Protein 6AP8 (pdb70)

Solvent-accessible surface area: 21734 Å² total; per-residue (Å²): 58,86,144,29,45,146,32,1,28,27,120,68,54,40,73,26,156,64,6,0,0,0,0,1,1,30,1,4,11,16,43,3,0,66,146,0,36,79,82,0,33,190,64,4,76,0,0,7,3,3,4,5,4,4,7,24,2,36,8,84,70,10,46,72,195,95,5,54,61,6,76,6,5,0,61,8,0,13,33,0,0,75,40,48,209,9,102,115,0,0,0,0,0,1,12,5,0,0,3,0,0,2,30,0,2,37,112,60,64,93,0,4,12,21,0,0,0,1,5,2,5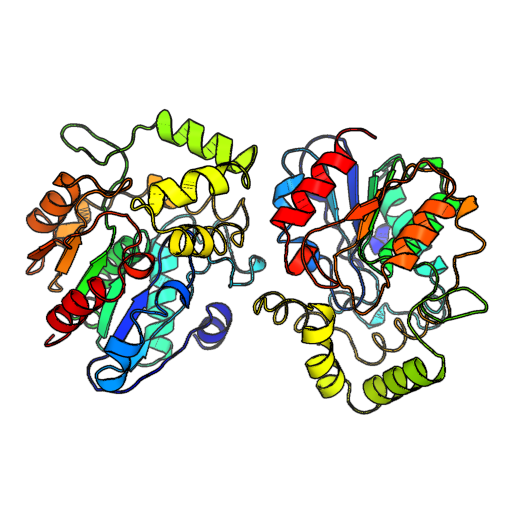,0,44,28,28,38,69,99,164,16,103,0,29,33,92,110,121,75,11,130,130,60,34,88,40,2,23,59,74,6,13,58,33,0,85,39,48,0,59,110,1,0,22,22,135,48,96,73,5,31,137,48,3,23,122,5,0,52,37,4,28,11,48,4,0,41,28,3,17,76,2,9,35,132,22,63,10,51,76,47,0,55,107,1,187,8,26,1,11,2,2,5,9,86,144,10,64,8,1,29,73,62,0,1,60,58,0,111,75,86,11,42,16,178,15,61,28,55,118,8,135,48,49,1,13,1,1,1,15,19,11,9,58,58,0,1,99,9,0,98,136,7,0,51,209,57,121,8,67,149,15,49,150,47,0,39,27,132,56,50,26,56,61,163,96,19,0,0,0,0,1,2,35,1,4,11,17,36,4,0,14,11,0,34,22,19,0,32,135,59,4,87,0,1,7,2,2,3,5,4,4,27,50,4,80,52,127,77,13,60,86,205,94,4,60,73,3,63,7,4,0,59,4,0,12,14,0,0,68,41,53,208,21,110,121,0,0,0,0,0,1,9,4,0,0,2,0,0,2,29,0,2,35,107,87,50,134,4,6,14,29,0,0,0,1,4,2,2,0,45,17,28,39,68,102,164,12,99,0,26,36,88,112,127,93,6,88,120,50,28,72,44,3,56,91,83,19,60,56,36,0,88,43,49,0,59,114,0,0,45,26,137,41,81,11,1,35,98,23,2,24,121,7,0,92,70,4,94,63,66,6,0,36,27,2,17,69,3,12,29,134,22,63,9,50,75,46,0,54,105,1,161,9,54,2,9,1,2,4,8,70,170,14,76,12,1,30,67,62,1,0,58,54,0,104,78,83,12,44,18,212,13,69,29,41,115,6,139,26,82,2,13,3,2,1,10,16,13,14,8,82,0,0,56,8,0,85,142,6,0,60,202,57

B-factor: mean 14.17, std 9.58, range [4.49, 77.57]

Nearest PDB structures (foldseek):
  7f5w-assembly2_B  TM=1.001E+00  e=1.502E-53  Saccharum hybrid cultivar ROC22
  3w05-assembly1_A  TM=1.000E+00  e=1.802E-53  Oryza sativa Japonica Group
  6brt-assembly2_B  TM=9.979E-01  e=5.696E-53  Oryza glumipatula
  7ukb-assembly1_A  TM=9.920E-01  e=3.949E-47  synthetic construct
  6ap7-assembly2_B  TM=9.929E-01  e=9.798E-47  Petunia x hybrida

InterPro domains:
  IPR000073 Alpha/beta hydrolase fold-1 [PF12697] (72-309)
  IPR029058 Alpha/Beta hydrolase fold [G3DSA:3.40.50.1820] (51-318)
  IPR029058 Alpha/Beta hydrolase fold [SSF53474] (60-316)

Secondary structure (DSSP, 8-state):
-HHHHHHTT-EEEE--SSEEEEE--TT--GGGGTTTGGGTTTTSEEEEE--TTSTTS-GGG--TTGGGSHHHHHHHHHHHHHHTT---EEEEEETHHHHHHHHHHHH-TTTEEEEEEES--S--B-BTTB--SB-HHHHHHHHHHHHH-HHHHHHHHHHHHH-S--HHHHHHHHHHHHHS-HHHHHHHHHHHHT---GGGGGG--S-EEEEE-S--TT--HHHHHHHHHH-SS-EEEEE-SS--S-HHHH-HHHHHHHHHHHTS--/-HHHHHHHTT-EEEESSS-EEEEE--TT--GGGGTTTGGGTTTT-EEEEE--TTSTTS-GGG--TTGGGSHHHHHHHHHHHHHHTT---EEEEEETHHHHHHHHHHHH-GGGEEEEEEES--S-SB-BTTB--SB-HHHHHHHHHHHHH-HHHHHHHHHHHHH-SS-HHHHHHHHHHHHHS-HHHHHHHHHHHHT---GGGGGG--S-EEEEEES--TT--HHHHHHHHHH-SS-EEEEEESS-SS-HHHH-HHHHHHHHHHHHS--

Organism: Oryza sativa subsp. japonica (NCBI:txid39947)

GO terms:
  GO:0005634 nucleus (C, EXP)
  GO:0005737 cytoplasm (C, EXP)
  GO:0010223 secondary shoot formation (P, IMP)
  GO:1901601 strigolactone biosynthetic process (P, IMP)
  GO:0005515 protein binding (F, IPI)

Sequence (533 aa):
GAKLLQILNVRRVVGSGERVVVLSHGFGTDQSAWSSRVLPYLTRDHRVVLYDLVCAGSVNPDHFDFRRYDNNLDAYVDDLLAILDALRIPRCAFVGHHSVSAMIGILASIRRPDLFAKLVLIGASPRFFLNDSDYHGGFELLEEIQQVFDAMGANYSSAWATGYAPLAVGADVPAAVQEFSSRTLFNNMRPDISSLHVCCQTVFKTDLRGVLGMVRAPCCVVVQTTRRDVSVPASVAAYLKAHLGGRTTVEFLQTTEGHLPHLSAPSSLLAQVLRRALARYSGAKLLQQILNVRRVVGSGERVVVLSHGFGTDQSAWSRVVLPYLTRDHRRVVLYDLVCAGSVNPDHFDFRRRYDNNLDAYVDDLLAILDALRIPRRCAFVGHHSVSAMIGILASIRRPDLFAKLVLIGASPRFFLNDSDYHGGFELEEIQQVFDAMGANYSAWATGYAPLAVGADVPAAVQQEFSSRTLFNNMRPDISSLHVVCCQTVFFKTDLRGVLGMVRAPCCVVVQTTRDVSSVPASVAAYLKAHLGGRTTTVEFLQTEGHLPHLSAPSLLAQVLRRALARY

Foldseek 3Di:
DVVLCVQFVKDKAADEPAEEEEEEAALAFQCLLVLLVVLPRPYYTYIGTGQLQWLVGDVVPDDLVQPLALVSSLVSVVVVCVVVVQQAHAYEYAHSGLVSVLVNCLVRVRHHQEYEYALDFQAQDDDVPDHNQDHPVRVVVLLVCLVVPVLVSLLVVLCVQFPDPDVVLSVNSSVRNVSGDSVSSSSVVNSRNVGHCQVCQLSRAHEYEYEAEPEGNRGDPVRSVSSCVRHNYNYDYDYQDHDHSSCSRVPSVSVSVVVCVRSVDD/DQVVLCVQFVKDKAADDQAEEEEEEAALAFQCLLVQQVVLPRPPYTYIGTGQCQWLVGDVVPDDLVQLLALVSSLVNVVSNCVVVVQQAHAYEYAESGLVSVLVNCLVRVRHHQEYEYALYFQAQDADVVRHNQDHPVRVVVLLVCLVPPVLVSLLVVLCQQAFDPDVVSSVNSSVRNVSGDSVSSSSNSSSRNVGHCQVCQLSRAHEYEYEAEPEENRGPPVRSVSSCVRHNYHYHYHYFDDDHRSCSRRPSVRVSVVVCVRSVDD

Structure (mmCIF, N/CA/C/O backbone):
data_6AP8
#
_entry.id   6AP8
#
_cell.length_a   48.005
_cell.length_b   88.433
_cell.length_c   119.026
_cell.angle_alpha   90.000
_cell.angle_beta   90.000
_cell.angle_gamma   90.000
#
_symmetry.space_group_name_H-M   'P 21 21 21'
#
loop_
_entity.id
_entity.type
_entity.pdbx_description
1 polymer 'Strigolactone esterase D14'
2 non-polymer '2-(2-methyl-3-nitroanilino)benzoic acid'
3 non-polymer GLYCEROL
4 water water
#
loop_
_atom_site.group_PDB
_atom_site.id
_atom_site.type_symbol
_atom_site.label_atom_id
_atom_site.label_alt_id
_atom_site.label_comp_id
_atom_site.label_asym_id
_atom_site.label_entity_id
_atom_site.label_seq_id
_atom_site.pdbx_PDB_ins_code
_atom_site.Cartn_x
_atom_site.Cartn_y
_atom_site.Cartn_z
_atom_site.occupancy
_atom_site.B_iso_or_equiv
_atom_site.auth_seq_id
_atom_site.auth_comp_id
_atom_site.auth_asym_id
_atom_site.auth_atom_id
_atom_site.pdbx_PDB_model_num
ATOM 1 N N . GLY A 1 4 ? -8.002 15.199 0.698 1.00 38.41 53 GLY A N 1
ATOM 2 C CA . GLY A 1 4 ? -6.805 14.400 0.108 1.00 41.57 53 GLY A CA 1
ATOM 3 C C . GLY A 1 4 ? -6.831 12.863 0.052 1.00 31.16 53 GLY A C 1
ATOM 4 O O . GLY A 1 4 ? -7.360 12.268 -0.854 1.00 35.60 53 GLY A O 1
ATOM 5 N N . ALA A 1 5 ? -6.104 12.269 0.994 1.00 40.16 54 ALA A N 1
ATOM 6 C CA . ALA A 1 5 ? -5.988 10.783 1.030 1.00 42.09 54 ALA A CA 1
ATOM 7 C C . ALA A 1 5 ? -7.337 10.038 1.070 1.00 39.18 54 ALA A C 1
ATOM 8 O O . ALA A 1 5 ? -7.594 9.053 0.358 1.00 38.66 54 ALA A O 1
ATOM 10 N N . LYS A 1 6 ? -8.209 10.502 1.948 1.00 35.83 55 LYS A N 1
ATOM 11 C CA . LYS A 1 6 ? -9.504 9.889 2.126 1.00 29.37 55 LYS A CA 1
ATOM 12 C C . LYS A 1 6 ? -10.291 10.043 0.810 1.00 20.66 55 LYS A C 1
ATOM 13 O O . LYS A 1 6 ? -11.000 9.183 0.412 1.00 17.54 55 LYS A O 1
ATOM 19 N N . LEU A 1 7 ? -10.178 11.186 0.193 1.00 20.55 56 LEU A N 1
ATOM 20 C CA . LEU A 1 7 ? -10.830 11.457 -1.042 1.00 17.43 56 LEU A CA 1
ATOM 21 C C . LEU A 1 7 ? -10.448 10.425 -2.170 1.00 12.61 56 LEU A C 1
ATOM 22 O O . LEU A 1 7 ? -11.248 9.959 -3.007 1.00 14.51 56 LEU A O 1
ATOM 27 N N . LEU A 1 8 ? -9.153 10.094 -2.193 1.00 12.24 57 LEU A N 1
ATOM 28 C CA . LEU A 1 8 ? -8.652 9.135 -3.171 1.00 11.74 57 LEU A CA 1
ATOM 29 C C . LEU A 1 8 ? -9.395 7.815 -2.986 1.00 12.09 57 LEU A C 1
ATOM 30 O O . LEU A 1 8 ? -9.656 7.136 -3.976 1.00 13.71 57 LEU A O 1
ATOM 35 N N . GLN A 1 9 ? -9.707 7.451 -1.753 1.00 11.30 58 GLN A N 1
ATOM 36 C CA . GLN A 1 9 ? -10.444 6.225 -1.502 1.00 12.57 58 GLN A CA 1
ATOM 37 C C . GLN A 1 9 ? -11.946 6.365 -1.839 1.00 11.88 58 GLN A C 1
ATOM 38 O O . GLN A 1 9 ? -12.518 5.516 -2.536 1.00 12.87 58 GLN A O 1
ATOM 44 N N . ILE A 1 10 ? -12.545 7.449 -1.347 1.00 10.57 59 ILE A N 1
ATOM 45 C CA . ILE A 1 10 ? -13.995 7.661 -1.490 1.00 11.55 59 ILE A CA 1
ATOM 46 C C . ILE A 1 10 ? -14.441 7.707 -2.960 1.00 9.62 59 ILE A C 1
ATOM 47 O O . ILE A 1 10 ? -15.485 7.194 -3.343 1.00 9.69 59 ILE A O 1
ATOM 52 N N . LEU A 1 11 ? -13.622 8.342 -3.768 1.00 8.37 60 LEU A N 1
ATOM 53 C CA . LEU A 1 11 ? -13.929 8.553 -5.219 1.00 7.77 60 LEU A CA 1
ATOM 54 C C . LEU A 1 11 ? -13.229 7.520 -6.088 1.00 7.41 60 LEU A C 1
ATOM 55 O O . LEU A 1 11 ? -13.187 7.673 -7.330 1.00 8.28 60 LEU A O 1
ATOM 60 N N . ASN A 1 12 ? -12.734 6.453 -5.495 1.00 7.75 61 ASN A N 1
ATOM 61 C CA . ASN A 1 12 ? -12.247 5.316 -6.270 1.00 8.03 61 ASN A CA 1
ATOM 62 C C . ASN A 1 12 ? -11.141 5.715 -7.257 1.00 8.75 61 ASN A C 1
ATOM 63 O O . ASN A 1 12 ? -11.151 5.282 -8.424 1.00 9.05 61 ASN A O 1
ATOM 68 N N . VAL A 1 13 ? -10.200 6.545 -6.825 1.00 7.85 62 VAL A N 1
ATOM 69 C CA . VAL A 1 13 ? -9.168 7.046 -7.728 1.00 8.12 62 VAL A CA 1
ATOM 70 C C . VAL A 1 13 ? -8.240 5.896 -8.110 1.00 9.17 62 VAL A C 1
ATOM 71 O O . VAL A 1 13 ? -7.799 5.103 -7.266 1.00 10.62 62 VAL A O 1
ATOM 75 N N . ARG A 1 14 ? -7.947 5.781 -9.403 1.00 8.10 63 ARG A N 1
ATOM 76 C CA A ARG A 1 14 ? -6.999 4.800 -9.933 0.50 9.41 63 ARG A CA 1
ATOM 77 C CA B ARG A 1 14 ? -7.021 4.790 -9.953 0.50 9.57 63 ARG A CA 1
ATOM 78 C C . ARG A 1 14 ? -6.044 5.492 -10.884 1.00 8.97 63 ARG A C 1
ATOM 79 O O . ARG A 1 14 ? -6.463 6.333 -11.671 1.00 11.20 63 ARG A O 1
ATOM 94 N N . VAL A 1 15 ? -4.772 5.150 -10.785 1.00 9.01 64 VAL A N 1
ATOM 95 C CA . VAL A 1 15 ? -3.762 5.629 -11.669 1.00 8.98 64 VAL A CA 1
ATOM 96 C C . VAL A 1 15 ? -3.192 4.438 -12.393 1.00 10.36 64 VAL A C 1
ATOM 97 O O . VAL A 1 15 ? -2.687 3.492 -11.763 1.00 13.36 64 VAL A O 1
ATOM 101 N N . VAL A 1 16 ? -3.269 4.465 -13.723 1.00 9.64 65 VAL A N 1
ATOM 102 C CA . VAL A 1 16 ? -2.831 3.311 -14.511 1.00 10.09 65 VAL A CA 1
ATOM 103 C C . VAL A 1 16 ? -1.982 3.829 -15.666 1.00 9.77 65 VAL A C 1
ATOM 104 O O . VAL A 1 16 ? -1.959 5.039 -15.981 1.00 12.93 65 VAL A O 1
ATOM 108 N N . GLY A 1 17 ? -1.233 2.957 -16.298 1.00 9.41 66 GLY A N 1
ATOM 109 C CA . GLY A 1 17 ? -0.334 3.402 -17.351 1.00 9.45 66 GLY A CA 1
ATOM 110 C C . GLY A 1 17 ? 0.895 4.102 -16.777 1.00 10.32 66 GLY A C 1
ATOM 111 O O . GLY A 1 17 ? 1.190 4.076 -15.592 1.00 12.11 66 GLY A O 1
ATOM 112 N N . SER A 1 18 ? 1.593 4.776 -17.646 1.00 10.22 67 SER A N 1
ATOM 113 C CA . SER A 1 18 ? 2.769 5.509 -17.249 1.00 10.47 67 SER A CA 1
ATOM 114 C C . SER A 1 18 ? 3.124 6.495 -18.359 1.00 9.87 67 SER A C 1
ATOM 115 O O . SER A 1 18 ? 2.809 6.280 -19.504 1.00 11.25 67 SER A O 1
ATOM 118 N N . GLY A 1 19 ? 3.799 7.557 -17.954 1.00 9.44 68 GLY A N 1
ATOM 119 C CA . GLY A 1 19 ? 4.315 8.524 -18.923 1.00 9.36 68 GLY A CA 1
ATOM 120 C C . GLY A 1 19 ? 4.423 9.867 -18.274 1.00 10.49 68 GLY A C 1
ATOM 121 O O . GLY A 1 19 ? 3.829 10.149 -17.237 1.00 12.42 68 GLY A O 1
ATOM 122 N N . GLU A 1 20 ? 5.080 10.750 -18.963 1.00 9.43 69 GLU A N 1
ATOM 123 C CA . GLU A 1 20 ? 5.111 12.169 -18.546 1.00 10.16 69 GLU A CA 1
ATOM 124 C C . GLU A 1 20 ? 3.858 12.921 -18.985 1.00 9.17 69 GLU A C 1
ATOM 125 O O . GLU A 1 20 ? 3.534 14.014 -18.430 1.00 11.47 69 GLU A O 1
ATOM 131 N N . ARG A 1 21 ? 3.144 12.414 -19.981 1.00 9.03 70 ARG A N 1
ATOM 132 C CA . ARG A 1 21 ? 1.897 13.013 -20.421 1.00 9.39 70 ARG A CA 1
ATOM 133 C C . ARG A 1 21 ? 0.799 12.343 -19.510 1.00 8.55 70 ARG A C 1
ATOM 134 O O . ARG A 1 21 ? 0.428 11.193 -19.671 1.00 10.27 70 ARG A O 1
ATOM 142 N N . VAL A 1 22 ? 0.289 13.135 -18.564 1.00 6.95 71 VAL A N 1
ATOM 143 C CA . VAL A 1 22 ? -0.741 12.720 -17.636 1.00 6.27 71 VAL A CA 1
ATOM 144 C C . VAL A 1 22 ? -2.101 13.069 -18.227 1.00 6.21 71 VAL A C 1
ATOM 145 O O . VAL A 1 22 ? -2.261 14.206 -18.692 1.00 7.24 71 VAL A O 1
ATOM 149 N N . VAL A 1 23 ? -3.039 12.157 -18.177 1.00 5.81 72 VAL A N 1
ATOM 150 C CA . VAL A 1 23 ? -4.376 12.350 -18.698 1.00 6.38 72 VAL A CA 1
ATOM 151 C C . VAL A 1 23 ? -5.373 11.982 -17.602 1.00 5.86 72 VAL A C 1
ATOM 152 O O . VAL A 1 23 ? -5.297 10.871 -17.068 1.00 7.38 72 VAL A O 1
ATOM 156 N N . VAL A 1 24 ? -6.299 12.889 -17.335 1.00 5.60 73 VAL A N 1
ATOM 157 C CA . VAL A 1 24 ? -7.419 12.601 -16.446 1.00 5.18 73 VAL A CA 1
ATOM 158 C C . VAL A 1 24 ? -8.634 12.273 -17.256 1.00 5.57 73 VAL A C 1
ATOM 159 O O . VAL A 1 24 ? -8.969 13.006 -18.194 1.00 6.58 73 VAL A O 1
ATOM 163 N N . LEU A 1 25 ? -9.291 11.137 -16.954 1.00 5.41 74 LEU A N 1
ATOM 164 C CA . LEU A 1 25 ? -10.555 10.787 -17.602 1.00 5.22 74 LEU A CA 1
ATOM 165 C C . LEU A 1 25 ? -11.637 10.962 -16.590 1.00 5.60 74 LEU A C 1
ATOM 166 O O . LEU A 1 25 ? -11.622 10.318 -15.528 1.00 6.89 74 LEU A O 1
ATOM 171 N N . SER A 1 26 ? -12.610 11.829 -16.879 1.00 4.98 75 SER A N 1
ATOM 172 C CA . SER A 1 26 ? -13.644 12.237 -15.934 1.00 5.02 75 SER A CA 1
ATOM 173 C C . SER A 1 26 ? -15.025 11.995 -16.559 1.00 4.70 75 SER A C 1
ATOM 174 O O . SER A 1 26 ? -15.346 12.548 -17.615 1.00 5.42 75 SER A O 1
ATOM 177 N N . HIS A 1 27 ? -15.800 11.053 -15.989 1.00 5.76 76 HIS A N 1
ATOM 178 C CA . HIS A 1 27 ? -17.017 10.565 -16.614 1.00 5.51 76 HIS A CA 1
ATOM 179 C C . HIS A 1 27 ? -18.226 11.512 -16.450 1.00 5.40 76 HIS A C 1
ATOM 180 O O . HIS A 1 27 ? -18.198 12.494 -15.689 1.00 7.09 76 HIS A O 1
ATOM 187 N N . GLY A 1 28 ? -19.294 11.198 -17.155 1.00 5.87 77 GLY A N 1
ATOM 188 C CA . GLY A 1 28 ? -20.491 11.952 -17.157 1.00 7.09 77 GLY A CA 1
ATOM 189 C C . GLY A 1 28 ? -21.642 11.440 -16.337 1.00 6.11 77 GLY A C 1
ATOM 190 O O . GLY A 1 28 ? -21.477 10.543 -15.496 1.00 7.70 77 GLY A O 1
ATOM 191 N N . PHE A 1 29 ? -22.793 12.016 -16.589 1.00 6.35 78 PHE A N 1
ATOM 192 C CA . PHE A 1 29 ? -24.007 11.621 -15.896 1.00 6.81 78 PHE A CA 1
ATOM 193 C C . PHE A 1 29 ? -24.319 10.181 -16.195 1.00 6.81 78 PHE A C 1
ATOM 194 O O . PHE A 1 29 ? -24.385 9.742 -17.334 1.00 8.70 78 PHE A O 1
ATOM 202 N N . GLY A 1 30 ? -24.692 9.442 -15.147 1.00 6.73 79 GLY A N 1
ATOM 203 C CA . GLY A 1 30 ? -25.239 8.106 -15.330 1.00 7.34 79 GLY A CA 1
ATOM 204 C C . GLY A 1 30 ? -24.264 6.981 -15.518 1.00 7.78 79 GLY A C 1
ATOM 205 O O . GLY A 1 30 ? -24.715 5.862 -15.742 1.00 9.95 79 GLY A O 1
ATOM 206 N N . THR A 1 31 ? -22.971 7.289 -15.462 1.00 8.25 80 THR A N 1
ATOM 207 C CA . THR A 1 31 ? -21.902 6.325 -15.566 1.00 8.00 80 THR A CA 1
ATOM 208 C C . THR A 1 31 ? -20.962 6.460 -14.426 1.00 7.17 80 THR A C 1
ATOM 209 O O . THR A 1 31 ? -21.125 7.284 -13.510 1.00 7.69 80 THR A O 1
ATOM 213 N N . ASP A 1 32 ? -19.938 5.615 -14.419 1.00 8.02 81 ASP A N 1
ATOM 214 C CA . ASP A 1 32 ? -18.802 5.792 -13.540 1.00 7.52 81 ASP A CA 1
ATOM 215 C C . ASP A 1 32 ? -17.537 5.657 -14.360 1.00 6.54 81 ASP A C 1
ATOM 216 O O . ASP A 1 32 ? -17.609 5.658 -15.586 1.00 6.96 81 ASP A O 1
ATOM 221 N N . GLN A 1 33 ? -16.360 5.537 -13.735 1.00 6.57 82 GLN A N 1
ATOM 222 C CA . GLN A 1 33 ? -15.148 5.472 -14.500 1.00 6.09 82 GLN A CA 1
ATOM 223 C C . GLN A 1 33 ? -15.038 4.221 -15.380 1.00 6.17 82 GLN A C 1
ATOM 224 O O . GLN A 1 33 ? -14.261 4.217 -16.345 1.00 6.85 82 GLN A O 1
ATOM 230 N N . SER A 1 34 ? -15.849 3.199 -15.143 1.00 7.17 83 SER A N 1
ATOM 231 C CA . SER A 1 34 ? -15.871 1.999 -15.999 1.00 7.27 83 SER A CA 1
ATOM 232 C C . SER A 1 34 ? -16.299 2.330 -17.422 1.00 7.41 83 SER A C 1
ATOM 233 O O . SER A 1 34 ? -16.021 1.549 -18.325 1.00 8.06 83 SER A O 1
ATOM 236 N N . ALA A 1 35 ? -16.953 3.481 -17.654 1.00 7.21 84 ALA A N 1
ATOM 237 C CA . ALA A 1 35 ? -17.358 3.862 -19.005 1.00 7.47 84 ALA A CA 1
ATOM 238 C C . ALA A 1 35 ? -16.123 4.055 -19.879 1.00 6.85 84 ALA A C 1
ATOM 239 O O . ALA A 1 35 ? -16.268 3.959 -21.104 1.00 8.09 84 ALA A O 1
ATOM 241 N N . TRP A 1 36 ? -14.959 4.313 -19.310 1.00 6.44 85 TRP A N 1
ATOM 242 C CA . TRP A 1 36 ? -13.755 4.491 -20.068 1.00 6.44 85 TRP A CA 1
ATOM 243 C C . TRP A 1 36 ? -13.052 3.175 -20.423 1.00 6.82 85 TRP A C 1
ATOM 244 O O . TRP A 1 36 ? -11.981 3.217 -21.024 1.00 7.54 85 TRP A O 1
ATOM 255 N N . SER A 1 37 ? -13.568 2.026 -19.992 1.00 7.12 86 SER A N 1
ATOM 256 C CA A SER A 1 37 ? -12.807 0.784 -20.069 0.50 8.37 86 SER A CA 1
ATOM 257 C CA B SER A 1 37 ? -12.810 0.796 -20.045 0.50 8.74 86 SER A CA 1
ATOM 258 C C . SER A 1 37 ? -12.355 0.378 -21.444 1.00 8.37 86 SER A C 1
ATOM 259 O O . SER A 1 37 ? -11.315 -0.210 -21.594 1.00 9.34 86 SER A O 1
ATOM 264 N N . ARG A 1 38 ? -13.144 0.700 -22.464 1.00 8.30 87 ARG A N 1
ATOM 265 C CA . ARG A 1 38 ? -12.773 0.284 -23.829 1.00 8.57 87 ARG A CA 1
ATOM 266 C C . ARG A 1 38 ? -11.830 1.282 -24.506 1.00 7.84 87 ARG A C 1
ATOM 267 O O . ARG A 1 38 ? -11.065 0.874 -25.349 1.00 10.83 87 ARG A O 1
ATOM 275 N N . VAL A 1 39 ? -11.855 2.563 -24.098 1.00 8.13 88 VAL A N 1
ATOM 276 C CA . VAL A 1 39 ? -10.852 3.501 -24.618 1.00 8.91 88 VAL A CA 1
ATOM 277 C C . VAL A 1 39 ? -9.507 3.391 -23.917 1.00 7.60 88 VAL A C 1
ATOM 278 O O . VAL A 1 39 ? -8.451 3.630 -24.489 1.00 7.79 88 VAL A O 1
ATOM 282 N N . LEU A 1 40 ? -9.551 2.969 -22.623 1.00 7.25 89 LEU A N 1
ATOM 283 C CA . LEU A 1 40 ? -8.352 2.986 -21.782 1.00 8.62 89 LEU A CA 1
ATOM 284 C C . LEU A 1 40 ? -7.137 2.284 -22.395 1.00 8.16 89 LEU A C 1
ATOM 285 O O . LEU A 1 40 ? -6.057 2.813 -22.329 1.00 10.00 89 LEU A O 1
ATOM 290 N N . PRO A 1 41 ? -7.298 1.062 -22.999 1.00 10.01 90 PRO A N 1
ATOM 291 C CA . PRO A 1 41 ? -6.091 0.406 -23.510 1.00 11.12 90 PRO A CA 1
ATOM 292 C C . PRO A 1 41 ? -5.396 1.102 -24.676 1.00 9.83 90 PRO A C 1
ATOM 293 O O . PRO A 1 41 ? -4.222 0.838 -24.934 1.00 12.07 90 PRO A O 1
ATOM 297 N N . TYR A 1 42 ? -6.081 2.049 -25.306 1.00 7.96 91 TYR A N 1
ATOM 298 C CA . TYR A 1 42 ? -5.495 2.874 -26.323 1.00 7.90 91 TYR A CA 1
ATOM 299 C C . TYR A 1 42 ? -4.590 3.973 -25.778 1.00 8.30 91 TYR A C 1
ATOM 300 O O . TYR A 1 42 ? -3.901 4.624 -26.568 1.00 9.27 91 TYR A O 1
ATOM 309 N N . LEU A 1 43 ? -4.663 4.203 -24.460 1.00 7.67 92 LEU A N 1
ATOM 310 C CA . LEU A 1 43 ? -3.969 5.317 -23.820 1.00 8.44 92 LEU A CA 1
ATOM 311 C C . LEU A 1 43 ? -2.839 4.927 -22.873 1.00 8.17 92 LEU A C 1
ATOM 312 O O . LEU A 1 43 ? -1.935 5.697 -22.669 1.00 9.86 92 LEU A O 1
ATOM 317 N N . THR A 1 44 ? -2.924 3.745 -22.261 1.00 8.66 93 THR A N 1
ATOM 318 C CA . THR A 1 44 ? -2.082 3.428 -21.136 1.00 9.43 93 THR A CA 1
ATOM 319 C C . THR A 1 44 ? -0.643 3.071 -21.474 1.00 11.80 93 THR A C 1
ATOM 320 O O . THR A 1 44 ? 0.218 3.128 -20.597 1.00 13.83 93 THR A O 1
ATOM 324 N N . ARG A 1 45 ? -0.342 2.753 -22.731 1.00 12.93 94 ARG A N 1
ATOM 325 C CA . ARG A 1 45 ? 1.077 2.534 -23.067 1.00 16.83 94 ARG A CA 1
ATOM 326 C C . ARG A 1 45 ? 1.852 3.850 -23.061 1.00 16.81 94 ARG A C 1
ATOM 327 O O . ARG A 1 45 ? 3.050 3.823 -22.831 1.00 22.58 94 ARG A O 1
ATOM 335 N N . ASP A 1 46 ? 1.146 4.933 -23.388 1.00 15.13 95 ASP A N 1
ATOM 336 C CA . ASP A 1 46 ? 1.667 6.248 -23.728 1.00 16.60 95 ASP A CA 1
ATOM 337 C C . ASP A 1 46 ? 1.497 7.303 -22.646 1.00 11.67 95 ASP A C 1
ATOM 338 O O . ASP A 1 46 ? 2.127 8.334 -22.742 1.00 12.47 95 ASP A O 1
ATOM 343 N N . HIS A 1 47 ? 0.525 7.087 -21.764 1.00 8.36 96 HIS A N 1
ATOM 344 C CA . HIS A 1 47 ? 0.132 8.115 -20.818 1.00 8.34 96 HIS A CA 1
ATOM 345 C C . HIS A 1 47 ? -0.018 7.480 -19.438 1.00 7.65 96 HIS A C 1
ATOM 346 O O . HIS A 1 47 ? -0.424 6.344 -19.293 1.00 9.12 96 HIS A O 1
ATOM 353 N N . ARG A 1 48 ? 0.204 8.336 -18.425 1.00 6.97 97 ARG A N 1
ATOM 354 C CA . ARG A 1 48 ? -0.251 8.045 -17.077 1.00 7.10 97 ARG A CA 1
ATOM 355 C C . ARG A 1 48 ? -1.712 8.493 -16.996 1.00 6.84 97 ARG A C 1
ATOM 356 O O . ARG A 1 48 ? -1.962 9.695 -17.158 1.00 7.78 97 ARG A O 1
ATOM 364 N N . VAL A 1 49 ? -2.622 7.583 -16.735 1.00 6.76 98 VAL A N 1
ATOM 365 C CA . VAL A 1 49 ? -4.060 7.889 -16.779 1.00 6.12 98 VAL A CA 1
ATOM 366 C C . VAL A 1 49 ? -4.630 7.887 -15.369 1.00 6.14 98 VAL A C 1
ATOM 367 O O . VAL A 1 49 ? -4.493 6.893 -14.642 1.00 7.66 98 VAL A O 1
ATOM 371 N N . VAL A 1 50 ? -5.262 8.994 -14.992 1.00 5.94 99 VAL A N 1
ATOM 372 C CA . VAL A 1 50 ? -5.957 9.104 -13.745 1.00 6.23 99 VAL A CA 1
ATOM 373 C C . VAL A 1 50 ? -7.439 8.951 -13.986 1.00 6.23 99 VAL A C 1
ATOM 374 O O . VAL A 1 50 ? -8.016 9.715 -14.784 1.00 6.92 99 VAL A O 1
ATOM 378 N N . LEU A 1 51 ? -8.055 7.982 -13.295 1.00 6.13 100 LEU A N 1
ATOM 379 C CA . LEU A 1 51 ? -9.479 7.789 -13.346 1.00 6.37 100 LEU A CA 1
ATOM 380 C C . LEU A 1 51 ? -10.065 8.039 -11.978 1.00 6.03 100 LEU A C 1
ATOM 381 O O . LEU A 1 51 ? -9.428 7.739 -10.956 1.00 7.31 100 LEU A O 1
ATOM 386 N N . TYR A 1 52 ? -11.316 8.500 -11.914 1.00 6.33 101 TYR A N 1
ATOM 387 C CA . TYR A 1 52 ? -11.982 8.637 -10.622 1.00 5.94 101 TYR A CA 1
ATOM 388 C C . TYR A 1 52 ? -13.474 8.654 -10.893 1.00 5.79 101 TYR A C 1
ATOM 389 O O . TYR A 1 52 ? -13.921 8.888 -12.048 1.00 6.27 101 TYR A O 1
ATOM 398 N N . ASP A 1 53 ? -14.285 8.471 -9.844 1.00 5.93 102 ASP A N 1
ATOM 399 C CA . ASP A 1 53 ? -15.723 8.565 -9.919 1.00 5.89 102 ASP A CA 1
ATOM 400 C C . ASP A 1 53 ? -16.161 9.905 -9.323 1.00 6.16 102 ASP A C 1
ATOM 401 O O . ASP A 1 53 ? -15.715 10.309 -8.254 1.00 7.33 102 ASP A O 1
ATOM 406 N N . LEU A 1 54 ? -17.069 10.585 -10.023 1.00 6.90 103 LEU A N 1
ATOM 407 C CA . LEU A 1 54 ? -17.774 11.733 -9.427 1.00 6.66 103 LEU A CA 1
ATOM 408 C C . LEU A 1 54 ? -18.510 11.280 -8.185 1.00 6.66 103 LEU A C 1
ATOM 409 O O . LEU A 1 54 ? -18.955 10.100 -8.108 1.00 7.44 103 LEU A O 1
ATOM 414 N N . VAL A 1 55 ? -18.705 12.165 -7.213 1.00 6.60 104 VAL A N 1
ATOM 415 C CA . VAL A 1 55 ? -19.335 11.798 -5.970 1.00 7.20 104 VAL A CA 1
ATOM 416 C C . VAL A 1 55 ? -20.766 11.269 -6.197 1.00 7.68 104 VAL A C 1
ATOM 417 O O . VAL A 1 55 ? -21.296 10.528 -5.374 1.00 9.00 104 VAL A O 1
ATOM 421 N N . CYS A 1 56 ? -21.418 11.672 -7.298 1.00 7.53 105 CYS A N 1
ATOM 422 C CA . CYS A 1 56 ? -22.754 11.234 -7.606 1.00 7.38 105 CYS A CA 1
ATOM 423 C C . CYS A 1 56 ? -22.856 9.846 -8.244 1.00 7.77 105 CYS A C 1
ATOM 424 O O . CYS A 1 56 ? -23.965 9.351 -8.496 1.00 9.41 105 CYS A O 1
ATOM 427 N N . ALA A 1 57 ? -21.711 9.258 -8.636 1.00 7.56 106 ALA A N 1
ATOM 428 C CA . ALA A 1 57 ? -21.745 7.923 -9.292 1.00 8.04 106 ALA A CA 1
ATOM 429 C C . ALA A 1 57 ? -22.301 6.877 -8.345 1.00 7.75 106 ALA A C 1
ATOM 430 O O . ALA A 1 57 ? -22.004 6.854 -7.143 1.00 7.98 106 ALA A O 1
ATOM 432 N N . GLY A 1 58 ? -23.037 5.927 -8.913 1.00 8.45 107 GLY A N 1
ATOM 433 C CA . GLY A 1 58 ? -23.557 4.822 -8.138 1.00 7.91 107 GLY A CA 1
ATOM 434 C C . GLY A 1 58 ? -22.513 3.916 -7.528 1.00 8.75 107 GLY A C 1
ATOM 435 O O . GLY A 1 58 ? -22.828 3.183 -6.605 1.00 9.68 107 GLY A O 1
ATOM 436 N N . SER A 1 59 ? -21.284 3.970 -8.053 1.00 7.84 108 SER A N 1
ATOM 437 C CA . SER A 1 59 ? -20.171 3.213 -7.516 1.00 8.36 108 SER A CA 1
ATOM 438 C C . SER A 1 59 ? -19.511 3.853 -6.297 1.00 8.46 108 SER A C 1
ATOM 439 O O . SER A 1 59 ? -18.583 3.294 -5.728 1.00 10.47 108 SER A O 1
ATOM 442 N N . VAL A 1 60 ? -19.956 5.037 -5.902 1.00 7.84 109 VAL A N 1
ATOM 443 C CA . VAL A 1 60 ? -19.507 5.732 -4.702 1.00 7.31 109 VAL A CA 1
ATOM 444 C C . VAL A 1 60 ? -20.592 5.554 -3.651 1.00 8.44 109 VAL A C 1
ATOM 445 O O . VAL A 1 60 ? -21.767 5.573 -3.960 1.00 9.87 109 VAL A O 1
ATOM 449 N N . ASN A 1 61 ? -20.196 5.338 -2.406 1.00 9.08 110 ASN A N 1
ATOM 450 C CA . ASN A 1 61 ? -21.211 5.180 -1.349 1.00 9.44 110 ASN A CA 1
ATOM 451 C C . ASN A 1 61 ? -22.072 6.440 -1.322 1.00 10.00 110 ASN A C 1
ATOM 452 O O . ASN A 1 61 ? -21.556 7.534 -1.165 1.00 10.19 110 ASN A O 1
ATOM 457 N N . PRO A 1 62 ? -23.408 6.317 -1.478 1.00 10.86 111 PRO A N 1
ATOM 458 C CA . PRO A 1 62 ? -24.222 7.528 -1.634 1.00 11.84 111 PRO A CA 1
ATOM 459 C C . PRO A 1 62 ? -24.333 8.346 -0.354 1.00 11.61 111 PRO A C 1
ATOM 460 O O . PRO A 1 62 ? -24.761 9.506 -0.380 1.00 13.50 111 PRO A O 1
ATOM 464 N N . ASP A 1 63 ? -23.927 7.791 0.776 1.00 12.47 112 ASP A N 1
ATOM 465 C CA . ASP A 1 63 ? -23.969 8.583 1.973 1.00 14.60 112 ASP A CA 1
ATOM 466 C C . ASP A 1 63 ? -22.842 9.629 2.031 1.00 12.36 112 ASP A C 1
ATOM 467 O O . ASP A 1 63 ? -22.920 10.495 2.867 1.00 15.50 112 ASP A O 1
ATOM 472 N N . HIS A 1 64 ? -21.889 9.611 1.065 1.00 11.06 113 HIS A N 1
ATOM 473 C CA . HIS A 1 64 ? -20.976 10.758 0.890 1.00 11.95 113 HIS A CA 1
ATOM 474 C C . HIS A 1 64 ? -21.598 11.939 0.140 1.00 11.38 113 HIS A C 1
ATOM 475 O O . HIS A 1 64 ? -20.994 13.003 0.080 1.00 16.45 113 HIS A O 1
ATOM 482 N N . PHE A 1 65 ? -22.769 11.774 -0.441 1.00 11.05 114 PHE A N 1
ATOM 483 C CA . PHE A 1 65 ? -23.339 12.834 -1.266 1.00 10.24 114 PHE A CA 1
ATOM 484 C C . PHE A 1 65 ? -23.986 13.863 -0.354 1.00 11.05 114 PHE A C 1
ATOM 485 O O . PHE A 1 65 ? -25.041 13.667 0.200 1.00 17.88 114 PHE A O 1
ATOM 493 N N . ASP A 1 66 ? -23.402 15.010 -0.266 1.00 12.63 115 ASP A N 1
ATOM 494 C CA . ASP A 1 66 ? -23.932 16.105 0.548 1.00 15.04 115 ASP A CA 1
ATOM 495 C C . ASP A 1 66 ? -24.711 17.050 -0.369 1.00 14.00 115 ASP A C 1
ATOM 496 O O . ASP A 1 66 ? -24.125 17.759 -1.176 1.00 15.62 115 ASP A O 1
ATOM 501 N N . PHE A 1 67 ? -26.038 17.016 -0.256 1.00 14.23 116 PHE A N 1
ATOM 502 C CA . PHE A 1 67 ? -26.922 17.764 -1.174 1.00 14.96 116 PHE A CA 1
ATOM 503 C C . PHE A 1 67 ? -26.682 19.243 -1.131 1.00 17.16 116 PHE A C 1
ATOM 504 O O . PHE A 1 67 ? -26.785 19.929 -2.142 1.00 21.10 116 PHE A O 1
ATOM 512 N N . ARG A 1 68 ? -26.308 19.755 0.035 1.00 16.56 117 ARG A N 1
ATOM 513 C CA . ARG A 1 68 ? -26.050 21.149 0.103 1.00 18.57 117 ARG A CA 1
ATOM 514 C C . ARG A 1 68 ? -24.748 21.511 -0.559 1.00 16.54 117 ARG A C 1
ATOM 515 O O . ARG A 1 68 ? -24.682 22.548 -1.264 1.00 21.44 117 ARG A O 1
ATOM 523 N N . ARG A 1 69 ? -23.686 20.779 -0.273 1.00 16.56 118 ARG A N 1
ATOM 524 C CA . ARG A 1 69 ? -22.413 21.104 -0.843 1.00 13.89 118 ARG A CA 1
ATOM 525 C C . ARG A 1 69 ? -22.411 21.004 -2.378 1.00 12.82 118 ARG A C 1
ATOM 526 O O . ARG A 1 69 ? -21.860 21.864 -3.099 1.00 15.69 118 ARG A O 1
ATOM 534 N N . TYR A 1 70 ? -23.041 19.945 -2.922 1.00 11.30 119 TYR A N 1
ATOM 535 C CA . TYR A 1 70 ? -23.024 19.671 -4.344 1.00 10.93 119 TYR A CA 1
ATOM 536 C C . TYR A 1 70 ? -24.198 20.303 -5.154 1.00 12.36 119 TYR A C 1
ATOM 537 O O . TYR A 1 70 ? -24.361 19.973 -6.362 1.00 14.96 119 TYR A O 1
ATOM 546 N N . ASP A 1 71 ? -24.744 21.428 -4.665 1.00 13.04 120 ASP A N 1
ATOM 547 C CA . ASP A 1 71 ? -25.766 22.159 -5.388 1.00 14.60 120 ASP A CA 1
ATOM 548 C C . ASP A 1 71 ? -25.164 23.169 -6.358 1.00 12.02 120 ASP A C 1
ATOM 549 O O . ASP A 1 71 ? -25.886 23.900 -6.992 1.00 14.94 120 ASP A O 1
ATOM 554 N N . ASN A 1 72 ? -23.829 23.114 -6.545 1.00 12.99 121 ASN A N 1
ATOM 555 C CA A ASN A 1 72 ? -23.201 23.855 -7.613 0.50 12.90 121 ASN A CA 1
ATOM 556 C CA B ASN A 1 72 ? -23.088 23.917 -7.514 0.50 13.25 121 ASN A CA 1
ATOM 557 C C . ASN A 1 72 ? -21.970 23.073 -8.090 1.00 11.84 121 ASN A C 1
ATOM 558 O O . ASN A 1 72 ? -21.376 22.274 -7.366 1.00 12.95 121 ASN A O 1
ATOM 567 N N . LEU A 1 73 ? -21.592 23.293 -9.350 1.00 10.25 122 LEU A N 1
ATOM 568 C CA . LEU A 1 73 ? -20.498 22.546 -9.903 1.00 9.68 122 LEU A CA 1
ATOM 569 C C . LEU A 1 73 ? -19.140 22.843 -9.321 1.00 9.02 122 LEU A C 1
ATOM 570 O O . LEU A 1 73 ? -18.246 22.040 -9.415 1.00 9.95 122 LEU A O 1
ATOM 575 N N . ASP A 1 74 ? -19.011 24.019 -8.680 1.00 9.54 123 ASP A N 1
ATOM 576 C CA . ASP A 1 74 ? -17.746 24.342 -8.057 1.00 9.92 123 ASP A CA 1
ATOM 577 C C . ASP A 1 74 ? -17.326 23.310 -7.020 1.00 8.44 123 ASP A C 1
ATOM 578 O O . ASP A 1 74 ? -16.161 23.114 -6.835 1.00 8.89 123 ASP A O 1
ATOM 583 N N . ALA A 1 75 ? -18.287 22.689 -6.347 1.00 8.40 124 ALA A N 1
ATOM 584 C CA . ALA A 1 75 ? -17.918 21.645 -5.379 1.00 8.53 124 ALA A CA 1
ATOM 585 C C . ALA A 1 75 ? -17.331 20.373 -6.026 1.00 8.29 124 ALA A C 1
ATOM 586 O O . ALA A 1 75 ? -16.407 19.750 -5.499 1.00 9.37 124 ALA A O 1
ATOM 588 N N . TYR A 1 76 ? -17.826 20.056 -7.223 1.00 6.94 125 TYR A N 1
ATOM 589 C CA . TYR A 1 76 ? -17.201 18.956 -7.996 1.00 6.84 125 TYR A CA 1
ATOM 590 C C . TYR A 1 76 ? -15.816 19.331 -8.491 1.00 6.93 125 TYR A C 1
ATOM 591 O O . TYR A 1 76 ? -14.897 18.520 -8.496 1.00 7.33 125 TYR A O 1
ATOM 600 N N . VAL A 1 77 ? -15.663 20.620 -8.869 1.00 7.04 126 VAL A N 1
ATOM 601 C CA . VAL A 1 77 ? -14.340 21.108 -9.211 1.00 7.41 126 VAL A CA 1
ATOM 602 C C . VAL A 1 77 ? -13.369 20.941 -8.035 1.00 6.95 126 VAL A C 1
ATOM 603 O O . VAL A 1 77 ? -12.227 20.535 -8.192 1.00 7.19 126 VAL A O 1
ATOM 607 N N . ASP A 1 78 ? -13.828 21.347 -6.830 1.00 7.18 127 ASP A N 1
ATOM 608 C CA . ASP A 1 78 ? -13.011 21.227 -5.653 1.00 7.82 127 ASP A CA 1
ATOM 609 C C . ASP A 1 78 ? -12.499 19.759 -5.446 1.00 7.40 127 ASP A C 1
ATOM 610 O O . ASP A 1 78 ? -11.319 19.567 -5.155 1.00 9.11 127 ASP A O 1
ATOM 615 N N . ASP A 1 79 ? -13.360 18.793 -5.691 1.00 7.83 128 ASP A N 1
ATOM 616 C CA . ASP A 1 79 ? -12.979 17.399 -5.551 1.00 8.48 128 ASP A CA 1
ATOM 617 C C . ASP A 1 79 ? -11.893 17.030 -6.581 1.00 7.31 128 ASP A C 1
ATOM 618 O O . ASP A 1 79 ? -10.894 16.365 -6.218 1.00 9.12 128 ASP A O 1
ATOM 623 N N . LEU A 1 80 ? -12.075 17.453 -7.837 1.00 7.51 129 LEU A N 1
ATOM 624 C CA . LEU A 1 80 ? -11.086 17.167 -8.869 1.00 7.20 129 LEU A CA 1
ATOM 625 C C . LEU A 1 80 ? -9.717 17.724 -8.497 1.00 7.07 129 LEU A C 1
ATOM 626 O O . LEU A 1 80 ? -8.667 17.070 -8.609 1.00 7.88 129 LEU A O 1
ATOM 631 N N . LEU A 1 81 ? -9.725 19.011 -8.083 1.00 7.95 130 LEU A N 1
ATOM 632 C CA . LEU A 1 81 ? -8.471 19.664 -7.746 1.00 8.40 130 LEU A CA 1
ATOM 633 C C . LEU A 1 81 ? -7.817 19.026 -6.544 1.00 8.68 130 LEU A C 1
ATOM 634 O O . LEU A 1 81 ? -6.625 18.883 -6.504 1.00 9.57 130 LEU A O 1
ATOM 639 N N . ALA A 1 82 ? -8.618 18.626 -5.567 1.00 9.31 131 ALA A N 1
ATOM 640 C CA . ALA A 1 82 ? -8.083 17.966 -4.355 1.00 9.71 131 ALA A CA 1
ATOM 641 C C . ALA A 1 82 ? -7.424 16.620 -4.742 1.00 8.77 131 ALA A C 1
ATOM 642 O O . ALA A 1 82 ? -6.386 16.247 -4.190 1.00 10.50 131 ALA A O 1
ATOM 644 N N . ILE A 1 83 ? -8.021 15.877 -5.680 1.00 8.91 132 ILE A N 1
ATOM 645 C CA . ILE A 1 83 ? -7.429 14.622 -6.116 1.00 9.28 132 ILE A CA 1
ATOM 646 C C . ILE A 1 83 ? -6.079 14.849 -6.818 1.00 8.06 132 ILE A C 1
ATOM 647 O O . ILE A 1 83 ? -5.070 14.228 -6.517 1.00 9.04 132 ILE A O 1
ATOM 652 N N . LEU A 1 84 ? -6.049 15.809 -7.743 1.00 7.61 133 LEU A N 1
ATOM 653 C CA . LEU A 1 84 ? -4.784 16.077 -8.468 1.00 8.08 133 LEU A CA 1
ATOM 654 C C . LEU A 1 84 ? -3.699 16.593 -7.546 1.00 8.64 133 LEU A C 1
ATOM 655 O O . LEU A 1 84 ? -2.537 16.252 -7.691 1.00 10.19 133 LEU A O 1
ATOM 660 N N . ASP A 1 85 ? -4.084 17.449 -6.592 1.00 9.59 134 ASP A N 1
ATOM 661 C CA . ASP A 1 85 ? -3.108 17.951 -5.610 1.00 11.98 134 ASP A CA 1
ATOM 662 C C . ASP A 1 85 ? -2.599 16.801 -4.736 1.00 12.49 134 ASP A C 1
ATOM 663 O O . ASP A 1 85 ? -1.400 16.700 -4.452 1.00 13.41 134 ASP A O 1
ATOM 668 N N . ALA A 1 86 ? -3.515 15.923 -4.272 1.00 11.84 135 ALA A N 1
ATOM 669 C CA . ALA A 1 86 ? -3.076 14.760 -3.471 1.00 12.63 135 ALA A CA 1
ATOM 670 C C . ALA A 1 86 ? -2.126 13.827 -4.233 1.00 12.01 135 ALA A C 1
ATOM 671 O O . ALA A 1 86 ? -1.196 13.256 -3.670 1.00 15.75 135 ALA A O 1
ATOM 673 N N . LEU A 1 87 ? -2.342 13.692 -5.539 1.00 9.94 136 LEU A N 1
ATOM 674 C CA . LEU A 1 87 ? -1.453 12.925 -6.422 1.00 10.62 136 LEU A CA 1
ATOM 675 C C . LEU A 1 87 ? -0.196 13.637 -6.813 1.00 10.61 136 LEU A C 1
ATOM 676 O O . LEU A 1 87 ? 0.636 13.047 -7.479 1.00 11.34 136 LEU A O 1
ATOM 681 N N . ARG A 1 88 ? -0.055 14.909 -6.409 1.00 10.80 137 ARG A N 1
ATOM 682 C CA . ARG A 1 88 ? 1.111 15.737 -6.735 1.00 12.46 137 ARG A CA 1
ATOM 683 C C . ARG A 1 88 ? 1.318 15.965 -8.220 1.00 10.43 137 ARG A C 1
ATOM 684 O O . ARG A 1 88 ? 2.443 16.095 -8.681 1.00 13.93 137 ARG A O 1
ATOM 692 N N . ILE A 1 89 ? 0.216 16.044 -8.957 1.00 9.46 138 ILE A N 1
ATOM 693 C CA . ILE A 1 89 ? 0.323 16.224 -10.395 1.00 9.07 138 ILE A CA 1
ATOM 694 C C . ILE A 1 89 ? 0.280 17.711 -10.742 1.00 9.38 138 ILE A C 1
ATOM 695 O O . ILE A 1 89 ? -0.701 18.361 -10.415 1.00 10.46 138 ILE A O 1
ATOM 700 N N . PRO A 1 90 ? 1.350 18.222 -11.361 1.00 10.26 139 PRO A N 1
ATOM 701 C CA . PRO A 1 90 ? 1.370 19.642 -11.630 1.00 10.78 139 PRO A CA 1
ATOM 702 C C . PRO A 1 90 ? 0.768 20.059 -12.954 1.00 9.05 139 PRO A C 1
ATOM 703 O O . PRO A 1 90 ? 0.516 21.261 -13.165 1.00 9.65 139 PRO A O 1
ATOM 707 N N . ARG A 1 91 ? 0.607 19.157 -13.873 1.00 8.66 140 ARG A N 1
ATOM 708 C CA . ARG A 1 91 ? 0.153 19.488 -15.237 1.00 8.67 140 ARG A CA 1
ATOM 709 C C . ARG A 1 91 ? -0.435 18.243 -15.863 1.00 7.69 140 ARG A C 1
ATOM 710 O O . ARG A 1 91 ? 0.116 17.135 -15.745 1.00 9.25 140 ARG A O 1
ATOM 718 N N . CYS A 1 92 ? -1.575 18.402 -16.526 1.00 6.88 141 CYS A N 1
ATOM 719 C CA . CYS A 1 92 ? -2.269 17.285 -17.150 1.00 6.39 141 CYS A CA 1
ATOM 720 C C . CYS A 1 92 ? -3.112 17.747 -18.309 1.00 6.10 141 CYS A C 1
ATOM 721 O O . CYS A 1 92 ? -3.349 18.943 -18.487 1.00 7.82 141 CYS A O 1
ATOM 724 N N . ALA A 1 93 ? -3.549 16.789 -19.121 1.00 5.21 142 ALA A N 1
ATOM 725 C CA . ALA A 1 93 ? -4.672 16.940 -20.003 1.00 5.59 142 ALA A CA 1
ATOM 726 C C . ALA A 1 93 ? -5.873 16.371 -19.331 1.00 5.50 142 ALA A C 1
ATOM 727 O O . ALA A 1 93 ? -5.762 15.389 -18.590 1.00 7.94 142 ALA A O 1
ATOM 729 N N . PHE A 1 94 ? -7.019 16.894 -19.631 1.00 5.61 143 PHE A N 1
ATOM 730 C CA . PHE A 1 94 ? -8.266 16.481 -19.007 1.00 4.89 143 PHE A CA 1
ATOM 731 C C . PHE A 1 94 ? -9.311 16.186 -20.057 1.00 4.90 143 PHE A C 1
ATOM 732 O O . PHE A 1 94 ? -9.592 17.036 -20.913 1.00 5.91 143 PHE A O 1
ATOM 740 N N . VAL A 1 95 ? -9.858 14.963 -19.995 1.00 4.99 144 VAL A N 1
ATOM 741 C CA . VAL A 1 95 ? -10.911 14.511 -20.894 1.00 5.18 144 VAL A CA 1
ATOM 742 C C . VAL A 1 95 ? -12.175 14.425 -20.063 1.00 5.06 144 VAL A C 1
ATOM 743 O O . VAL A 1 95 ? -12.217 13.619 -19.111 1.00 6.07 144 VAL A O 1
ATOM 747 N N . GLY A 1 96 ? -13.202 15.203 -20.380 1.00 4.67 145 GLY A N 1
ATOM 748 C CA . GLY A 1 96 ? -14.429 15.188 -19.645 1.00 5.35 145 GLY A CA 1
ATOM 749 C C . GLY A 1 96 ? -15.640 14.967 -20.505 1.00 5.36 145 GLY A C 1
ATOM 750 O O . GLY A 1 96 ? -15.795 15.602 -21.554 1.00 6.11 145 GLY A O 1
ATOM 751 N N . HIS A 1 97 ? -16.499 14.046 -20.055 1.00 5.09 146 HIS A N 1
ATOM 752 C CA A HIS A 1 97 ? -17.794 13.798 -20.708 0.50 5.25 146 HIS A CA 1
ATOM 753 C CA B HIS A 1 97 ? -17.776 13.809 -20.701 0.50 5.45 146 HIS A CA 1
ATOM 754 C C . HIS A 1 97 ? -18.908 14.545 -19.980 1.00 5.83 146 HIS A C 1
ATOM 755 O O . HIS A 1 97 ? -18.988 14.449 -18.746 1.00 6.20 146 HIS A O 1
ATOM 768 N N . SER A 1 98 ? -19.803 15.210 -20.734 1.00 7.77 147 SER A N 1
ATOM 769 C CA . SER A 1 98 ? -21.119 15.646 -20.149 1.00 9.46 147 SER A CA 1
ATOM 770 C C . SER A 1 98 ? -20.779 16.652 -18.967 1.00 8.91 147 SER A C 1
ATOM 771 O O . SER A 1 98 ? -20.028 17.625 -19.131 1.00 10.49 147 SER A O 1
ATOM 774 N N . VAL A 1 99 ? -21.319 16.383 -17.806 1.00 6.86 148 VAL A N 1
ATOM 775 C CA . VAL A 1 99 ? -21.070 17.253 -16.645 1.00 5.83 148 VAL A CA 1
ATOM 776 C C . VAL A 1 99 ? -19.580 17.397 -16.393 1.00 5.63 148 VAL A C 1
ATOM 777 O O . VAL A 1 99 ? -19.190 18.468 -15.933 1.00 6.20 148 VAL A O 1
ATOM 781 N N . SER A 1 100 ? -18.770 16.360 -16.635 1.00 5.30 149 SER A N 1
ATOM 782 C CA . SER A 1 100 ? -17.340 16.543 -16.466 1.00 5.41 149 SER A CA 1
ATOM 783 C C . SER A 1 100 ? -16.692 17.493 -17.467 1.00 5.41 149 SER A C 1
ATOM 784 O O . SER A 1 100 ? -15.657 18.061 -17.146 1.00 6.30 149 SER A O 1
ATOM 787 N N . ALA A 1 101 ? -17.283 17.665 -18.636 1.00 5.78 150 ALA A N 1
ATOM 788 C CA . ALA A 1 101 ? -16.787 18.751 -19.521 1.00 5.97 150 ALA A CA 1
ATOM 789 C C . ALA A 1 101 ? -16.963 20.114 -18.835 1.00 5.52 150 ALA A C 1
ATOM 790 O O . ALA A 1 101 ? -16.089 20.966 -18.921 1.00 6.87 150 ALA A O 1
ATOM 792 N N . MET A 1 102 ? -18.134 20.306 -18.229 1.00 6.32 151 MET A N 1
ATOM 793 C CA . MET A 1 102 ? -18.405 21.546 -17.503 1.00 6.04 151 MET A CA 1
ATOM 794 C C . MET A 1 102 ? -17.428 21.708 -16.327 1.00 6.10 151 MET A C 1
ATOM 795 O O . MET A 1 102 ? -16.868 22.801 -16.092 1.00 6.25 151 MET A O 1
ATOM 800 N N . ILE A 1 103 ? -17.212 2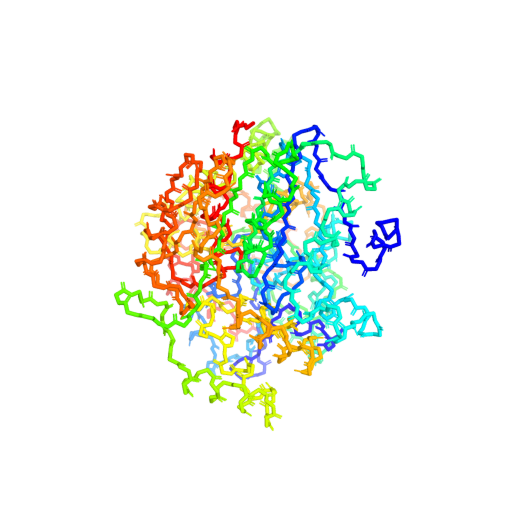0.640 -15.563 1.00 5.61 152 ILE A N 1
ATOM 801 C CA . ILE A 1 103 ? -16.257 20.651 -14.461 1.00 5.94 152 ILE A CA 1
ATOM 802 C C . ILE A 1 103 ? -14.851 21.008 -14.972 1.00 6.12 152 ILE A C 1
ATOM 803 O O . ILE A 1 103 ? -14.157 21.801 -14.324 1.00 6.42 152 ILE A O 1
ATOM 808 N N . GLY A 1 104 ? -14.434 20.422 -16.097 1.00 6.24 153 GLY A N 1
ATOM 809 C CA . GLY A 1 104 ? -13.100 20.702 -16.605 1.00 6.10 153 GLY A CA 1
ATOM 810 C C . GLY A 1 104 ? -12.960 22.164 -17.068 1.00 5.85 153 GLY A C 1
ATOM 811 O O . GLY A 1 104 ? -11.889 22.723 -16.835 1.00 6.52 153 GLY A O 1
ATOM 812 N N . ILE A 1 105 ? -13.982 22.687 -17.723 1.00 5.84 154 ILE A N 1
ATOM 813 C CA . ILE A 1 105 ? -13.940 24.123 -18.071 1.00 5.53 154 ILE A CA 1
ATOM 814 C C . ILE A 1 105 ? -13.693 24.961 -16.788 1.00 5.79 154 ILE A C 1
ATOM 815 O O . ILE A 1 105 ? -12.789 25.786 -16.776 1.00 6.43 154 ILE A O 1
ATOM 820 N N . LEU A 1 106 ? -14.491 24.732 -15.761 1.00 5.86 155 LEU A N 1
ATOM 821 C CA . LEU A 1 106 ? -14.323 25.500 -14.528 1.00 5.72 155 LEU A CA 1
ATOM 822 C C . LEU A 1 106 ? -12.969 25.285 -13.862 1.00 5.80 155 LEU A C 1
ATOM 823 O O . LEU A 1 106 ? -12.346 26.230 -13.382 1.00 6.75 155 LEU A O 1
ATOM 828 N N . ALA A 1 107 ? -12.534 24.012 -13.858 1.00 5.67 156 ALA A N 1
ATOM 829 C CA . ALA A 1 107 ? -11.257 23.710 -13.234 1.00 5.63 156 ALA A CA 1
ATOM 830 C C . ALA A 1 107 ? -10.083 24.404 -13.952 1.00 5.80 156 ALA A C 1
ATOM 831 O O . ALA A 1 107 ? -9.140 24.845 -13.322 1.00 6.30 156 ALA A O 1
ATOM 833 N N . SER A 1 108 ? -10.171 24.462 -15.271 1.00 5.76 157 SER A N 1
ATOM 834 C CA . SER A 1 108 ? -9.117 25.068 -16.081 1.00 6.09 157 SER A CA 1
ATOM 835 C C . SER A 1 108 ? -9.015 26.586 -15.875 1.00 6.28 157 SER A C 1
ATOM 836 O O . SER A 1 108 ? -7.960 27.157 -16.071 1.00 7.38 157 SER A O 1
ATOM 839 N N . ILE A 1 109 ? -10.127 27.144 -15.481 1.00 6.38 158 ILE A N 1
ATOM 840 C CA . ILE A 1 109 ? -10.156 28.609 -15.143 1.00 7.11 158 ILE A CA 1
ATOM 841 C C . ILE A 1 109 ? -9.576 28.821 -13.756 1.00 8.14 158 ILE A C 1
ATOM 842 O O . ILE A 1 109 ? -8.804 29.739 -13.529 1.00 9.05 158 ILE A O 1
ATOM 847 N N . ARG A 1 110 ? -9.960 27.952 -12.800 1.00 8.10 159 ARG A N 1
ATOM 848 C CA . ARG A 1 110 ? -9.443 28.059 -11.418 1.00 9.52 159 ARG A CA 1
ATOM 849 C C . ARG A 1 110 ? -7.912 27.872 -11.404 1.00 9.48 159 ARG A C 1
ATOM 850 O O . ARG A 1 110 ? -7.215 28.508 -10.605 1.00 11.23 159 ARG A O 1
ATOM 858 N N . ARG A 1 111 ? -7.450 26.900 -12.196 1.00 9.06 160 ARG A N 1
ATOM 859 C CA . ARG A 1 111 ? -6.061 26.426 -12.129 1.00 9.30 160 ARG A CA 1
ATOM 860 C C . ARG A 1 111 ? -5.470 26.290 -13.540 1.00 8.86 160 ARG A C 1
ATOM 861 O O . ARG A 1 111 ? -5.244 25.175 -14.025 1.00 9.43 160 ARG A O 1
ATOM 869 N N . PRO A 1 112 ? -5.237 27.403 -14.211 1.00 9.22 161 PRO A N 1
ATOM 870 C CA . PRO A 1 112 ? -4.703 27.337 -15.568 1.00 9.74 161 PRO A CA 1
ATOM 871 C C . PRO A 1 112 ? -3.344 26.691 -15.698 1.00 11.26 161 PRO A C 1
ATOM 872 O O . PRO A 1 112 ? -3.023 26.147 -16.760 1.00 14.58 161 PRO A O 1
ATOM 876 N N . ASP A 1 113 ? -2.570 26.693 -14.633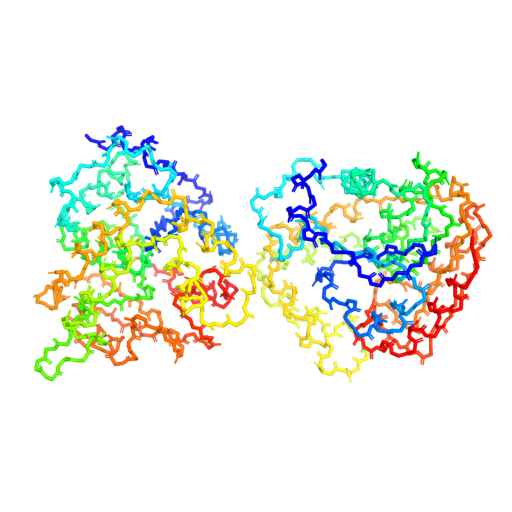 1.00 10.32 162 ASP A N 1
ATOM 877 C CA . ASP A 1 113 ? -1.275 26.043 -14.589 1.00 12.85 162 ASP A CA 1
ATOM 878 C C . ASP A 1 113 ? -1.388 24.515 -14.685 1.00 10.34 162 ASP A C 1
ATOM 879 O O . ASP A 1 113 ? -0.460 23.851 -15.141 1.00 13.07 162 ASP A O 1
ATOM 884 N N . LEU A 1 114 ? -2.483 23.971 -14.212 1.00 8.29 163 LEU A N 1
ATOM 885 C CA . LEU A 1 114 ? -2.650 22.533 -14.089 1.00 7.78 163 LEU A CA 1
ATOM 886 C C . LEU A 1 114 ? -3.228 21.900 -15.342 1.00 8.15 163 LEU A C 1
ATOM 887 O O . LEU A 1 114 ? -2.936 20.744 -15.638 1.00 10.81 163 LEU A O 1
ATOM 892 N N . PHE A 1 115 ? -4.064 22.628 -16.086 1.00 7.07 164 PHE A N 1
ATOM 893 C CA . PHE A 1 115 ? -4.758 22.086 -17.229 1.00 7.71 164 PHE A CA 1
ATOM 894 C C . PHE A 1 115 ? -4.137 22.533 -18.522 1.00 7.99 164 PHE A C 1
ATOM 895 O O . PHE A 1 115 ? -4.370 23.662 -19.008 1.00 11.10 164 PHE A O 1
ATOM 903 N N . ALA A 1 116 ? -3.291 21.683 -19.075 1.00 7.76 165 ALA A N 1
ATOM 904 C CA . ALA A 1 116 ? -2.558 22.004 -20.293 1.00 8.84 165 ALA A CA 1
ATOM 905 C C . ALA A 1 116 ? -3.426 21.835 -21.520 1.00 7.73 165 ALA A C 1
ATOM 906 O O . ALA A 1 116 ? -3.119 22.433 -22.580 1.00 9.43 165 ALA A O 1
ATOM 908 N N . LYS A 1 117 ? -4.488 21.034 -21.474 1.00 6.63 166 LYS A N 1
ATOM 909 C CA . LYS A 1 117 ? -5.352 20.780 -22.630 1.00 6.60 166 LYS A CA 1
ATOM 910 C C . LYS A 1 117 ? -6.652 20.201 -22.124 1.00 5.96 166 LYS A C 1
ATOM 911 O O . LYS A 1 117 ? -6.607 19.396 -21.171 1.00 6.72 166 LYS A O 1
ATOM 917 N N . LEU A 1 118 ? -7.740 20.530 -22.768 1.00 5.81 167 LEU A N 1
ATOM 918 C CA . LEU A 1 118 ? -9.035 19.946 -22.476 1.00 5.95 167 LEU A CA 1
ATOM 919 C C . LEU A 1 118 ? -9.567 19.206 -23.692 1.00 5.48 167 LEU A C 1
ATOM 920 O O . LEU A 1 118 ? -9.439 19.691 -24.831 1.00 7.02 167 LEU A O 1
ATOM 925 N N . VAL A 1 119 ? -10.170 18.057 -23.464 1.00 5.12 168 VAL A N 1
ATOM 926 C CA . VAL A 1 119 ? -10.899 17.350 -24.498 1.00 5.21 168 VAL A CA 1
ATOM 927 C C . VAL A 1 119 ? -12.313 17.187 -23.954 1.00 5.36 168 VAL A C 1
ATOM 928 O O . VAL A 1 119 ? -12.495 16.578 -22.878 1.00 6.11 168 VAL A O 1
ATOM 932 N N . LEU A 1 120 ? -13.295 17.729 -24.649 1.00 4.85 169 LEU A N 1
ATOM 933 C CA . LEU A 1 120 ? -14.682 17.805 -24.162 1.00 5.41 169 LEU A CA 1
ATOM 934 C C . LEU A 1 120 ? -15.526 16.907 -25.001 1.00 5.88 169 LEU A C 1
ATOM 935 O O . LEU A 1 120 ? -15.483 17.001 -26.246 1.00 9.26 169 LEU A O 1
ATOM 940 N N . ILE A 1 121 ? -16.282 16.007 -24.388 1.00 5.30 170 ILE A N 1
ATOM 941 C CA . ILE A 1 121 ? -17.137 15.037 -25.104 1.00 5.78 170 ILE A CA 1
ATOM 942 C C . ILE A 1 121 ? -18.568 15.220 -24.623 1.00 5.81 170 ILE A C 1
ATOM 943 O O . ILE A 1 121 ? -18.806 15.339 -23.416 1.00 6.69 170 ILE A O 1
ATOM 948 N N . GLY A 1 122 ? -19.524 15.287 -25.529 1.00 6.58 171 GLY A N 1
ATOM 949 C CA . GLY A 1 122 ? -20.913 15.478 -25.090 1.00 7.26 171 GLY A CA 1
ATOM 950 C C . GLY A 1 122 ? -21.103 16.747 -24.304 1.00 6.79 171 GLY A C 1
ATOM 951 O O . GLY A 1 122 ? -21.853 16.745 -23.331 1.00 8.62 171 GLY A O 1
ATOM 952 N N . ALA A 1 123 ? -20.423 17.808 -24.687 1.00 6.75 172 ALA A N 1
ATOM 953 C CA . ALA A 1 123 ? -20.329 19.018 -23.853 1.00 7.08 172 ALA A CA 1
ATOM 954 C C . ALA A 1 123 ? -21.239 20.140 -24.291 1.00 6.88 172 ALA A C 1
ATOM 955 O O . ALA A 1 123 ? -21.397 20.419 -25.480 1.00 7.06 172 ALA A O 1
ATOM 957 N N . SER A 1 124 ? -21.769 20.818 -23.269 1.00 6.92 173 SER A N 1
ATOM 958 C CA . SER A 1 124 ? -22.567 22.007 -23.489 1.00 6.97 173 SER A CA 1
ATOM 959 C C . SER A 1 124 ? -22.303 22.998 -22.364 1.00 7.84 173 SER A C 1
ATOM 960 O O . SER A 1 124 ? -22.169 22.590 -21.215 1.00 9.11 173 SER A O 1
ATOM 963 N N . PRO A 1 125 ? -22.303 24.314 -22.654 1.00 6.28 174 PRO A N 1
ATOM 964 C CA . PRO A 1 125 ? -22.220 25.321 -21.574 1.00 6.40 174 PRO A CA 1
ATOM 965 C C . PRO A 1 125 ? -23.561 25.625 -20.932 1.00 6.23 174 PRO A C 1
ATOM 966 O O . PRO A 1 125 ? -23.631 26.323 -19.914 1.00 7.33 174 PRO A O 1
ATOM 970 N N . ARG A 1 126 ? -24.655 25.195 -21.541 1.00 6.33 175 ARG A N 1
ATOM 971 C CA . ARG A 1 126 ? -25.989 25.546 -21.098 1.00 6.72 175 ARG A CA 1
ATOM 972 C C . ARG A 1 126 ? -26.987 24.705 -21.887 1.00 6.74 175 ARG A C 1
ATOM 973 O O . ARG A 1 126 ? -27.090 24.811 -23.104 1.00 7.20 175 ARG A O 1
ATOM 981 N N . PHE A 1 127 ? -27.787 23.902 -21.182 1.00 6.94 176 PHE A N 1
ATOM 982 C CA A PHE A 1 127 ? -28.797 23.062 -21.828 0.50 7.45 176 PHE A CA 1
ATOM 983 C CA B PHE A 1 127 ? -28.793 23.074 -21.836 0.50 7.61 176 PHE A CA 1
ATOM 984 C C . PHE A 1 127 ? -30.070 23.797 -22.193 1.00 7.42 176 PHE A C 1
ATOM 985 O O . PHE A 1 127 ? -30.695 23.527 -23.246 1.00 9.29 176 PHE A O 1
ATOM 1000 N N . LEU A 1 128 ? -30.496 24.737 -21.336 1.00 8.21 177 LEU A N 1
ATOM 1001 C CA . LEU A 1 128 ? -31.741 25.417 -21.584 1.00 9.10 177 LEU A CA 1
ATOM 1002 C C . LEU A 1 128 ? -31.614 26.441 -22.717 1.00 9.11 177 LEU A C 1
ATOM 1003 O O . LEU A 1 128 ? -30.624 27.175 -22.815 1.00 9.93 177 LEU A O 1
ATOM 1008 N N . ASN A 1 129 ? -32.642 26.550 -23.514 1.00 10.40 178 ASN A N 1
ATOM 1009 C CA . ASN A 1 129 ? -32.729 27.628 -24.468 1.00 10.37 178 ASN A CA 1
ATOM 1010 C C . ASN A 1 129 ? -32.788 28.974 -23.777 1.00 13.41 178 ASN A C 1
ATOM 1011 O O . ASN A 1 129 ? -33.241 29.075 -22.629 1.00 15.18 178 ASN A O 1
ATOM 1016 N N . ASP A 1 130 ? -32.361 30.004 -24.492 1.00 14.21 179 ASP A N 1
ATOM 1017 C CA . ASP A 1 130 ? -32.417 31.404 -24.035 1.00 17.58 179 ASP A CA 1
ATOM 1018 C C . ASP A 1 130 ? -32.740 32.232 -25.317 1.00 20.41 179 ASP A C 1
ATOM 1019 O O . ASP A 1 130 ? -32.838 31.727 -26.445 1.00 19.54 179 ASP A O 1
ATOM 1024 N N . SER A 1 131 ? -32.918 33.536 -25.114 1.00 25.84 180 SER A N 1
ATOM 1025 C CA . SER A 1 131 ? -32.954 34.485 -26.256 1.00 29.53 180 SER A CA 1
ATOM 1026 C C . SER A 1 131 ? -31.692 34.347 -27.109 1.00 27.32 180 SER A C 1
ATOM 1027 O O . SER A 1 131 ? -30.545 34.438 -26.638 1.00 38.80 180 SER A O 1
ATOM 1030 N N . ASP A 1 132 ? -31.891 34.088 -28.370 1.00 34.74 181 ASP A N 1
ATOM 1031 C CA . ASP A 1 132 ? -30.766 33.911 -29.258 1.00 30.63 181 ASP A CA 1
ATOM 1032 C C . ASP A 1 132 ? -29.752 32.926 -28.735 1.00 23.51 181 ASP A C 1
ATOM 1033 O O . ASP A 1 132 ? -28.636 32.996 -29.171 1.00 25.88 181 ASP A O 1
ATOM 1038 N N . TYR A 1 133 ? -30.168 31.953 -27.901 1.00 16.82 182 TYR A N 1
ATOM 1039 C CA . TYR A 1 133 ? -29.309 30.781 -27.672 1.00 13.07 182 TYR A CA 1
ATOM 1040 C C . TYR A 1 133 ? -30.142 29.519 -27.661 1.00 12.56 182 TYR A C 1
ATOM 1041 O O . TYR A 1 133 ? -31.092 29.382 -26.910 1.00 13.25 182 TYR A O 1
ATOM 1050 N N . HIS A 1 134 ? -29.727 28.592 -28.509 1.00 12.83 183 HIS A N 1
ATOM 1051 C CA . HIS A 1 134 ? -30.340 27.302 -28.572 1.00 12.47 183 HIS A CA 1
ATOM 1052 C C . HIS A 1 134 ? -29.479 26.288 -27.835 1.00 10.68 183 HIS A C 1
ATOM 1053 O O . HIS A 1 134 ? -28.398 25.910 -28.285 1.00 14.21 183 HIS A O 1
ATOM 1060 N N . GLY A 1 135 ? -29.985 25.803 -26.692 1.00 8.77 184 GLY A N 1
ATOM 1061 C CA . GLY A 1 135 ? -29.320 24.747 -25.939 1.00 8.50 184 GLY A CA 1
ATOM 1062 C C . GLY A 1 135 ? -29.885 23.383 -26.171 1.00 9.10 184 GLY A C 1
ATOM 1063 O O . GLY A 1 135 ? -29.200 22.392 -25.919 1.00 8.69 184 GLY A O 1
ATOM 1064 N N . GLY A 1 136 ? -31.149 23.340 -26.607 1.00 8.84 185 GLY A N 1
ATOM 1065 C CA . GLY A 1 136 ? -31.804 22.065 -26.859 1.00 9.66 185 GLY A CA 1
ATOM 1066 C C . GLY A 1 136 ? -32.971 21.724 -25.989 1.00 10.04 185 GLY A C 1
ATOM 1067 O O . GLY A 1 136 ? -33.682 20.772 -26.289 1.00 13.10 185 GLY A O 1
ATOM 1068 N N . PHE A 1 137 ? -33.195 22.461 -24.903 1.00 9.23 186 PHE A N 1
ATOM 1069 C CA . PHE A 1 137 ? -34.198 22.079 -23.925 1.00 10.03 186 PHE A CA 1
ATOM 1070 C C . PHE A 1 137 ? -35.014 23.261 -23.515 1.00 9.89 186 PHE A C 1
ATOM 1071 O O . PHE A 1 137 ? -34.519 24.394 -23.439 1.00 10.33 186 PHE A O 1
ATOM 1079 N N . GLU A 1 138 ? -36.287 23.003 -23.205 1.00 12.69 187 GLU A N 1
ATOM 1080 C CA . GLU A 1 138 ? -37.173 24.029 -22.670 1.00 12.33 187 GLU A CA 1
ATOM 1081 C C . GLU A 1 138 ? -37.478 23.722 -21.196 1.00 11.27 187 GLU A C 1
ATOM 1082 O O . GLU A 1 138 ? -37.445 22.544 -20.755 1.00 11.79 187 GLU A O 1
ATOM 1088 N N A LEU A 1 139 ? -37.831 24.746 -20.444 0.50 12.06 188 LEU A N 1
ATOM 1089 N N B LEU A 1 139 ? -37.836 24.748 -20.432 0.50 11.63 188 LEU A N 1
ATOM 1090 C CA A LEU A 1 139 ? -38.114 24.602 -19.032 0.50 12.80 188 LEU A CA 1
ATOM 1091 C CA B LEU A 1 139 ? -38.137 24.599 -19.002 0.50 12.03 188 LEU A CA 1
ATOM 1092 C C A LEU A 1 139 ? -39.249 23.616 -18.760 0.50 12.94 188 LEU A C 1
ATOM 1093 C C B LEU A 1 139 ? -39.252 23.603 -18.757 0.50 12.53 188 LEU A C 1
ATOM 1094 O O A LEU A 1 139 ? -39.136 22.780 -17.898 0.50 14.02 188 LEU A O 1
ATOM 1095 O O B LEU A 1 139 ? -39.140 22.769 -17.900 0.50 13.65 188 LEU A O 1
ATOM 1104 N N . GLU A 1 140 ? -40.331 23.705 -19.538 1.00 12.34 189 GLU A N 1
ATOM 1105 C CA . GLU A 1 140 ? -41.513 22.885 -19.290 1.00 13.29 189 GLU A CA 1
ATOM 1106 C C . GLU A 1 140 ? -41.209 21.402 -19.571 1.00 12.06 189 GLU A C 1
ATOM 1107 O O . GLU A 1 140 ? -41.685 20.493 -18.867 1.00 14.41 189 GLU A O 1
ATOM 1113 N N . GLU A 1 141 ? -40.374 21.203 -20.576 1.00 11.56 190 GLU A N 1
ATOM 1114 C CA . GLU A 1 141 ? -39.938 19.864 -20.969 1.00 12.04 190 GLU A CA 1
ATOM 1115 C C . GLU A 1 141 ? -39.194 19.229 -19.797 1.00 10.87 190 GLU A C 1
ATOM 1116 O O . GLU A 1 141 ? -39.443 18.096 -19.404 1.00 11.49 190 GLU A O 1
ATOM 1122 N N . ILE A 1 142 ? -38.198 19.944 -19.278 1.00 12.10 191 ILE A N 1
ATOM 1123 C CA . ILE A 1 142 ? -37.383 19.403 -18.205 1.00 13.51 191 ILE A CA 1
ATOM 1124 C C . ILE A 1 142 ? -38.144 19.298 -16.916 1.00 12.42 191 ILE A C 1
ATOM 1125 O O . ILE A 1 142 ? -37.876 18.327 -16.181 1.00 13.21 191 ILE A O 1
ATOM 1130 N N . GLN A 1 143 ? -39.122 20.143 -16.682 1.00 10.81 192 GLN A N 1
ATOM 1131 C CA . GLN A 1 143 ? -39.959 19.982 -15.495 1.00 12.51 192 GLN A CA 1
ATOM 1132 C C . GLN A 1 143 ? -40.636 18.587 -15.510 1.00 10.78 192 GLN A C 1
ATOM 1133 O O . GLN A 1 143 ? -40.722 17.912 -14.479 1.00 11.11 192 GLN A O 1
ATOM 1139 N N . GLN A 1 144 ? -41.167 18.220 -16.675 1.00 10.66 193 GLN A N 1
ATOM 1140 C CA . GLN A 1 144 ? -41.792 16.926 -16.805 1.00 11.05 193 GLN A CA 1
ATOM 1141 C C . GLN A 1 144 ? -40.845 15.768 -16.633 1.00 9.73 193 GLN A C 1
ATOM 1142 O O . GLN A 1 144 ? -41.186 14.739 -15.998 1.00 9.98 193 GLN A O 1
ATOM 1148 N N . VAL A 1 145 ? -39.643 15.905 -17.191 1.00 10.38 194 VAL A N 1
ATOM 1149 C CA . VAL A 1 145 ? -38.648 14.841 -17.002 1.00 10.82 194 VAL A CA 1
ATOM 1150 C C . VAL A 1 145 ? -38.285 14.707 -15.548 1.00 9.34 194 VAL A C 1
ATOM 1151 O O . VAL A 1 145 ? -38.210 13.583 -15.037 1.00 9.95 194 VAL A O 1
ATOM 1155 N N . PHE A 1 146 ? -38.070 15.831 -14.861 1.00 9.70 195 PHE A N 1
ATOM 1156 C CA . PHE A 1 146 ? -37.731 15.748 -13.447 1.00 10.12 195 PHE A CA 1
ATOM 1157 C C . PHE A 1 146 ? -38.838 15.108 -12.637 1.00 8.85 195 PHE A C 1
ATOM 1158 O O . PHE A 1 146 ? -38.563 14.307 -11.732 1.00 9.20 195 PHE A O 1
ATOM 1166 N N . ASP A 1 147 ? -40.102 15.367 -12.999 1.00 8.32 196 ASP A N 1
ATOM 1167 C CA . ASP A 1 147 ? -41.235 14.679 -12.344 1.00 9.34 196 ASP A CA 1
ATOM 1168 C C . ASP A 1 147 ? -41.147 13.170 -12.576 1.00 8.60 196 ASP A C 1
ATOM 1169 O O . ASP A 1 147 ? -41.339 12.389 -11.667 1.00 9.98 196 ASP A O 1
ATOM 1174 N N . ALA A 1 148 ? -40.921 12.777 -13.836 1.00 8.32 197 ALA A N 1
ATOM 1175 C CA . ALA A 1 148 ? -40.779 11.322 -14.133 1.00 8.46 197 ALA A CA 1
ATOM 1176 C C . ALA A 1 148 ? -39.677 10.658 -13.371 1.00 7.93 197 ALA A C 1
ATOM 1177 O O . ALA A 1 148 ? -39.821 9.507 -12.928 1.00 9.05 197 ALA A O 1
ATOM 1179 N N . MET A 1 149 ? -38.545 11.334 -13.266 1.00 8.12 198 MET A N 1
ATOM 1180 C CA . MET A 1 149 ? -37.402 10.808 -12.519 1.00 8.02 198 MET A CA 1
ATOM 1181 C C . MET A 1 149 ? -37.774 10.495 -11.085 1.00 8.34 198 MET A C 1
ATOM 1182 O O . MET A 1 149 ? -37.256 9.552 -10.485 1.00 10.20 198 MET A O 1
ATOM 1187 N N . GLY A 1 150 ? -38.636 11.324 -10.492 1.00 9.52 199 GLY A N 1
ATOM 1188 C CA . GLY A 1 150 ? -39.123 11.076 -9.146 1.00 10.27 199 GLY A CA 1
ATOM 1189 C C . GLY A 1 150 ? -40.260 10.082 -9.057 1.00 9.91 199 GLY A C 1
ATOM 1190 O O . GLY A 1 150 ? -40.306 9.292 -8.159 1.00 13.58 199 GLY A O 1
ATOM 1191 N N . ALA A 1 151 ? -41.217 10.156 -9.968 1.00 10.87 200 ALA A N 1
ATOM 1192 C CA . ALA A 1 151 ? -42.400 9.307 -9.924 1.00 11.59 200 ALA A CA 1
ATOM 1193 C C . ALA A 1 151 ? -42.079 7.865 -10.218 1.00 10.51 200 ALA A C 1
ATOM 1194 O O . ALA A 1 151 ? -42.718 6.974 -9.626 1.00 12.72 200 ALA A O 1
ATOM 1196 N N . ASN A 1 152 ? -41.123 7.607 -11.144 1.00 8.54 201 ASN A N 1
ATOM 1197 C CA . ASN A 1 152 ? -40.810 6.230 -11.541 1.00 8.48 201 ASN A CA 1
ATOM 1198 C C . ASN A 1 152 ? -39.415 6.243 -12.172 1.00 7.33 201 ASN A C 1
ATOM 1199 O O . ASN A 1 152 ? -39.266 6.256 -13.398 1.00 7.92 201 ASN A O 1
ATOM 1204 N N . TYR A 1 153 ? -38.403 6.277 -11.313 1.00 8.03 202 TYR A N 1
ATOM 1205 C CA . TYR A 1 153 ? -37.024 6.399 -11.754 1.00 7.66 202 TYR A CA 1
ATOM 1206 C C . TYR A 1 153 ? -36.663 5.268 -12.717 1.00 7.53 202 TYR A C 1
ATOM 1207 O O . TYR A 1 153 ? -35.993 5.486 -13.742 1.00 8.21 202 TYR A O 1
ATOM 1216 N N A SER A 1 154 ? -37.059 4.040 -12.374 0.50 8.00 203 SER A N 1
ATOM 1217 N N B SER A 1 154 ? -37.064 4.034 -12.374 0.50 8.06 203 SER A N 1
ATOM 1218 C CA A SER A 1 154 ? -36.712 2.905 -13.187 0.50 8.65 203 SER A CA 1
ATOM 1219 C CA B SER A 1 154 ? -36.736 2.882 -13.190 0.50 8.91 203 SER A CA 1
ATOM 1220 C C A SER A 1 154 ? -37.294 2.993 -14.585 0.50 7.74 203 SER A C 1
ATOM 1221 C C B SER A 1 154 ? -37.294 2.997 -14.587 0.50 7.85 203 SER A C 1
ATOM 1222 O O A SER A 1 154 ? -36.585 2.738 -15.562 0.50 7.95 203 SER A O 1
ATOM 1223 O O B SER A 1 154 ? -36.583 2.740 -15.562 0.50 8.01 203 SER A O 1
ATOM 1228 N N . ALA A 1 155 ? -38.555 3.360 -14.700 1.00 7.73 204 ALA A N 1
ATOM 1229 C CA . ALA A 1 155 ? -39.134 3.492 -16.031 1.00 8.08 204 ALA A CA 1
ATOM 1230 C C . ALA A 1 155 ? -38.462 4.646 -16.790 1.00 7.63 204 ALA A C 1
ATOM 1231 O O . ALA A 1 155 ? -38.221 4.558 -17.986 1.00 8.34 204 ALA A O 1
ATOM 1233 N N . TRP A 1 156 ? -38.156 5.741 -16.117 1.00 7.20 205 TRP A N 1
ATOM 1234 C CA . TRP A 1 156 ? -37.461 6.855 -16.742 1.00 6.81 205 TRP A CA 1
ATOM 1235 C C . TRP A 1 156 ? -36.118 6.397 -17.331 1.00 6.84 205 TRP A C 1
ATOM 1236 O O . TRP A 1 156 ? -35.801 6.692 -18.500 1.00 7.75 205 TRP A O 1
ATOM 1247 N N . ALA A 1 157 ? -35.374 5.670 -16.504 1.00 6.98 206 ALA A N 1
ATOM 1248 C CA . ALA A 1 157 ? -34.026 5.255 -16.927 1.00 6.92 206 ALA A CA 1
ATOM 1249 C C . ALA A 1 157 ? -34.100 4.276 -18.082 1.00 6.99 206 ALA A C 1
ATOM 1250 O O . ALA A 1 157 ? -33.303 4.367 -19.015 1.00 7.68 206 ALA A O 1
ATOM 1252 N N . THR A 1 158 ? -35.058 3.373 -18.035 1.00 7.92 207 THR A N 1
ATOM 1253 C CA . THR A 1 158 ? -35.226 2.433 -19.145 1.00 8.58 207 THR A CA 1
ATOM 1254 C C . THR A 1 158 ? -35.491 3.175 -20.459 1.00 8.32 207 THR A C 1
ATOM 1255 O O . THR A 1 158 ? -35.021 2.742 -21.529 1.00 9.59 207 THR A O 1
ATOM 1259 N N . GLY A 1 159 ? -36.321 4.199 -20.388 1.00 8.37 208 GLY A N 1
ATOM 1260 C CA . GLY A 1 159 ? -36.625 4.960 -21.608 1.00 9.85 208 GLY A CA 1
ATOM 1261 C C . GLY A 1 159 ? -35.471 5.812 -22.051 1.00 9.29 208 GLY A C 1
ATOM 1262 O O . GLY A 1 159 ? -35.277 6.076 -23.271 1.00 11.23 208 GLY A O 1
ATOM 1263 N N . TYR A 1 160 ? -34.720 6.364 -21.081 1.00 7.92 209 TYR A N 1
ATOM 1264 C CA . TYR A 1 160 ? -33.684 7.344 -21.397 1.00 7.65 209 TYR A CA 1
ATOM 1265 C C . TYR A 1 160 ? -32.464 6.672 -22.028 1.00 7.09 209 TYR A C 1
ATOM 1266 O O . TYR A 1 160 ? -31.836 7.234 -22.952 1.00 8.15 209 TYR A O 1
ATOM 1275 N N . ALA A 1 161 ? -32.056 5.518 -21.512 1.00 7.23 210 ALA A N 1
ATOM 1276 C CA . ALA A 1 161 ? -30.790 4.910 -21.930 1.00 7.74 210 ALA A CA 1
ATOM 1277 C C . ALA A 1 161 ? -30.655 4.768 -23.482 1.00 7.64 210 ALA A C 1
ATOM 1278 O O . ALA A 1 161 ? -29.624 5.166 -24.010 1.00 8.39 210 ALA A O 1
ATOM 1280 N N . PRO A 1 162 ? -31.674 4.271 -24.189 1.00 7.36 211 PRO A N 1
ATOM 1281 C CA . PRO A 1 162 ? -31.468 4.148 -25.642 1.00 7.82 211 PRO A CA 1
ATOM 1282 C C . PRO A 1 162 ? -31.408 5.490 -26.340 1.00 7.76 211 PRO A C 1
ATOM 1283 O O . PRO A 1 162 ? -30.781 5.607 -27.392 1.00 8.80 211 PRO A O 1
ATOM 1287 N N . LEU A 1 163 ? -32.100 6.483 -25.812 1.00 7.94 212 LEU A N 1
ATOM 1288 C CA . LEU A 1 163 ? -32.103 7.828 -26.414 1.00 9.01 212 LEU A CA 1
ATOM 1289 C C . LEU A 1 163 ? -30.719 8.436 -26.285 1.00 8.75 212 LEU A C 1
ATOM 1290 O O . LEU A 1 163 ? -30.176 9.043 -27.201 1.00 8.92 212 LEU A O 1
ATOM 1295 N N . ALA A 1 164 ? -30.119 8.285 -25.119 1.00 8.31 213 ALA A N 1
ATOM 1296 C CA . ALA A 1 164 ? -28.797 8.843 -24.876 1.00 9.76 213 ALA A CA 1
ATOM 1297 C C . ALA A 1 164 ? -27.743 8.163 -25.745 1.00 8.57 213 ALA A C 1
ATOM 1298 O O . ALA A 1 164 ? -26.852 8.761 -26.330 1.00 9.70 213 ALA A O 1
ATOM 1300 N N . VAL A 1 165 ? -27.820 6.821 -25.802 1.00 7.90 214 VAL A N 1
ATOM 1301 C CA . VAL A 1 165 ? -26.866 6.088 -26.639 1.00 7.33 214 VAL A CA 1
ATOM 1302 C C . VAL A 1 165 ? -27.069 6.452 -28.123 1.00 7.38 214 VAL A C 1
ATOM 1303 O O . VAL A 1 165 ? -26.078 6.589 -28.857 1.00 7.54 214 VAL A O 1
ATOM 1307 N N . GLY A 1 166 ? -28.300 6.599 -28.547 1.00 7.25 215 GLY A N 1
ATOM 1308 C CA . GLY A 1 166 ? -28.622 7.120 -29.852 1.00 7.87 215 GLY A CA 1
ATOM 1309 C C . GLY A 1 166 ? -28.586 6.066 -30.943 1.00 8.48 215 GLY A C 1
ATOM 1310 O O . GLY A 1 166 ? -29.605 5.685 -31.518 1.00 11.28 215 GLY A O 1
ATOM 1311 N N . ALA A 1 167 ? -27.375 5.658 -31.267 1.00 9.35 216 ALA A N 1
ATOM 1312 C CA . ALA A 1 167 ? -27.199 4.526 -32.165 1.00 10.06 216 ALA A CA 1
ATOM 1313 C C . ALA A 1 167 ? -27.791 3.256 -31.610 1.00 9.57 216 ALA A C 1
ATOM 1314 O O . ALA A 1 167 ? -27.830 3.079 -30.372 1.00 10.31 216 ALA A O 1
ATOM 1316 N N . ASP A 1 168 ? -28.216 2.363 -32.487 1.00 9.65 217 ASP A N 1
ATOM 1317 C CA . ASP A 1 168 ? -28.773 1.118 -32.009 1.00 10.76 217 ASP A CA 1
ATOM 1318 C C . ASP A 1 168 ? -27.658 0.140 -31.727 1.00 11.92 217 ASP A C 1
ATOM 1319 O O . ASP A 1 168 ? -27.299 -0.674 -32.557 1.00 14.33 217 ASP A O 1
ATOM 1324 N N . VAL A 1 169 ? -27.086 0.266 -30.530 1.00 10.41 218 VAL A N 1
ATOM 1325 C CA . VAL A 1 169 ? -25.944 -0.567 -30.050 1.00 9.09 218 VAL A CA 1
ATOM 1326 C C . VAL A 1 169 ? -26.402 -1.177 -28.720 1.00 9.61 218 VAL A C 1
ATOM 1327 O O . VAL A 1 169 ? -26.214 -0.574 -27.641 1.00 9.20 218 VAL A O 1
ATOM 1331 N N . PRO A 1 170 ? -27.071 -2.326 -28.777 1.00 11.71 219 PRO A N 1
ATOM 1332 C CA . PRO A 1 170 ? -27.733 -2.856 -27.576 1.00 11.54 219 PRO A CA 1
ATOM 1333 C C . PRO A 1 170 ? -26.796 -3.039 -26.403 1.00 10.97 219 PRO A C 1
ATOM 1334 O O . PRO A 1 170 ? -27.168 -2.792 -25.249 1.00 11.30 219 PRO A O 1
ATOM 1338 N N . ALA A 1 171 ? -25.552 -3.440 -26.648 1.00 10.66 220 ALA A N 1
ATOM 1339 C CA . ALA A 1 171 ? -24.621 -3.627 -25.525 1.00 12.11 220 ALA A CA 1
ATOM 1340 C C . ALA A 1 171 ? -24.319 -2.341 -24.800 1.00 10.10 220 ALA A C 1
ATOM 1341 O O . ALA A 1 171 ? -24.100 -2.303 -23.587 1.00 12.08 220 ALA A O 1
ATOM 1343 N N . ALA A 1 172 ? -24.259 -1.244 -25.546 1.00 8.90 221 ALA A N 1
ATOM 1344 C CA . ALA A 1 172 ? -24.027 0.058 -24.941 1.00 8.11 221 ALA A CA 1
ATOM 1345 C C . ALA A 1 172 ? -25.233 0.528 -24.162 1.00 7.12 221 ALA A C 1
ATOM 1346 O O . ALA A 1 172 ? -25.095 1.140 -23.079 1.00 8.16 221 ALA A O 1
ATOM 1348 N N . VAL A 1 173 ? -26.427 0.287 -24.680 1.00 8.07 222 VAL A N 1
ATOM 1349 C CA . VAL A 1 173 ? -27.673 0.597 -23.955 1.00 8.50 222 VAL A CA 1
ATOM 1350 C C . VAL A 1 173 ? -27.665 -0.175 -22.646 1.00 8.51 222 VAL A C 1
ATOM 1351 O O . VAL A 1 173 ? -27.986 0.377 -21.571 1.00 9.44 222 VAL A O 1
ATOM 1355 N N . GLN A 1 174 ? -27.347 -1.467 -22.701 1.00 8.62 223 GLN A N 1
ATOM 1356 C CA . GLN A 1 174 ? -27.358 -2.281 -21.486 1.00 9.85 223 GLN A CA 1
ATOM 1357 C C . GLN A 1 174 ? -26.339 -1.742 -20.488 1.00 9.75 223 GLN A C 1
ATOM 1358 O O . GLN A 1 174 ? -26.581 -1.704 -19.260 1.00 10.86 223 GLN A O 1
ATOM 1364 N N . GLU A 1 175 ? -25.155 -1.413 -20.941 1.00 9.35 224 GLU A N 1
ATOM 1365 C CA . GLU A 1 175 ? -24.118 -0.932 -20.061 1.00 9.53 224 GLU A CA 1
ATOM 1366 C C . GLU A 1 175 ? -24.459 0.433 -19.420 1.00 9.27 224 GLU A C 1
ATOM 1367 O O . GLU A 1 175 ? -24.254 0.637 -18.215 1.00 10.43 224 GLU A O 1
ATOM 1373 N N . PHE A 1 176 ? -24.985 1.356 -20.212 1.00 8.50 225 PHE A N 1
ATOM 1374 C CA . PHE A 1 176 ? -25.392 2.626 -19.679 1.00 7.60 225 PHE A CA 1
ATOM 1375 C C . PHE A 1 176 ? -26.552 2.477 -18.686 1.00 8.48 225 PHE A C 1
ATOM 1376 O O . PHE A 1 176 ? -26.567 3.095 -17.613 1.00 9.12 225 PHE A O 1
ATOM 1384 N N A SER A 1 177 ? -27.510 1.631 -19.026 0.50 8.66 226 SER A N 1
ATOM 1385 N N B SER A 1 177 ? -27.511 1.638 -19.033 0.50 9.00 226 SER A N 1
ATOM 1386 C CA A SER A 1 177 ? -28.587 1.300 -18.125 0.50 9.32 226 SER A CA 1
ATOM 1387 C CA B SER A 1 177 ? -28.595 1.328 -18.144 0.50 10.13 226 SER A CA 1
ATOM 1388 C C A SER A 1 177 ? -28.094 0.768 -16.807 0.50 10.02 226 SER A C 1
ATOM 1389 C C B SER A 1 177 ? -28.107 0.759 -16.817 0.50 10.44 226 SER A C 1
ATOM 1390 O O A SER A 1 177 ? -28.632 1.164 -15.749 0.50 11.18 226 SER A O 1
ATOM 1391 O O B SER A 1 177 ? -28.636 1.159 -15.755 0.50 11.75 226 SER A O 1
ATOM 1396 N N . ARG A 1 178 ? -27.112 -0.118 -16.852 1.00 9.50 227 ARG A N 1
ATOM 1397 C CA . ARG A 1 178 ? -26.564 -0.719 -15.630 1.00 10.70 227 ARG A CA 1
ATOM 1398 C C . ARG A 1 178 ? -26.128 0.359 -14.647 1.00 10.48 227 ARG A C 1
ATOM 1399 O O . ARG A 1 178 ? -26.513 0.359 -13.455 1.00 11.94 227 ARG A O 1
ATOM 1407 N N . THR A 1 179 ? -25.388 1.344 -15.128 1.00 9.36 228 THR A N 1
ATOM 1408 C CA . THR A 1 179 ? -24.888 2.379 -14.240 1.00 8.83 228 THR A CA 1
ATOM 1409 C C . THR A 1 179 ? -25.944 3.398 -13.923 1.00 8.81 228 THR A C 1
ATOM 1410 O O . THR A 1 179 ? -25.963 3.964 -12.805 1.00 11.74 228 THR A O 1
ATOM 1414 N N . LEU A 1 180 ? -26.868 3.685 -14.796 1.00 8.11 229 LEU A N 1
ATOM 1415 C CA . LEU A 1 180 ? -27.945 4.622 -14.496 1.00 9.15 229 LEU A CA 1
ATOM 1416 C C . LEU A 1 180 ? -28.844 4.066 -13.392 1.00 8.19 229 LEU A C 1
ATOM 1417 O O . LEU A 1 180 ? -29.248 4.799 -12.456 1.00 8.63 229 LEU A O 1
ATOM 1422 N N . PHE A 1 181 ? -29.140 2.761 -13.450 1.00 7.65 230 PHE A N 1
ATOM 1423 C CA . PHE A 1 181 ? -29.920 2.119 -12.427 1.00 8.84 230 PHE A CA 1
ATOM 1424 C C . PHE A 1 181 ? -29.187 2.047 -11.089 1.00 8.92 230 PHE A C 1
ATOM 1425 O O . PHE A 1 181 ? -29.820 1.849 -10.053 1.00 12.18 230 PHE A O 1
ATOM 1433 N N A ASN A 1 182 ? -27.875 2.136 -11.110 0.50 8.50 231 ASN A N 1
ATOM 1434 N N B ASN A 1 182 ? -27.875 2.116 -11.089 0.50 8.76 231 ASN A N 1
ATOM 1435 C CA A ASN A 1 182 ? -27.032 2.155 -9.927 0.50 8.87 231 ASN A CA 1
ATOM 1436 C CA B ASN A 1 182 ? -27.126 2.130 -9.827 0.50 9.39 231 ASN A CA 1
ATOM 1437 C C A ASN A 1 182 ? -27.035 3.501 -9.192 0.50 8.31 231 ASN A C 1
ATOM 1438 C C B ASN A 1 182 ? -27.050 3.507 -9.167 0.50 8.44 231 ASN A C 1
ATOM 1439 O O A ASN A 1 182 ? -26.623 3.557 -8.067 0.50 8.59 231 ASN A O 1
ATOM 1440 O O B ASN A 1 182 ? -26.607 3.584 -8.054 0.50 8.43 231 ASN A O 1
ATOM 1449 N N . MET A 1 183 ? -27.421 4.577 -9.871 1.00 8.06 232 MET A N 1
ATOM 1450 C CA . MET A 1 183 ? -27.477 5.891 -9.227 1.00 7.98 232 MET A CA 1
ATOM 1451 C C . MET A 1 183 ? -28.655 5.939 -8.296 1.00 7.72 232 MET A C 1
ATOM 1452 O O . MET A 1 183 ? -29.773 5.542 -8.648 1.00 9.16 232 MET A O 1
ATOM 1457 N N . ARG A 1 184 ? -28.443 6.514 -7.114 1.00 8.19 233 ARG A N 1
ATOM 1458 C CA . ARG A 1 184 ? -29.597 6.685 -6.249 1.00 8.10 233 ARG A CA 1
ATOM 1459 C C . ARG A 1 184 ? -30.581 7.691 -6.888 1.00 7.58 233 ARG A C 1
ATOM 1460 O O . ARG A 1 184 ? -30.135 8.742 -7.350 1.00 9.12 233 ARG A O 1
ATOM 1468 N N . PRO A 1 185 ? -31.896 7.453 -6.873 1.00 7.29 234 PRO A N 1
ATOM 1469 C CA . PRO A 1 185 ? -32.772 8.353 -7.658 1.00 7.72 234 PRO A CA 1
ATOM 1470 C C . PRO A 1 185 ? -32.728 9.801 -7.260 1.00 6.70 234 PRO A C 1
ATOM 1471 O O . PRO A 1 185 ? -32.875 10.696 -8.118 1.00 7.39 234 PRO A O 1
ATOM 1475 N N . ASP A 1 186 ? -32.677 10.030 -5.961 1.00 7.06 235 ASP A N 1
ATOM 1476 C CA . ASP A 1 186 ? -32.608 11.418 -5.486 1.00 7.09 235 ASP A CA 1
ATOM 1477 C C . ASP A 1 186 ? -31.308 12.129 -5.850 1.00 7.07 235 ASP A C 1
ATOM 1478 O O . ASP A 1 186 ? -31.327 13.321 -6.161 1.00 7.32 235 ASP A O 1
ATOM 1483 N N . ILE A 1 187 ? -30.208 11.415 -5.820 1.00 7.34 236 ILE A N 1
ATOM 1484 C CA . ILE A 1 187 ? -28.952 11.957 -6.293 1.00 7.19 236 ILE A CA 1
ATOM 1485 C C . ILE A 1 187 ? -28.971 12.257 -7.778 1.00 6.52 236 ILE A C 1
ATOM 1486 O O . ILE A 1 187 ? -28.559 13.318 -8.227 1.00 7.12 236 ILE A O 1
ATOM 1491 N N A SER A 1 188 ? -29.495 11.314 -8.553 0.50 6.15 237 SER A N 1
ATOM 1492 N N B SER A 1 188 ? -29.511 11.321 -8.560 0.50 6.90 237 SER A N 1
ATOM 1493 C CA A SER A 1 188 ? -29.602 11.511 -9.995 0.50 5.59 237 SER A CA 1
ATOM 1494 C CA B SER A 1 188 ? -29.655 11.535 -10.014 0.50 7.50 237 SER A CA 1
ATOM 1495 C C A SER A 1 188 ? -30.421 12.759 -10.322 0.50 6.56 237 SER A C 1
ATOM 1496 C C B SER A 1 188 ? -30.418 12.785 -10.313 0.50 7.49 237 SER A C 1
ATOM 1497 O O A SER A 1 188 ? -29.968 13.615 -11.113 0.50 7.75 237 SER A O 1
ATOM 1498 O O B SER A 1 188 ? -29.968 13.628 -11.114 0.50 8.52 237 SER A O 1
ATOM 1503 N N . LEU A 1 189 ? -31.589 12.920 -9.667 1.00 7.71 238 LEU A N 1
ATOM 1504 C CA . LEU A 1 189 ? -32.383 14.122 -9.890 1.00 7.74 238 LEU A CA 1
ATOM 1505 C C . LEU A 1 189 ? -31.608 15.389 -9.477 1.00 7.70 238 LEU A C 1
ATOM 1506 O O . LEU A 1 189 ? -31.631 16.388 -10.200 1.00 8.64 238 LEU A O 1
ATOM 1511 N N . HIS A 1 190 ? -30.901 15.335 -8.361 1.00 8.30 239 HIS A N 1
ATOM 1512 C CA . HIS A 1 190 ? -30.196 16.519 -7.894 1.00 8.74 239 HIS A CA 1
ATOM 1513 C C . HIS A 1 190 ? -29.077 16.938 -8.823 1.00 7.15 239 HIS A C 1
ATOM 1514 O O . HIS A 1 190 ? -28.927 18.139 -9.084 1.00 8.27 239 HIS A O 1
ATOM 1521 N N . VAL A 1 191 ? -28.327 15.988 -9.394 1.00 7.32 240 VAL A N 1
ATOM 1522 C CA . VAL A 1 191 ? -27.297 16.342 -10.363 1.00 8.53 240 VAL A CA 1
ATOM 1523 C C . VAL A 1 191 ? -27.935 16.949 -11.582 1.00 7.72 240 VAL A C 1
ATOM 1524 O O . VAL A 1 191 ? -27.427 17.967 -12.111 1.00 8.16 240 VAL A O 1
ATOM 1528 N N . CYS A 1 192 ? -29.063 16.398 -12.037 1.00 7.64 241 CYS A N 1
ATOM 1529 C CA A CYS A 1 192 ? -29.745 16.976 -13.190 0.50 7.95 241 CYS A CA 1
ATOM 1530 C CA B CYS A 1 192 ? -29.742 16.957 -13.202 0.50 9.06 241 CYS A CA 1
ATOM 1531 C C . CYS A 1 192 ? -30.189 18.410 -12.905 1.00 8.80 241 CYS A C 1
ATOM 1532 O O . CYS A 1 192 ? -30.018 19.300 -13.738 1.00 9.72 241 CYS A O 1
ATOM 1537 N N . GLN A 1 193 ? -30.792 18.626 -11.747 1.00 8.52 242 GLN A N 1
ATOM 1538 C CA . GLN A 1 193 ? -31.230 19.984 -11.388 1.00 9.43 242 GLN A CA 1
ATOM 1539 C C . GLN A 1 193 ? -30.059 20.933 -11.344 1.00 9.00 242 GLN A C 1
ATOM 1540 O O . GLN A 1 193 ? -30.118 22.071 -11.821 1.00 11.78 242 GLN A O 1
ATOM 1546 N N . THR A 1 194 ? -28.966 20.487 -10.751 1.00 9.67 243 THR A N 1
ATOM 1547 C CA . THR A 1 194 ? -27.768 21.317 -10.632 1.00 10.10 243 THR A CA 1
ATOM 1548 C C . THR A 1 194 ? -27.196 21.675 -12.012 1.00 10.78 243 THR A C 1
ATOM 1549 O O . THR A 1 194 ? -26.878 22.847 -12.274 1.00 11.51 243 THR A O 1
ATOM 1553 N N . VAL A 1 195 ? -27.090 20.712 -12.918 1.00 9.32 244 VAL A N 1
ATOM 1554 C CA . VAL A 1 195 ? -26.581 20.956 -14.226 1.00 9.64 244 VAL A CA 1
ATOM 1555 C C . VAL A 1 195 ? -27.508 21.866 -15.010 1.00 8.61 244 VAL A C 1
ATOM 1556 O O . VAL A 1 195 ? -27.035 22.765 -15.708 1.00 9.25 244 VAL A O 1
ATOM 1560 N N . PHE A 1 196 ? -28.821 21.644 -14.923 1.00 8.64 245 PHE A N 1
ATOM 1561 C CA . PHE A 1 196 ? -29.760 22.495 -15.653 1.00 9.54 245 PHE A CA 1
ATOM 1562 C C . PHE A 1 196 ? -29.849 23.922 -15.145 1.00 9.18 245 PHE A C 1
ATOM 1563 O O . PHE A 1 196 ? -30.290 24.787 -15.902 1.00 11.64 245 PHE A O 1
ATOM 1571 N N . LYS A 1 197 ? -29.352 24.186 -13.930 1.00 9.65 246 LYS A N 1
ATOM 1572 C CA . LYS A 1 197 ? -29.269 25.563 -13.460 1.00 12.16 246 LYS A CA 1
ATOM 1573 C C . LYS A 1 197 ? -27.901 26.213 -13.729 1.00 12.28 246 LYS A C 1
ATOM 1574 O O . LYS A 1 197 ? -27.725 27.367 -13.453 1.00 16.07 246 LYS A O 1
ATOM 1580 N N . THR A 1 198 ? -26.977 25.472 -14.346 1.00 10.52 247 THR A N 1
ATOM 1581 C CA . THR A 1 198 ? -25.629 25.967 -14.599 1.00 9.95 247 THR A CA 1
ATOM 1582 C C . THR A 1 198 ? -25.585 26.644 -15.970 1.00 10.10 247 THR A C 1
ATOM 1583 O O . THR A 1 198 ? -26.150 26.140 -16.940 1.00 12.69 247 THR A O 1
ATOM 1587 N N . ASP A 1 199 ? -24.905 27.760 -16.058 1.00 8.44 248 ASP A N 1
ATOM 1588 C CA . ASP A 1 199 ? -24.764 28.490 -17.324 1.00 7.46 248 ASP A CA 1
ATOM 1589 C C . ASP A 1 199 ? -23.334 28.958 -17.415 1.00 7.35 248 ASP A C 1
ATOM 1590 O O . ASP A 1 199 ? -22.978 29.947 -16.776 1.00 8.41 248 ASP A O 1
ATOM 1595 N N . LEU A 1 200 ? -22.523 28.294 -18.200 1.00 6.83 249 LEU A N 1
ATOM 1596 C CA . LEU A 1 200 ? -21.119 28.606 -18.334 1.00 7.04 249 LEU A CA 1
ATOM 1597 C C . LEU A 1 200 ? -20.803 29.585 -19.451 1.00 6.24 249 LEU A C 1
ATOM 1598 O O . LEU A 1 200 ? -19.628 29.860 -19.701 1.00 6.56 249 LEU A O 1
ATOM 1603 N N . ARG A 1 201 ? -21.824 30.041 -20.166 1.00 6.28 250 ARG A N 1
ATOM 1604 C CA . ARG A 1 201 ? -21.504 30.866 -21.342 1.00 6.86 250 ARG A CA 1
ATOM 1605 C C . ARG A 1 201 ? -20.575 31.993 -21.028 1.00 6.97 250 ARG A C 1
ATOM 1606 O O . ARG A 1 201 ? -19.653 32.287 -21.807 1.00 8.59 250 ARG A O 1
ATOM 1614 N N . GLY A 1 202 ? -20.806 32.702 -19.940 1.00 6.97 251 GLY A N 1
ATOM 1615 C CA . GLY A 1 202 ? -20.032 33.917 -19.648 1.00 7.70 251 GLY A CA 1
ATOM 1616 C C . GLY A 1 202 ? -18.578 33.685 -19.286 1.00 8.01 251 GLY A C 1
ATOM 1617 O O . GLY A 1 202 ? -17.745 34.569 -19.449 1.00 9.41 251 GLY A O 1
ATOM 1618 N N . VAL A 1 203 ? -18.244 32.461 -18.846 1.00 7.00 252 VAL A N 1
ATOM 1619 C CA . VAL A 1 203 ? -16.891 32.193 -18.419 1.00 6.79 252 VAL A CA 1
ATOM 1620 C C . VAL A 1 203 ? -16.036 31.473 -19.484 1.00 6.07 252 VAL A C 1
ATOM 1621 O O . VAL A 1 203 ? -14.839 31.274 -19.290 1.00 6.30 252 VAL A O 1
ATOM 1625 N N . LEU A 1 204 ? -16.631 31.136 -20.609 1.00 6.22 253 LEU A N 1
ATOM 1626 C CA . LEU A 1 204 ? -15.851 30.340 -21.620 1.00 5.97 253 LEU A CA 1
ATOM 1627 C C . LEU A 1 204 ? -14.591 31.064 -22.059 1.00 6.38 253 LEU A C 1
ATOM 1628 O O . LEU A 1 204 ? -13.587 30.430 -22.302 1.00 7.19 253 LEU A O 1
ATOM 1633 N N . GLY A 1 205 ? -14.649 32.407 -22.144 1.00 6.42 254 GLY A N 1
ATOM 1634 C CA . GLY A 1 205 ? -13.473 33.132 -22.619 1.00 7.52 254 GLY A CA 1
ATOM 1635 C C . GLY A 1 205 ? -12.342 33.167 -21.615 1.00 6.73 254 GLY A C 1
ATOM 1636 O O . GLY A 1 205 ? -11.209 33.564 -21.957 1.00 7.64 254 GLY A O 1
ATOM 1637 N N . MET A 1 206 ? -12.606 32.767 -20.362 1.00 6.09 255 MET A N 1
ATOM 1638 C CA . MET A 1 206 ? -11.569 32.647 -19.373 1.00 6.25 255 MET A CA 1
ATOM 1639 C C . MET A 1 206 ? -10.724 31.391 -19.490 1.00 6.55 255 MET A C 1
ATOM 1640 O O . MET A 1 206 ? -9.646 31.288 -18.879 1.00 7.73 255 MET A O 1
ATOM 1645 N N . VAL A 1 207 ? -11.182 30.406 -20.229 1.00 6.34 256 VAL A N 1
ATOM 1646 C CA . VAL A 1 207 ? -10.368 29.224 -20.463 1.00 6.24 256 VAL A CA 1
ATOM 1647 C C . VAL A 1 207 ? -9.160 29.584 -21.258 1.00 6.41 256 VAL A C 1
ATOM 1648 O O . VAL A 1 207 ? -9.308 30.219 -22.339 1.00 8.22 256 VAL A O 1
ATOM 1652 N N . ARG A 1 208 ? -7.971 29.203 -20.820 1.00 6.66 257 ARG A N 1
ATOM 1653 C CA . ARG A 1 208 ? -6.735 29.520 -21.547 1.00 7.19 257 ARG A CA 1
ATOM 1654 C C . ARG A 1 208 ? -6.172 28.271 -22.258 1.00 7.36 257 ARG A C 1
ATOM 1655 O O . ARG A 1 208 ? -5.365 28.422 -23.171 1.00 9.43 257 ARG A O 1
ATOM 1663 N N . ALA A 1 209 ? -6.552 27.088 -21.808 1.00 6.93 258 ALA A N 1
ATOM 1664 C CA . ALA A 1 209 ? -6.061 25.839 -22.390 1.00 7.08 258 ALA A CA 1
ATOM 1665 C C . ALA A 1 209 ? -6.586 25.624 -23.808 1.00 6.85 258 ALA A C 1
ATOM 1666 O O . ALA A 1 209 ? -7.736 25.905 -24.084 1.00 7.17 258 ALA A O 1
ATOM 1668 N N . PRO A 1 210 ? -5.731 25.066 -24.685 1.00 6.96 259 PRO A N 1
ATOM 1669 C CA . PRO A 1 210 ? -6.260 24.526 -25.921 1.00 6.57 259 PRO A CA 1
ATOM 1670 C C . PRO A 1 210 ? -7.310 23.461 -25.636 1.00 6.19 259 PRO A C 1
ATOM 1671 O O . PRO A 1 210 ? -7.228 22.749 -24.630 1.00 6.54 259 PRO A O 1
ATOM 1675 N N . CYS A 1 211 ? -8.304 23.401 -26.502 1.00 6.70 260 CYS A N 1
ATOM 1676 C CA A CYS A 1 211 ? -9.413 22.524 -26.344 0.50 6.30 260 CYS A CA 1
ATOM 1677 C CA B CYS A 1 211 ? -9.472 22.562 -26.324 0.50 6.80 260 CYS A CA 1
ATOM 1678 C C . CYS A 1 211 ? -9.830 21.849 -27.628 1.00 6.23 260 CYS A C 1
ATOM 1679 O O . CYS A 1 211 ? -9.835 22.479 -28.690 1.00 8.57 260 CYS A O 1
ATOM 1684 N N . VAL A 1 212 ? -10.113 20.556 -27.529 1.00 6.76 261 VAL A N 1
ATOM 1685 C CA . VAL A 1 212 ? -10.743 19.765 -28.596 1.00 6.20 261 VAL A CA 1
ATOM 1686 C C . VAL A 1 212 ? -12.144 19.459 -28.164 1.00 5.67 261 VAL A C 1
ATOM 1687 O O . VAL A 1 212 ? -12.351 18.801 -27.143 1.00 7.03 261 VAL A O 1
ATOM 1691 N N . VAL A 1 213 ? -13.139 19.892 -28.917 1.00 5.48 262 VAL A N 1
ATOM 1692 C CA . VAL A 1 213 ? -14.543 19.629 -28.701 1.00 5.73 262 VAL A CA 1
ATOM 1693 C C . VAL A 1 213 ? -14.909 18.462 -29.586 1.00 6.34 262 VAL A C 1
ATOM 1694 O O . VAL A 1 213 ? -14.803 18.584 -30.803 1.00 8.12 262 VAL A O 1
ATOM 1698 N N . VAL A 1 214 ? -15.246 17.302 -29.021 1.00 6.10 263 VAL A N 1
ATOM 1699 C CA . VAL A 1 214 ? -15.612 16.141 -29.792 1.00 6.37 263 VAL A CA 1
ATOM 1700 C C . VAL A 1 214 ? -17.087 16.165 -29.939 1.00 7.77 263 VAL A C 1
ATOM 1701 O O . VAL A 1 214 ? -17.808 16.136 -28.903 1.00 9.60 263 VAL A O 1
ATOM 1705 N N . GLN A 1 215 ? -17.594 16.114 -31.141 1.00 8.73 264 GLN A N 1
ATOM 1706 C CA . GLN A 1 215 ? -19.048 16.194 -31.390 1.00 9.47 264 GLN A CA 1
ATOM 1707 C C . GLN A 1 215 ? -19.423 15.012 -32.263 1.00 9.35 264 GLN A C 1
ATOM 1708 O O . GLN A 1 215 ? -18.766 14.721 -33.271 1.00 10.74 264 GLN A O 1
ATOM 1714 N N . THR A 1 216 ? -20.512 14.346 -31.945 1.00 8.05 265 THR A N 1
ATOM 1715 C CA . THR A 1 216 ? -21.002 13.243 -32.767 1.00 6.97 265 THR A CA 1
ATOM 1716 C C . THR A 1 216 ? -22.039 13.781 -33.752 1.00 7.88 265 THR A C 1
ATOM 1717 O O . THR A 1 216 ? -22.366 14.992 -33.760 1.00 8.05 265 THR A O 1
ATOM 1721 N N . THR A 1 217 ? -22.533 12.916 -34.641 1.00 6.90 266 THR A N 1
ATOM 1722 C CA . THR A 1 217 ? -23.411 13.416 -35.703 1.00 6.96 266 THR A CA 1
ATOM 1723 C C . THR A 1 217 ? -24.852 13.672 -35.247 1.00 7.30 266 THR A C 1
ATOM 1724 O O . THR A 1 217 ? -25.610 14.328 -35.948 1.00 10.07 266 THR A O 1
ATOM 1728 N N A ARG A 1 218 ? -25.219 13.210 -34.052 0.50 7.69 267 ARG A N 1
ATOM 1729 N N B ARG A 1 218 ? -25.193 13.237 -34.037 0.50 7.59 267 ARG A N 1
ATOM 1730 C CA A ARG A 1 218 ? -26.459 13.595 -33.407 0.50 8.33 267 ARG A CA 1
ATOM 1731 C CA B ARG A 1 218 ? -26.434 13.589 -33.412 0.50 8.20 267 ARG A CA 1
ATOM 1732 C C A ARG A 1 218 ? -26.298 13.236 -31.954 0.50 7.70 267 ARG A C 1
ATOM 1733 C C B ARG A 1 218 ? -26.292 13.235 -31.955 0.50 7.67 267 ARG A C 1
ATOM 1734 O O A ARG A 1 218 ? -25.993 12.078 -31.619 0.50 9.35 267 ARG A O 1
ATOM 1735 O O B ARG A 1 218 ? -25.994 12.077 -31.618 0.50 9.31 267 ARG A O 1
ATOM 1750 N N . ASP A 1 219 ? -26.497 14.213 -31.092 1.00 8.25 268 ASP A N 1
ATOM 1751 C CA . ASP A 1 219 ? -26.368 14.014 -29.637 1.00 7.91 268 ASP A CA 1
ATOM 1752 C C . ASP A 1 219 ? -27.626 14.604 -29.032 1.00 7.85 268 ASP A C 1
ATOM 1753 O O . ASP A 1 219 ? -27.861 15.813 -29.183 1.00 8.93 268 ASP A O 1
ATOM 1758 N N . VAL A 1 220 ? -28.452 13.794 -28.377 1.00 9.20 269 VAL A N 1
ATOM 1759 C CA . VAL A 1 220 ? -29.708 14.293 -27.815 1.00 11.07 269 VAL A CA 1
ATOM 1760 C C . VAL A 1 220 ? -29.529 15.433 -26.816 1.00 9.49 269 VAL A C 1
ATOM 1761 O O . VAL A 1 220 ? -30.471 16.203 -26.592 1.00 11.37 269 VAL A O 1
ATOM 1765 N N . SER A 1 221 ? -28.363 15.526 -26.197 1.00 7.46 270 SER A N 1
ATOM 1766 C CA . SER A 1 221 ? -28.085 16.559 -25.223 1.00 8.54 270 SER A CA 1
ATOM 1767 C C . SER A 1 221 ? -27.431 17.820 -25.798 1.00 7.65 270 SER A C 1
ATOM 1768 O O . SER A 1 221 ? -27.346 18.804 -25.072 1.00 8.64 270 SER A O 1
ATOM 1771 N N . VAL A 1 222 ? -26.892 17.718 -27.007 1.00 7.40 271 VAL A N 1
ATOM 1772 C CA . VAL A 1 222 ? -26.000 18.736 -27.541 1.00 7.02 271 VAL A CA 1
ATOM 1773 C C . VAL A 1 222 ? -26.293 18.979 -29.011 1.00 7.64 271 VAL A C 1
ATOM 1774 O O . VAL A 1 222 ? -25.775 18.276 -29.893 1.00 8.48 271 VAL A O 1
ATOM 1778 N N . PRO A 1 223 ? -27.102 19.976 -29.308 1.00 7.75 272 PRO A N 1
ATOM 1779 C CA . PRO A 1 223 ? -27.283 20.363 -30.732 1.00 8.01 272 PRO A CA 1
ATOM 1780 C C . PRO A 1 223 ? -25.953 20.664 -31.402 1.00 8.43 272 PRO A C 1
ATOM 1781 O O . PRO A 1 223 ? -25.007 21.174 -30.726 1.00 8.27 272 PRO A O 1
ATOM 1785 N N . ALA A 1 224 ? -25.860 20.480 -32.721 1.00 9.93 273 ALA A N 1
ATOM 1786 C CA . ALA A 1 224 ? -24.625 20.843 -33.453 1.00 10.87 273 ALA A CA 1
ATOM 1787 C C . ALA A 1 224 ? -24.233 22.298 -33.236 1.00 10.69 273 ALA A C 1
ATOM 1788 O O . ALA A 1 224 ? -23.025 22.640 -33.108 1.00 12.14 273 ALA A O 1
ATOM 1790 N N . SER A 1 225 ? -25.206 23.163 -33.106 1.00 9.27 274 SER A N 1
ATOM 1791 C CA . SER A 1 225 ? -24.874 24.575 -32.924 1.00 10.71 274 SER A CA 1
ATOM 1792 C C . SER A 1 225 ? -24.213 24.868 -31.575 1.00 9.80 274 SER A C 1
ATOM 1793 O O . SER A 1 225 ? -23.523 25.877 -31.439 1.00 10.81 274 SER A O 1
ATOM 1796 N N . VAL A 1 226 ? -24.363 23.974 -30.591 1.00 9.30 275 VAL A N 1
ATOM 1797 C CA . VAL A 1 226 ? -23.684 24.154 -29.307 1.00 9.21 275 VAL A CA 1
ATOM 1798 C C . VAL A 1 226 ? -22.206 23.905 -29.444 1.00 8.60 275 VAL A C 1
ATOM 1799 O O . VAL A 1 226 ? -21.386 24.596 -28.834 1.00 10.09 275 VAL A O 1
ATOM 1803 N N . ALA A 1 227 ? -21.827 22.853 -30.200 1.00 9.84 276 ALA A N 1
ATOM 1804 C CA . ALA A 1 227 ? -20.423 22.647 -30.479 1.00 10.14 276 ALA A CA 1
ATOM 1805 C C . ALA A 1 227 ? -19.788 23.869 -31.164 1.00 10.40 276 ALA A C 1
ATOM 1806 O O . ALA A 1 227 ? -18.688 24.290 -30.790 1.00 11.31 276 ALA A O 1
ATOM 1808 N N . ALA A 1 228 ? -20.493 24.454 -32.125 1.00 11.18 277 ALA A N 1
ATOM 1809 C CA . ALA A 1 228 ? -20.001 25.637 -32.779 1.00 10.78 277 ALA A CA 1
ATOM 1810 C C . ALA A 1 228 ? -19.865 26.794 -31.811 1.00 9.32 277 ALA A C 1
ATOM 1811 O O . ALA A 1 228 ? -18.927 27.579 -31.896 1.00 10.93 277 ALA A O 1
ATOM 1813 N N . TYR A 1 229 ? -20.829 26.911 -30.912 1.00 9.24 278 TYR A N 1
ATOM 1814 C CA . TYR A 1 229 ? -20.756 27.984 -29.879 1.00 9.13 278 TYR A CA 1
ATOM 1815 C C . TYR A 1 229 ? -19.499 27.833 -29.017 1.00 8.59 278 TYR A C 1
ATOM 1816 O O . TYR A 1 229 ? -18.837 28.786 -28.703 1.00 8.63 278 TYR A O 1
ATOM 1825 N N . LEU A 1 230 ? -19.236 26.595 -28.562 1.00 7.50 279 LEU A N 1
ATOM 1826 C CA . LEU A 1 230 ? -18.042 26.358 -27.787 1.00 7.12 279 LEU A CA 1
ATOM 1827 C C . LEU A 1 230 ? -16.798 26.757 -28.588 1.00 7.67 279 LEU A C 1
ATOM 1828 O O . LEU A 1 230 ? -15.890 27.391 -28.032 1.00 8.83 279 LEU A O 1
ATOM 1833 N N . LYS A 1 231 ? -16.702 26.364 -29.870 1.00 9.05 280 LYS A N 1
ATOM 1834 C CA . LYS A 1 231 ? -15.518 26.732 -30.675 1.00 10.02 280 LYS A CA 1
ATOM 1835 C C . LYS A 1 231 ? -15.389 28.254 -30.790 1.00 10.55 280 LYS A C 1
ATOM 1836 O O . LYS A 1 231 ? -14.321 28.807 -30.719 1.00 12.91 280 LYS A O 1
ATOM 1842 N N . ALA A 1 232 ? -16.529 28.937 -30.902 1.00 10.01 281 ALA A N 1
ATOM 1843 C CA . ALA A 1 232 ? -16.499 30.420 -31.052 1.00 10.59 281 ALA A CA 1
ATOM 1844 C C . ALA A 1 232 ? -16.104 31.144 -29.768 1.00 10.24 281 ALA A C 1
ATOM 1845 O O . ALA A 1 232 ? -15.595 32.254 -29.847 1.00 13.31 281 ALA A O 1
ATOM 1847 N N . HIS A 1 233 ? -16.428 30.573 -28.597 1.00 9.08 282 HIS A N 1
ATOM 1848 C CA . HIS A 1 233 ? -16.345 31.337 -27.339 1.00 8.93 282 HIS A CA 1
ATOM 1849 C C . HIS A 1 233 ? -15.291 30.881 -26.356 1.00 7.06 282 HIS A C 1
ATOM 1850 O O . HIS A 1 233 ? -14.914 31.616 -25.454 1.00 8.89 282 HIS A O 1
ATOM 1857 N N . LEU A 1 234 ? -14.870 29.607 -26.438 1.00 7.50 283 LEU A N 1
ATOM 1858 C CA . LEU A 1 234 ? -13.794 29.171 -25.523 1.00 7.30 283 LEU A CA 1
ATOM 1859 C C . LEU A 1 234 ? -12.554 29.998 -25.803 1.00 7.84 283 LEU A C 1
ATOM 1860 O O . LEU A 1 234 ? -12.211 30.330 -26.945 1.00 9.09 283 LEU A O 1
ATOM 1865 N N . GLY A 1 235 ? -11.857 30.357 -24.720 1.00 7.64 284 GLY A N 1
ATOM 1866 C CA . GLY A 1 235 ? -10.727 31.302 -24.819 1.00 8.02 284 GLY A CA 1
ATOM 1867 C C . GLY A 1 235 ? -9.428 30.774 -25.319 1.00 8.43 284 GLY A C 1
ATOM 1868 O O . GLY A 1 235 ? -8.550 31.536 -25.582 1.00 11.04 284 GLY A O 1
ATOM 1869 N N . GLY A 1 236 ? -9.264 29.459 -25.359 1.00 8.67 285 GLY A N 1
ATOM 1870 C CA . GLY A 1 236 ? -8.016 28.872 -25.886 1.00 9.63 285 GLY A CA 1
ATOM 1871 C C . GLY A 1 236 ? -8.150 28.477 -27.333 1.00 8.47 285 GLY A C 1
ATOM 1872 O O . GLY A 1 236 ? -9.202 28.680 -27.954 1.00 10.82 285 GLY A O 1
ATOM 1873 N N . ARG A 1 237 ? -7.082 27.933 -27.865 1.00 8.98 286 ARG A N 1
ATOM 1874 C CA . ARG A 1 237 ? -7.114 27.485 -29.259 1.00 8.64 286 ARG A CA 1
ATOM 1875 C C . ARG A 1 237 ? -7.993 26.260 -29.339 1.00 8.13 286 ARG A C 1
ATOM 1876 O O . ARG A 1 237 ? -7.656 25.203 -28.746 1.00 9.09 286 ARG A O 1
ATOM 1884 N N . THR A 1 238 ? -9.122 26.367 -30.001 1.00 7.87 287 THR A N 1
ATOM 1885 C CA . THR A 1 238 ? -10.161 25.347 -29.970 1.00 9.10 287 THR A CA 1
ATOM 1886 C C . THR A 1 238 ? -10.461 24.805 -31.356 1.00 9.28 287 THR A C 1
ATOM 1887 O O . THR A 1 238 ? -10.603 25.571 -32.311 1.00 11.58 287 THR A O 1
ATOM 1891 N N . THR A 1 239 ? -10.620 23.501 -31.402 1.00 8.71 288 THR A N 1
ATOM 1892 C CA . THR A 1 239 ? -11.055 22.862 -32.600 1.00 8.90 288 THR A CA 1
ATOM 1893 C C . THR A 1 239 ? -12.238 21.951 -32.276 1.00 8.38 288 THR A C 1
ATOM 1894 O O . THR A 1 239 ? -12.434 21.529 -31.135 1.00 9.61 288 THR A O 1
ATOM 1898 N N . VAL A 1 240 ? -13.034 21.645 -33.296 1.00 9.59 289 VAL A N 1
ATOM 1899 C CA . VAL A 1 240 ? -14.113 20.647 -33.214 1.00 9.08 289 VAL A CA 1
ATOM 1900 C C . VAL A 1 240 ? -13.717 19.453 -34.039 1.00 9.66 289 VAL A C 1
ATOM 1901 O O . VAL A 1 240 ? -13.378 19.583 -35.227 1.00 12.85 289 VAL A O 1
ATOM 1905 N N . GLU A 1 241 ? -13.795 18.284 -33.431 1.00 8.94 290 GLU A N 1
ATOM 1906 C CA . GLU A 1 241 ? -13.547 17.028 -34.116 1.00 10.51 290 GLU A CA 1
ATOM 1907 C C . GLU A 1 241 ? -14.870 16.297 -34.186 1.00 10.22 290 GLU A C 1
ATOM 1908 O O . GLU A 1 241 ? -15.487 16.020 -33.178 1.00 11.92 290 GLU A O 1
ATOM 1914 N N . PHE A 1 242 ? -15.324 16.065 -35.410 1.00 14.05 291 PHE A N 1
ATOM 1915 C CA . PHE A 1 242 ? -16.571 15.388 -35.633 1.00 15.78 291 PHE A CA 1
ATOM 1916 C C . PHE A 1 242 ? -16.380 13.879 -35.735 1.00 14.95 291 PHE A C 1
ATOM 1917 O O . PHE A 1 242 ? -15.774 13.429 -36.678 1.00 19.59 291 PHE A O 1
ATOM 1925 N N . LEU A 1 243 ? -16.935 13.072 -34.858 1.00 12.93 292 LEU A N 1
ATOM 1926 C CA . LEU A 1 243 ? -16.938 11.602 -35.014 1.00 13.80 292 LEU A CA 1
ATOM 1927 C C . LEU A 1 243 ? -17.898 11.203 -36.070 1.00 12.72 292 LEU A C 1
ATOM 1928 O O . LEU A 1 243 ? -18.975 11.798 -36.157 1.00 18.11 292 LEU A O 1
ATOM 1933 N N . GLN A 1 244 ? -17.664 10.125 -36.779 1.00 12.57 293 GLN A N 1
ATOM 1934 C CA . GLN A 1 244 ? -18.538 9.769 -37.877 1.00 15.43 293 GLN A CA 1
ATOM 1935 C C . GLN A 1 244 ? -19.593 8.741 -37.440 1.00 13.87 293 GLN A C 1
ATOM 1936 O O . GLN A 1 244 ? -20.013 7.932 -38.213 1.00 20.14 293 GLN A O 1
ATOM 1942 N N A THR A 1 245 ? -20.079 8.880 -36.192 0.50 10.80 294 THR A N 1
ATOM 1943 N N B THR A 1 245 ? -20.134 8.991 -36.252 0.50 10.44 294 THR A N 1
ATOM 1944 C CA A THR A 1 245 ? -21.167 8.088 -35.616 0.50 11.23 294 THR A CA 1
ATOM 1945 C CA B THR A 1 245 ? -21.277 8.274 -35.810 0.50 10.47 294 THR A CA 1
ATOM 1946 C C A THR A 1 245 ? -21.994 9.026 -34.752 0.50 8.99 294 THR A C 1
ATOM 1947 C C B THR A 1 245 ? -22.013 9.067 -34.765 0.50 8.78 294 THR A C 1
ATOM 1948 O O A THR A 1 245 ? -21.593 10.167 -34.511 0.50 9.76 294 THR A O 1
ATOM 1949 O O B THR A 1 245 ? -21.588 10.175 -34.441 0.50 9.64 294 THR A O 1
ATOM 1956 N N . GLU A 1 246 ? -23.158 8.557 -34.339 1.00 8.70 295 GLU A N 1
ATOM 1957 C CA . GLU A 1 246 ? -24.064 9.359 -33.483 1.00 7.87 295 GLU A CA 1
ATOM 1958 C C . GLU A 1 246 ? -23.968 8.911 -32.011 1.00 7.80 295 GLU A C 1
ATOM 1959 O O . GLU A 1 246 ? -23.538 7.811 -31.671 1.00 10.78 295 GLU A O 1
ATOM 1965 N N . GLY A 1 247 ? -24.523 9.745 -31.178 1.00 7.20 296 GLY A N 1
ATOM 1966 C CA . GLY A 1 247 ? -24.796 9.388 -29.796 1.00 7.34 296 GLY A CA 1
ATOM 1967 C C . GLY A 1 247 ? -24.197 10.346 -28.790 1.00 7.43 296 GLY A C 1
ATOM 1968 O O . GLY A 1 247 ? -23.265 11.085 -29.097 1.00 9.84 296 GLY A O 1
ATOM 1969 N N . HIS A 1 248 ? -24.669 10.264 -27.584 1.00 6.23 297 HIS A N 1
ATOM 1970 C CA . HIS A 1 248 ? -24.123 11.093 -26.508 1.00 6.76 297 HIS A CA 1
ATOM 1971 C C . HIS A 1 248 ? -22.987 10.404 -25.745 1.00 6.56 297 HIS A C 1
ATOM 1972 O O . HIS A 1 248 ? -22.296 11.067 -24.988 1.00 7.51 297 HIS A O 1
ATOM 1979 N N . LEU A 1 249 ? -22.817 9.085 -25.926 1.00 6.38 298 LEU A N 1
ATOM 1980 C CA . LEU A 1 249 ? -21.874 8.294 -25.133 1.00 6.80 298 LEU A CA 1
ATOM 1981 C C . LEU A 1 249 ? -20.948 7.486 -26.054 1.00 5.86 298 LEU A C 1
ATOM 1982 O O . LEU A 1 249 ? -20.911 6.257 -26.044 1.00 6.92 298 LEU A O 1
ATOM 1987 N N . PRO A 1 250 ? -20.172 8.208 -26.898 1.00 5.93 299 PRO A N 1
ATOM 1988 C CA . PRO A 1 250 ? -19.319 7.497 -27.858 1.00 6.33 299 PRO A CA 1
ATOM 1989 C C . PRO A 1 250 ? -18.239 6.650 -27.213 1.00 6.39 299 PRO A C 1
ATOM 1990 O O . PRO A 1 250 ? -17.769 5.694 -27.870 1.00 6.63 299 PRO A O 1
ATOM 1994 N N . HIS A 1 251 ? -17.847 6.936 -25.982 1.00 7.05 300 HIS A N 1
ATOM 1995 C CA . HIS A 1 251 ? -16.937 6.025 -25.267 1.00 7.07 300 HIS A CA 1
ATOM 1996 C C . HIS A 1 251 ? -17.533 4.658 -24.991 1.00 7.19 300 HIS A C 1
ATOM 1997 O O . HIS A 1 251 ? -16.811 3.682 -24.853 1.00 8.29 300 HIS A O 1
ATOM 2004 N N . LEU A 1 252 ? -18.875 4.596 -24.934 1.00 7.27 301 LEU A N 1
ATOM 2005 C CA . LEU A 1 252 ? -19.549 3.318 -24.838 1.00 7.92 301 LEU A CA 1
ATOM 2006 C C . LEU A 1 252 ? -19.919 2.728 -26.175 1.00 7.75 301 LEU A C 1
ATOM 2007 O O . LEU A 1 252 ? -19.810 1.512 -26.347 1.00 9.55 301 LEU A O 1
ATOM 2012 N N . SER A 1 253 ? -20.368 3.547 -27.130 1.00 7.29 302 SER A N 1
ATOM 2013 C CA . SER A 1 253 ? -20.941 3.046 -28.366 1.00 7.83 302 SER A CA 1
ATOM 2014 C C . SER A 1 253 ? -19.960 2.940 -29.519 1.00 8.10 302 SER A C 1
ATOM 2015 O O . SER A 1 253 ? -20.187 2.145 -30.445 1.00 10.37 302 SER A O 1
ATOM 2018 N N . ALA A 1 254 ? -18.881 3.723 -29.516 1.00 7.46 303 ALA A N 1
ATOM 2019 C CA . ALA A 1 254 ? -17.915 3.731 -30.573 1.00 7.80 303 ALA A CA 1
ATOM 2020 C C . ALA A 1 254 ? -16.498 4.005 -30.029 1.00 7.65 303 ALA A C 1
ATOM 2021 O O . ALA A 1 254 ? -15.808 4.912 -30.451 1.00 7.62 303 ALA A O 1
ATOM 2023 N N . PRO A 1 255 ? -16.085 3.187 -29.051 1.00 7.54 304 PRO A N 1
ATOM 2024 C CA . PRO A 1 255 ? -14.808 3.498 -28.374 1.00 8.01 304 PRO A CA 1
ATOM 2025 C C . PRO A 1 255 ? -13.612 3.502 -29.285 1.00 7.95 304 PRO A C 1
ATOM 2026 O O . PRO A 1 255 ? -12.688 4.301 -29.090 1.00 8.98 304 PRO A O 1
ATOM 2030 N N A SER A 1 256 ? -13.540 2.578 -30.246 0.50 9.50 305 SER A N 1
ATOM 2031 N N B SER A 1 256 ? -13.540 2.571 -30.229 0.50 9.44 305 SER A N 1
ATOM 2032 C CA A SER A 1 256 ? -12.376 2.600 -31.147 0.50 11.51 305 SER A CA 1
ATOM 2033 C CA B SER A 1 256 ? -12.373 2.571 -31.100 0.50 11.41 305 SER A CA 1
ATOM 2034 C C A SER A 1 256 ? -12.276 3.878 -31.953 0.50 10.73 305 SER A C 1
ATOM 2035 C C B SER A 1 256 ? -12.280 3.839 -31.961 0.50 10.56 305 SER A C 1
ATOM 2036 O O A SER A 1 256 ? -11.187 4.412 -32.162 0.50 13.05 305 SER A O 1
ATOM 2037 O O B SER A 1 256 ? -11.185 4.349 -32.170 0.50 12.25 305 SER A O 1
ATOM 2042 N N . LEU A 1 257 ? -13.401 4.388 -32.413 1.00 10.24 306 LEU A N 1
ATOM 2043 C CA . LEU A 1 257 ? -13.393 5.657 -33.158 1.00 10.69 306 LEU A CA 1
ATOM 2044 C C . LEU A 1 257 ? -12.997 6.792 -32.229 1.00 9.37 306 LEU A C 1
ATOM 2045 O O . LEU A 1 257 ? -12.188 7.650 -32.578 1.00 10.42 306 LEU A O 1
ATOM 2050 N N . LEU A 1 258 ? -13.595 6.828 -31.039 1.00 8.01 307 LEU A N 1
ATOM 2051 C CA . LEU A 1 258 ? -13.252 7.911 -30.101 1.00 7.46 307 LEU A CA 1
ATOM 2052 C C . LEU A 1 258 ? -11.776 7.857 -29.749 1.00 7.50 307 LEU A C 1
ATOM 2053 O O . LEU A 1 258 ? -11.118 8.895 -29.620 1.00 7.91 307 LEU A O 1
ATOM 2058 N N . ALA A 1 259 ? -11.228 6.646 -29.619 1.00 8.18 308 ALA A N 1
ATOM 2059 C CA . ALA A 1 259 ? -9.818 6.534 -29.254 1.00 8.86 308 ALA A CA 1
ATOM 2060 C C . ALA A 1 259 ? -8.882 7.158 -30.264 1.00 8.02 308 ALA A C 1
ATOM 2061 O O . ALA A 1 259 ? -7.800 7.652 -29.915 1.00 8.69 308 ALA A O 1
ATOM 2063 N N . GLN A 1 260 ? -9.244 7.149 -31.547 1.00 8.45 309 GLN A N 1
ATOM 2064 C CA . GLN A 1 260 ? -8.440 7.807 -32.564 1.00 8.93 309 GLN A CA 1
ATOM 2065 C C . GLN A 1 260 ? -8.327 9.329 -32.317 1.00 8.08 309 GLN A C 1
ATOM 2066 O O . GLN A 1 260 ? -7.260 9.936 -32.369 1.00 9.04 309 GLN A O 1
ATOM 2072 N N . VAL A 1 261 ? -9.480 9.903 -32.011 1.00 7.45 310 VAL A N 1
ATOM 2073 C CA . VAL A 1 261 ? -9.501 11.345 -31.712 1.00 8.29 310 VAL A CA 1
ATOM 2074 C C . VAL A 1 261 ? -8.688 11.625 -30.470 1.00 7.51 310 VAL A C 1
ATOM 2075 O O . VAL A 1 261 ? -7.955 12.593 -30.412 1.00 7.72 310 VAL A O 1
ATOM 2079 N N . LEU A 1 262 ? -8.843 10.763 -29.429 1.00 6.86 311 LEU A N 1
ATOM 2080 C CA . LEU A 1 262 ? -8.080 11.004 -28.211 1.00 7.53 311 LEU A CA 1
ATOM 2081 C C . LEU A 1 262 ? -6.583 10.883 -28.436 1.00 7.63 311 LEU A C 1
ATOM 2082 O O . LEU A 1 262 ? -5.831 11.718 -27.929 1.00 8.28 311 LEU A O 1
ATOM 2087 N N . ARG A 1 263 ? -6.154 9.885 -29.197 1.00 7.20 312 ARG A N 1
ATOM 2088 C CA . ARG A 1 263 ? -4.712 9.773 -29.451 1.00 8.49 312 ARG A CA 1
ATOM 2089 C C . ARG A 1 263 ? -4.151 11.018 -30.157 1.00 8.07 312 ARG A C 1
ATOM 2090 O O . ARG A 1 263 ? -3.093 11.510 -29.836 1.00 11.00 312 ARG A O 1
ATOM 2098 N N . ARG A 1 264 ? -4.912 11.538 -31.093 1.00 8.00 313 ARG A N 1
ATOM 2099 C CA . ARG A 1 264 ? -4.471 12.744 -31.781 1.00 8.90 313 ARG A CA 1
ATOM 2100 C C . ARG A 1 264 ? -4.457 13.968 -30.876 1.00 8.23 313 ARG A C 1
ATOM 2101 O O . ARG A 1 264 ? -3.531 14.757 -30.906 1.00 9.83 313 ARG A O 1
ATOM 2109 N N . ALA A 1 265 ? -5.482 14.094 -30.063 1.00 7.21 314 ALA A N 1
ATOM 2110 C CA . ALA A 1 265 ? -5.607 15.275 -29.209 1.00 7.93 314 ALA A CA 1
ATOM 2111 C C . ALA A 1 265 ? -4.592 15.243 -28.073 1.00 7.76 314 ALA A C 1
ATOM 2112 O O . ALA A 1 265 ? -4.253 16.309 -27.570 1.00 10.35 314 ALA A O 1
ATOM 2114 N N . LEU A 1 266 ? -4.157 14.069 -27.648 1.00 7.32 315 LEU A N 1
ATOM 2115 C CA . LEU A 1 266 ? -3.309 13.932 -26.523 1.00 7.53 315 LEU A CA 1
ATOM 2116 C C . LEU A 1 266 ? -1.838 13.751 -26.911 1.00 8.90 315 LEU A C 1
ATOM 2117 O O . LEU A 1 266 ? -0.982 13.452 -26.057 1.00 13.22 315 LEU A O 1
ATOM 2122 N N . ALA A 1 267 ? -1.515 13.925 -28.193 1.00 9.09 316 ALA A N 1
ATOM 2123 C CA . ALA A 1 267 ? -0.170 13.695 -28.665 1.00 10.56 316 ALA A CA 1
ATOM 2124 C C . ALA A 1 267 ? 0.850 14.683 -28.083 1.00 12.13 316 ALA A C 1
ATOM 2125 O O . ALA A 1 267 ? 1.925 14.242 -27.619 1.00 14.67 316 ALA A O 1
ATOM 2127 N N . ARG A 1 268 ? 0.502 15.979 -28.109 1.00 13.20 317 ARG A N 1
ATOM 2128 C CA . ARG A 1 268 ? 1.347 17.055 -27.576 1.00 15.74 317 ARG A CA 1
ATOM 2129 C C . ARG A 1 268 ? 0.525 18.050 -26.852 1.00 16.64 317 ARG A C 1
ATOM 2130 O O . ARG A 1 268 ? -0.562 18.442 -27.281 1.00 18.24 317 ARG A O 1
ATOM 2138 N N . TYR A 1 269 ? 1.022 18.422 -25.708 1.00 14.65 318 TYR A N 1
ATOM 2139 C CA . TYR A 1 269 ? 0.344 19.490 -24.974 1.00 15.01 318 TYR A CA 1
ATOM 2140 C C . TYR A 1 269 ? 1.206 20.107 -23.934 1.00 16.69 318 TYR A C 1
ATOM 2141 O O . TYR A 1 269 ? 0.877 21.245 -23.444 1.00 19.93 318 TYR A O 1
ATOM 2151 N N . SER B 1 3 ? -38.074 1.607 28.374 1.00 30.42 52 SER B N 1
ATOM 2152 C CA . SER B 1 3 ? -36.990 1.119 27.418 1.00 28.37 52 SER B CA 1
ATOM 2153 C C . SER B 1 3 ? -37.010 1.907 26.136 1.00 23.29 52 SER B C 1
ATOM 2154 O O . SER B 1 3 ? -35.960 2.399 25.643 1.00 30.90 52 SER B O 1
ATOM 2157 N N . GLY B 1 4 ? -38.186 1.983 25.531 1.00 19.33 53 GLY B N 1
ATOM 2158 C CA . GLY B 1 4 ? -38.246 2.529 24.125 1.00 21.57 53 GLY B CA 1
ATOM 2159 C C . GLY B 1 4 ? -37.731 3.924 23.990 1.00 19.69 53 GLY B C 1
ATOM 2160 O O . GLY B 1 4 ? -37.052 4.312 23.025 1.00 20.71 53 GLY B O 1
ATOM 2161 N N . ALA B 1 5 ? -37.962 4.709 25.031 1.00 18.89 54 ALA B N 1
ATOM 2162 C CA . ALA B 1 5 ? -37.546 6.050 24.903 1.00 20.98 54 ALA B CA 1
ATOM 2163 C C . ALA B 1 5 ? -36.063 6.119 24.665 1.00 23.16 54 ALA B C 1
ATOM 2164 O O . ALA B 1 5 ? -35.633 6.715 23.673 1.00 25.28 54 ALA B O 1
ATOM 2166 N N . LYS B 1 6 ? -35.267 5.447 25.491 1.00 16.39 55 LYS B N 1
ATOM 2167 C CA . LYS B 1 6 ? -33.810 5.536 25.354 1.00 17.86 55 LYS B CA 1
ATOM 2168 C C . LYS B 1 6 ? -33.310 4.797 24.131 1.00 11.76 55 LYS B C 1
ATOM 2169 O O . LYS B 1 6 ? -32.295 5.239 23.482 1.00 12.09 55 LYS B O 1
ATOM 2175 N N . LEU B 1 7 ? -34.017 3.737 23.708 1.00 9.74 56 LEU B N 1
ATOM 2176 C CA . LEU B 1 7 ? -33.661 3.007 22.509 1.00 9.57 56 LEU B CA 1
ATOM 2177 C C . LEU B 1 7 ? -33.791 3.884 21.277 1.00 8.06 56 LEU B C 1
ATOM 2178 O O . LEU B 1 7 ? -33.081 3.654 20.288 1.00 8.13 56 LEU B O 1
ATOM 2183 N N . LEU B 1 8 ? -34.655 4.917 21.260 1.00 6.97 57 LEU B N 1
ATOM 2184 C CA . LEU B 1 8 ? -34.701 5.821 20.135 1.00 6.78 57 LEU B CA 1
ATOM 2185 C C . LEU B 1 8 ? -33.357 6.359 19.799 1.00 6.92 57 LEU B C 1
ATOM 2186 O O . LEU B 1 8 ? -33.008 6.565 18.622 1.00 7.71 57 LEU B O 1
ATOM 2191 N N A GLN B 1 9 ? -32.600 6.716 20.833 0.50 6.86 58 GLN B N 1
ATOM 2192 N N B GLN B 1 9 ? -32.558 6.666 20.813 0.50 7.10 58 GLN B N 1
ATOM 2193 C CA A GLN B 1 9 ? -31.267 7.210 20.637 0.50 7.07 58 GLN B CA 1
ATOM 2194 C CA B GLN B 1 9 ? -31.242 7.197 20.597 0.50 7.68 58 GLN B CA 1
ATOM 2195 C C A GLN B 1 9 ? -30.200 6.125 20.484 0.50 6.57 58 GLN B C 1
ATOM 2196 C C B GLN B 1 9 ? -30.184 6.092 20.460 0.50 6.76 58 GLN B C 1
ATOM 2197 O O A GLN B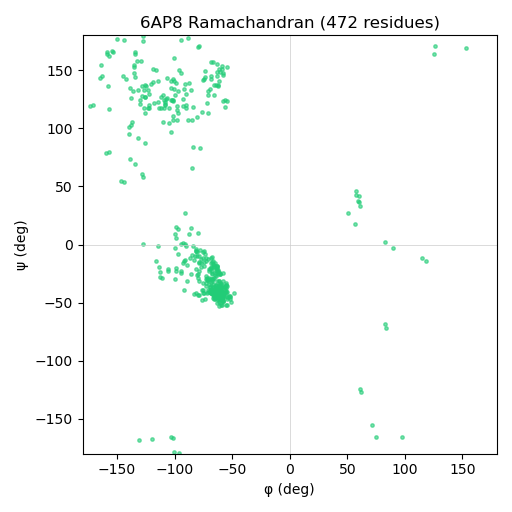 1 9 ? -29.370 6.218 19.583 0.50 6.97 58 GLN B O 1
ATOM 2198 O O B GLN B 1 9 ? -29.342 6.119 19.557 0.50 6.92 58 GLN B O 1
ATOM 2209 N N . ILE B 1 10 ? -30.221 5.109 21.348 1.00 6.67 59 ILE B N 1
ATOM 2210 C CA . ILE B 1 10 ? -29.238 4.054 21.323 1.00 7.36 59 ILE B CA 1
ATOM 2211 C C . ILE B 1 10 ? -29.193 3.299 19.992 1.00 5.65 59 ILE B C 1
ATOM 2212 O O . ILE B 1 10 ? -28.109 2.962 19.514 1.00 6.51 59 ILE B O 1
ATOM 2217 N N . LEU B 1 11 ? -30.375 3.084 19.448 1.00 5.52 60 LEU B N 1
ATOM 2218 C CA . LEU B 1 11 ? -30.511 2.340 18.149 1.00 5.35 60 LEU B CA 1
ATOM 2219 C C . LEU B 1 11 ? -30.631 3.240 16.964 1.00 5.32 60 LEU B C 1
ATOM 2220 O O . LEU B 1 11 ? -31.001 2.827 15.870 1.00 5.74 60 LEU B O 1
ATOM 2225 N N . ASN B 1 12 ? -30.322 4.553 17.140 1.00 5.21 61 ASN B N 1
ATOM 2226 C CA . ASN B 1 12 ? -30.188 5.456 16.008 1.00 5.32 61 ASN B CA 1
ATOM 2227 C C . ASN B 1 12 ? -31.444 5.509 15.176 1.00 5.35 61 ASN B C 1
ATOM 2228 O O . ASN B 1 12 ? -31.397 5.459 13.916 1.00 6.02 61 ASN B O 1
ATOM 2233 N N . VAL B 1 13 ? -32.609 5.636 15.809 1.00 5.08 62 VAL B N 1
ATOM 2234 C CA . VAL B 1 13 ? -33.847 5.644 15.041 1.00 5.09 62 VAL B CA 1
ATOM 2235 C C . VAL B 1 13 ? -33.916 6.912 14.176 1.00 5.90 62 VAL B C 1
ATOM 2236 O O . VAL B 1 13 ? -33.583 8.022 14.643 1.00 6.46 62 VAL B O 1
ATOM 2240 N N A ARG B 1 14 ? -34.370 6.746 12.954 0.50 5.77 63 ARG B N 1
ATOM 2241 N N B ARG B 1 14 ? -34.407 6.742 12.963 0.50 5.76 63 ARG B N 1
ATOM 2242 C CA A ARG B 1 14 ? -34.628 7.859 12.034 0.50 6.55 63 ARG B CA 1
ATOM 2243 C CA B ARG B 1 14 ? -34.668 7.827 12.010 0.50 6.77 63 ARG B CA 1
ATOM 2244 C C A ARG B 1 14 ? -35.977 7.679 11.399 0.50 6.48 63 ARG B C 1
ATOM 2245 C C B ARG B 1 14 ? -36.052 7.659 11.468 0.50 6.63 63 ARG B C 1
ATOM 2246 O O A ARG B 1 14 ? -36.347 6.555 11.023 0.50 7.69 63 ARG B O 1
ATOM 2247 O O B ARG B 1 14 ? -36.544 6.531 11.266 0.50 8.07 63 ARG B O 1
ATOM 2262 N N . VAL B 1 15 ? -36.721 8.776 11.224 1.00 7.24 64 VAL B N 1
ATOM 2263 C CA . VAL B 1 15 ? -38.006 8.763 10.559 1.00 7.39 64 VAL B CA 1
ATOM 2264 C C . VAL B 1 15 ? -37.930 9.724 9.378 1.00 8.23 64 VAL B C 1
ATOM 2265 O O . VAL B 1 15 ? -37.619 10.901 9.578 1.00 10.98 64 VAL B O 1
ATOM 2269 N N . VAL B 1 16 ? -38.195 9.239 8.201 1.00 8.68 65 VAL B N 1
ATOM 2270 C CA . VAL B 1 16 ? -38.090 10.014 6.974 1.00 9.20 65 VAL B CA 1
ATOM 2271 C C . VAL B 1 16 ? -39.309 9.780 6.115 1.00 9.11 65 VAL B C 1
ATOM 2272 O O . VAL B 1 16 ? -40.067 8.879 6.308 1.00 16.33 65 VAL B O 1
ATOM 2276 N N . GLY B 1 17 ? -39.521 10.597 5.130 1.00 11.36 66 GLY B N 1
ATOM 2277 C CA . GLY B 1 17 ? -40.602 10.386 4.183 1.00 11.73 66 GLY B CA 1
ATOM 2278 C C . GLY B 1 17 ? -41.830 11.163 4.486 1.00 14.12 66 GLY B C 1
ATOM 2279 O O . GLY B 1 17 ? -41.774 12.063 5.305 1.00 20.53 66 GLY B O 1
ATOM 2280 N N . SER B 1 18 ? -42.918 10.814 3.875 1.00 17.12 67 SER B N 1
ATOM 2281 C CA . SER B 1 18 ? -44.071 11.643 3.802 1.00 22.17 67 SER B CA 1
ATOM 2282 C C . SER B 1 18 ? -45.292 10.868 4.141 1.00 22.47 67 SER B C 1
ATOM 2283 O O . SER B 1 18 ? -45.414 9.703 3.831 1.00 28.16 67 SER B O 1
ATOM 2286 N N . GLY B 1 19 ? -46.298 11.628 4.551 1.00 25.38 68 GLY B N 1
ATOM 2287 C CA . GLY B 1 19 ? -47.613 11.045 4.861 1.00 23.86 68 GLY B CA 1
ATOM 2288 C C . GLY B 1 19 ? -47.638 10.225 6.138 1.00 22.81 68 GLY B C 1
ATOM 2289 O O . GLY B 1 19 ? -46.806 10.433 7.050 1.00 25.74 68 GLY B O 1
ATOM 2290 N N . GLU B 1 20 ? -48.606 9.301 6.177 1.00 25.90 69 GLU B N 1
ATOM 2291 C CA . GLU B 1 20 ? -48.982 8.574 7.389 1.00 28.75 69 GLU B CA 1
ATOM 2292 C C . GLU B 1 20 ? -48.973 7.069 7.152 1.00 25.85 69 GLU B C 1
ATOM 2293 O O . GLU B 1 20 ? -49.206 6.358 8.093 1.00 32.82 69 GLU B O 1
ATOM 2299 N N . ARG B 1 21 ? -48.642 6.564 5.952 1.00 24.23 70 ARG B N 1
ATOM 2300 C CA . ARG B 1 21 ? -48.504 5.072 5.783 1.00 20.28 70 ARG B CA 1
ATOM 2301 C C . ARG B 1 21 ? -47.099 4.648 6.194 1.00 13.57 70 ARG B C 1
ATOM 2302 O O . ARG B 1 21 ? -46.149 4.949 5.514 1.00 13.77 70 ARG B O 1
ATOM 2310 N N . VAL B 1 22 ? -47.028 4.003 7.347 1.00 10.68 71 VAL B N 1
ATOM 2311 C CA . VAL B 1 22 ? -45.767 3.761 8.044 1.00 8.53 71 VAL B CA 1
ATOM 2312 C C . VAL B 1 22 ? -45.137 2.458 7.617 1.00 7.36 71 VAL B C 1
ATOM 2313 O O . VAL B 1 22 ? -45.820 1.408 7.610 1.00 8.91 71 VAL B O 1
ATOM 2317 N N . VAL B 1 23 ? -43.853 2.490 7.248 1.00 6.94 72 VAL B N 1
ATOM 2318 C CA . VAL B 1 23 ? -43.057 1.330 6.887 1.00 7.40 72 VAL B CA 1
ATOM 2319 C C . VAL B 1 23 ? -41.800 1.317 7.739 1.00 5.98 72 VAL B C 1
ATOM 2320 O O . VAL B 1 23 ? -41.137 2.324 7.812 1.00 7.27 72 VAL B O 1
ATOM 2324 N N . VAL B 1 24 ? -41.543 0.176 8.414 1.00 5.22 73 VAL B N 1
ATOM 2325 C CA . VAL B 1 24 ? -40.304 -0.017 9.143 1.00 5.19 73 VAL B CA 1
ATOM 2326 C C . VAL B 1 24 ? -39.343 -0.782 8.293 1.00 5.29 73 VAL B C 1
ATOM 2327 O O . VAL B 1 24 ? -39.730 -1.822 7.739 1.00 6.55 73 VAL B O 1
ATOM 2331 N N . LEU B 1 25 ? -38.114 -0.299 8.202 1.00 5.10 74 LEU B N 1
ATOM 2332 C CA . LEU B 1 25 ? -37.022 -1.052 7.555 1.00 5.54 74 LEU B CA 1
ATOM 2333 C C . LEU B 1 25 ? -36.062 -1.531 8.612 1.00 5.33 74 LEU B C 1
ATOM 2334 O O . LEU B 1 25 ? -35.506 -0.713 9.343 1.00 6.50 74 LEU B O 1
ATOM 2339 N N . SER B 1 26 ? -35.851 -2.848 8.680 1.00 5.08 75 SER B N 1
ATOM 2340 C CA . SER B 1 26 ? -35.046 -3.459 9.735 1.00 4.79 75 SER B CA 1
ATOM 2341 C C . SER B 1 26 ? -33.950 -4.330 9.072 1.00 4.78 75 SER B C 1
ATOM 2342 O O . SER B 1 26 ? -34.293 -5.275 8.323 1.00 5.17 75 SER B O 1
ATOM 2345 N N . HIS B 1 27 ? -32.699 -4.003 9.285 1.00 5.32 76 HIS B N 1
ATOM 2346 C CA . HIS B 1 27 ? -31.604 -4.569 8.545 1.00 5.26 76 HIS B CA 1
ATOM 2347 C C . HIS B 1 27 ? -31.193 -5.987 9.055 1.00 5.86 76 HIS B C 1
ATOM 2348 O O . HIS B 1 27 ? -31.633 -6.460 10.114 1.00 7.05 76 HIS B O 1
ATOM 2355 N N . GLY B 1 28 ? -30.328 -6.602 8.253 1.00 5.77 77 GLY B N 1
ATOM 2356 C CA . GLY B 1 28 ? -29.852 -7.943 8.579 1.00 6.72 77 GLY B CA 1
ATOM 2357 C C . GLY B 1 28 ? -28.469 -7.979 9.140 1.00 6.01 77 GLY B C 1
ATOM 2358 O O . GLY B 1 28 ? -27.909 -6.994 9.609 1.00 7.07 77 GLY B O 1
ATOM 2359 N N . PHE B 1 29 ? -27.928 -9.202 9.155 1.00 6.67 78 PHE B N 1
ATOM 2360 C CA . PHE B 1 29 ? -26.606 -9.440 9.703 1.00 6.83 78 PHE B CA 1
ATOM 2361 C C . PHE B 1 29 ? -25.549 -8.701 8.939 1.00 6.82 78 PHE B C 1
ATOM 2362 O O . PHE B 1 29 ? -25.531 -8.738 7.703 1.00 8.65 78 PHE B O 1
ATOM 2370 N N . GLY B 1 30 ? -24.601 -8.099 9.637 1.00 6.66 79 GLY B N 1
ATOM 2371 C CA . GLY B 1 30 ? -23.450 -7.568 8.983 1.00 7.17 79 GLY B CA 1
ATOM 2372 C C . GLY B 1 30 ? -23.564 -6.136 8.509 1.00 6.99 79 GLY B C 1
ATOM 2373 O O . GLY B 1 30 ? -22.625 -5.633 7.908 1.00 8.55 79 GLY B O 1
ATOM 2374 N N . THR B 1 31 ? -24.737 -5.560 8.690 1.00 7.21 80 THR B N 1
ATOM 2375 C CA . THR B 1 31 ? -25.008 -4.204 8.206 1.00 7.22 80 THR B CA 1
ATOM 2376 C C . THR B 1 31 ? -25.541 -3.365 9.346 1.00 6.93 80 THR B C 1
ATOM 2377 O O . THR B 1 31 ? -25.770 -3.835 10.438 1.00 8.06 80 THR B O 1
ATOM 2381 N N . ASP B 1 32 ? -25.736 -2.077 9.046 1.00 7.60 81 ASP B N 1
ATOM 2382 C CA . ASP B 1 32 ? -26.551 -1.185 9.840 1.00 6.38 81 ASP B CA 1
ATOM 2383 C C . ASP B 1 32 ? -27.691 -0.669 8.941 1.00 5.52 81 ASP B C 1
ATOM 2384 O O . ASP B 1 32 ? -27.885 -1.150 7.819 1.00 6.20 81 ASP B O 1
ATOM 2389 N N . GLN B 1 33 ? -28.399 0.357 9.394 1.00 5.43 82 GLN B N 1
ATOM 2390 C CA . GLN B 1 33 ? -29.498 0.863 8.588 1.00 5.20 82 GLN B CA 1
ATOM 2391 C C . GLN B 1 33 ? -29.038 1.519 7.290 1.00 5.23 82 GLN B C 1
ATOM 2392 O O . GLN B 1 33 ? -29.889 1.687 6.411 1.00 5.75 82 GLN B O 1
ATOM 2398 N N . SER B 1 34 ? -27.753 1.839 7.165 1.00 5.51 83 SER B N 1
ATOM 2399 C CA . SER B 1 34 ? -27.247 2.415 5.918 1.00 6.06 83 SER B CA 1
ATOM 2400 C C . SER B 1 34 ? -27.390 1.442 4.763 1.00 5.76 83 SER B C 1
ATOM 2401 O O . SER B 1 34 ? -27.368 1.900 3.614 1.00 7.49 83 SER B O 1
ATOM 2404 N N . ALA B 1 35 ? -27.561 0.149 5.011 1.00 5.92 84 ALA B N 1
ATOM 2405 C CA . ALA B 1 35 ? -27.786 -0.781 3.912 1.00 5.97 84 ALA B CA 1
ATOM 2406 C C . ALA B 1 35 ? -29.059 -0.460 3.175 1.00 5.94 84 ALA B C 1
ATOM 2407 O O . ALA B 1 35 ? -29.177 -0.894 2.025 1.00 6.46 84 ALA B O 1
ATOM 2409 N N . TRP B 1 36 ? -30.003 0.232 3.773 1.00 6.16 85 TRP B N 1
ATOM 2410 C CA . TRP B 1 36 ? -31.217 0.647 3.121 1.00 5.27 85 TRP B CA 1
ATOM 2411 C C . TRP B 1 36 ? -31.065 1.920 2.256 1.00 5.78 85 TRP B C 1
ATOM 2412 O O . TRP B 1 36 ? -32.048 2.336 1.645 1.00 6.40 85 TRP B O 1
ATOM 2423 N N . SER B 1 37 ? -29.889 2.548 2.288 1.00 6.33 86 SER B N 1
ATOM 2424 C CA . SER B 1 37 ? -29.743 3.874 1.639 1.00 7.44 86 SER B CA 1
ATOM 2425 C C . SER B 1 37 ? -30.145 3.878 0.190 1.00 6.59 86 SER B C 1
ATOM 2426 O O . SER B 1 37 ? -30.785 4.819 -0.294 1.00 7.68 86 SER B O 1
ATOM 2429 N N . ARG B 1 38 ? -29.754 2.820 -0.532 1.00 6.43 87 ARG B N 1
ATOM 2430 C CA . ARG B 1 38 ? -29.974 2.806 -1.973 1.00 6.67 87 ARG B CA 1
ATOM 2431 C C . ARG B 1 38 ? -31.442 2.610 -2.340 1.00 6.91 87 ARG B C 1
ATOM 2432 O O . ARG B 1 38 ? -31.904 3.101 -3.384 1.00 8.53 87 ARG B O 1
ATOM 2440 N N . VAL B 1 39 ? -32.207 1.843 -1.543 1.00 6.63 88 VAL B N 1
ATOM 2441 C CA A VAL B 1 39 ? -33.590 1.629 -1.832 0.50 7.13 88 VAL B CA 1
ATOM 2442 C CA B VAL B 1 39 ? -33.637 1.652 -1.826 0.50 7.70 88 VAL B CA 1
ATOM 2443 C C . VAL B 1 39 ? -34.497 2.752 -1.268 1.00 7.20 88 VAL B C 1
ATOM 2444 O O . VAL B 1 39 ? -35.583 3.001 -1.771 1.00 7.73 88 VAL B O 1
ATOM 2451 N N . LEU B 1 40 ? -34.023 3.419 -0.213 1.00 7.25 89 LEU B N 1
ATOM 2452 C CA . LEU B 1 40 ? -34.875 4.337 0.570 1.00 8.11 89 LEU B CA 1
ATOM 2453 C C . LEU B 1 40 ? -35.596 5.400 -0.301 1.00 7.74 89 LEU B C 1
ATOM 2454 O O . LEU B 1 40 ? -36.774 5.604 -0.125 1.00 8.15 89 LEU B O 1
ATOM 2459 N N . PRO B 1 41 ? -34.917 6.053 -1.268 1.00 8.12 90 PRO B N 1
ATOM 2460 C CA . PRO B 1 41 ? -35.611 7.092 -2.020 1.00 9.68 90 PRO B CA 1
ATOM 2461 C C . PRO B 1 41 ? -36.712 6.584 -2.934 1.00 9.39 90 PRO B C 1
ATOM 2462 O O . PRO B 1 41 ? -37.487 7.357 -3.461 1.00 12.16 90 PRO B O 1
ATOM 2466 N N . TYR B 1 42 ? -36.783 5.272 -3.154 1.00 7.74 91 TYR B N 1
ATOM 2467 C CA . TYR B 1 42 ? -37.908 4.683 -3.885 1.00 8.32 91 TYR B CA 1
ATOM 2468 C C . TYR B 1 42 ? -39.163 4.615 -3.037 1.00 8.71 91 TYR B C 1
ATOM 2469 O O . TYR B 1 42 ? -40.245 4.282 -3.566 1.00 11.32 91 TYR B O 1
ATOM 2478 N N . LEU B 1 43 ? -39.048 4.852 -1.732 1.00 8.36 92 LEU B N 1
ATOM 2479 C CA . LEU B 1 43 ? -40.179 4.766 -0.799 1.00 8.91 92 LEU B CA 1
ATOM 2480 C C . LEU B 1 43 ? -40.630 6.100 -0.221 1.00 9.52 92 LEU B C 1
ATOM 2481 O O . LEU B 1 43 ? -41.761 6.200 0.212 1.00 12.84 92 LEU B O 1
ATOM 2486 N N . THR B 1 44 ? -39.735 7.053 -0.094 1.00 9.90 93 THR B N 1
ATOM 2487 C CA . THR B 1 44 ? -39.992 8.222 0.762 1.00 10.40 93 THR B CA 1
ATOM 2488 C C . THR B 1 44 ? -40.969 9.237 0.173 1.00 10.76 93 THR B C 1
ATOM 2489 O O . THR B 1 44 ? -41.424 10.082 0.937 1.00 11.98 93 THR B O 1
ATOM 2493 N N . ARG B 1 45 ? -41.276 9.183 -1.138 1.00 11.22 94 ARG B N 1
ATOM 2494 C CA . ARG B 1 45 ? -42.308 10.113 -1.640 1.00 14.70 94 ARG B CA 1
ATOM 2495 C C . ARG B 1 45 ? -43.655 9.757 -1.082 1.00 16.61 94 ARG B C 1
ATOM 2496 O O . ARG B 1 45 ? -44.492 10.658 -0.876 1.00 20.95 94 ARG B O 1
ATOM 2504 N N . ASP B 1 46 ? -43.824 8.476 -0.811 1.00 15.28 95 ASP B N 1
ATOM 2505 C CA . ASP B 1 46 ? -45.094 7.798 -0.555 1.00 17.07 95 ASP B CA 1
ATOM 2506 C C . ASP B 1 46 ? -45.389 7.184 0.740 1.00 13.20 95 ASP B C 1
ATOM 2507 O O . ASP B 1 46 ? -46.510 6.771 0.989 1.00 15.55 95 ASP B O 1
ATOM 2512 N N . HIS B 1 47 ? -44.334 7.032 1.539 1.00 10.50 96 HIS B N 1
ATOM 2513 C CA . HIS B 1 47 ? -44.389 6.328 2.795 1.00 10.34 96 HIS B CA 1
ATOM 2514 C C . HIS B 1 47 ? -43.664 7.120 3.836 1.00 9.59 96 HIS B C 1
ATOM 2515 O O . HIS B 1 47 ? -42.686 7.799 3.534 1.00 10.91 96 HIS B O 1
ATOM 2522 N N . ARG B 1 48 ? -44.057 6.900 5.097 1.00 9.41 97 ARG B N 1
ATOM 2523 C CA A ARG B 1 48 ? -43.324 7.396 6.246 0.50 8.87 97 ARG B CA 1
ATOM 2524 C CA B ARG B 1 48 ? -43.305 7.418 6.269 0.50 8.93 97 ARG B CA 1
ATOM 2525 C C . ARG B 1 48 ? -42.449 6.252 6.752 1.00 7.68 97 ARG B C 1
ATOM 2526 O O . ARG B 1 48 ? -42.987 5.256 7.190 1.00 10.01 97 ARG B O 1
ATOM 2541 N N . VAL B 1 49 ? -41.139 6.375 6.615 1.00 7.15 98 VAL B N 1
ATOM 2542 C CA . VAL B 1 49 ? -40.235 5.256 6.802 1.00 5.82 98 VAL B CA 1
ATOM 2543 C C . VAL B 1 49 ? -39.480 5.392 8.117 1.00 6.07 98 VAL B C 1
ATOM 2544 O O . VAL B 1 49 ? -38.856 6.432 8.401 1.00 7.24 98 VAL B O 1
ATOM 2548 N N . VAL B 1 50 ? -39.549 4.356 8.937 1.00 5.45 99 VAL B N 1
ATOM 2549 C CA . VAL B 1 50 ? -38.815 4.256 10.201 1.00 5.44 99 VAL B CA 1
ATOM 2550 C C . VAL B 1 50 ? -37.636 3.380 9.996 1.00 5.00 99 VAL B C 1
ATOM 2551 O O . VAL B 1 50 ? -37.815 2.204 9.565 1.00 5.88 99 VAL B O 1
ATOM 2555 N N . LEU B 1 51 ? -36.440 3.818 10.277 1.00 5.03 100 LEU B N 1
ATOM 2556 C CA . LEU B 1 51 ? -35.223 3.018 10.234 1.00 5.53 100 LEU B CA 1
ATOM 2557 C C . LEU B 1 51 ? -34.583 2.956 11.598 1.00 5.05 100 LEU B C 1
ATOM 2558 O O . LEU B 1 51 ? -34.730 3.911 12.386 1.00 5.57 100 LEU B O 1
ATOM 2563 N N . TYR B 1 52 ? -33.864 1.886 11.911 1.00 4.89 101 TYR B N 1
ATOM 2564 C CA . TYR B 1 52 ? -33.138 1.789 13.179 1.00 4.76 101 TYR B CA 1
ATOM 2565 C C . TYR B 1 52 ? -32.045 0.758 13.023 1.00 4.85 101 TYR B C 1
ATOM 2566 O O . TYR B 1 52 ? -32.071 -0.052 12.061 1.00 5.06 101 TYR B O 1
ATOM 2575 N N . ASP B 1 53 ? -31.115 0.765 13.928 1.00 4.76 102 ASP B N 1
ATOM 2576 C CA . ASP B 1 53 ? -30.033 -0.212 13.960 1.00 5.09 102 ASP B CA 1
ATOM 2577 C C . ASP B 1 53 ? -30.359 -1.269 14.989 1.00 5.16 102 ASP B C 1
ATOM 2578 O O . ASP B 1 53 ? -30.751 -0.977 16.121 1.00 5.91 102 ASP B O 1
ATOM 2583 N N . LEU B 1 54 ? -30.173 -2.561 14.590 1.00 5.13 103 LEU B N 1
ATOM 2584 C CA . LEU B 1 54 ? -30.147 -3.622 15.618 1.00 5.40 103 LEU B CA 1
ATOM 2585 C C . LEU B 1 54 ? -29.037 -3.332 16.589 1.00 5.44 103 LEU B C 1
ATOM 2586 O O . LEU B 1 54 ? -28.003 -2.768 16.251 1.00 5.68 103 LEU B O 1
ATOM 2591 N N . VAL B 1 55 ? -29.190 -3.825 17.839 1.00 5.71 104 VAL B N 1
ATOM 2592 C CA . VAL B 1 55 ? -28.195 -3.557 18.850 1.00 5.70 104 VAL B CA 1
ATOM 2593 C C . VAL B 1 55 ? -26.811 -4.092 18.470 1.00 5.91 104 VAL B C 1
ATOM 2594 O O . VAL B 1 55 ? -25.818 -3.624 19.018 1.00 7.37 104 VAL B O 1
ATOM 2598 N N . CYS B 1 56 ? -26.771 -5.118 17.621 1.00 5.51 105 CYS B N 1
ATOM 2599 C CA . CYS B 1 56 ? -25.512 -5.690 17.234 1.00 6.69 105 CYS B CA 1
ATOM 2600 C C . CYS B 1 56 ? -24.753 -4.941 16.149 1.00 6.53 105 CYS B C 1
ATOM 2601 O O . CYS B 1 56 ? -23.630 -5.295 15.815 1.00 7.49 105 CYS B O 1
ATOM 2604 N N . ALA B 1 57 ? -25.392 -3.914 15.573 1.00 6.37 106 ALA B N 1
ATOM 2605 C CA . ALA B 1 57 ? -24.715 -3.138 14.539 1.00 6.74 106 ALA B CA 1
ATOM 2606 C C . ALA B 1 57 ? -23.492 -2.442 15.070 1.00 6.64 106 ALA B C 1
ATOM 2607 O O . ALA B 1 57 ? -23.488 -1.926 16.219 1.00 6.98 106 ALA B O 1
ATOM 2609 N N . GLY B 1 58 ? -22.465 -2.266 14.231 1.00 7.14 107 GLY B N 1
ATOM 2610 C CA . GLY B 1 58 ? -21.292 -1.535 14.674 1.00 7.93 107 GLY B CA 1
ATOM 2611 C C . GLY B 1 58 ? -21.476 -0.060 14.951 1.00 7.63 107 GLY B C 1
ATOM 2612 O O . GLY B 1 58 ? -20.679 0.523 15.683 1.00 10.18 107 GLY B O 1
ATOM 2613 N N . SER B 1 59 ? -22.570 0.482 14.450 1.00 7.00 108 SER B N 1
ATOM 2614 C CA . SER B 1 59 ? -22.953 1.878 14.653 1.00 7.13 108 SER B CA 1
ATOM 2615 C C . SER B 1 59 ? -23.640 2.102 16.002 1.00 7.11 108 SER B C 1
ATOM 2616 O O . SER B 1 59 ? -23.978 3.248 16.328 1.00 8.25 108 SER B O 1
ATOM 2619 N N . VAL B 1 60 ? -23.902 1.040 16.752 1.00 6.69 109 VAL B N 1
ATOM 2620 C CA . VAL B 1 60 ? -24.456 1.110 18.127 1.00 6.77 109 VAL B CA 1
ATOM 2621 C C . VAL B 1 60 ? -23.278 0.947 19.086 1.00 7.36 109 VAL B C 1
ATOM 2622 O O . VAL B 1 60 ? -22.413 0.108 18.851 1.00 8.98 109 VAL B O 1
ATOM 2626 N N . ASN B 1 61 ? -23.266 1.722 20.144 1.00 8.18 110 ASN B N 1
ATOM 2627 C CA . ASN B 1 61 ? -22.176 1.614 21.116 1.00 8.76 110 ASN B CA 1
ATOM 2628 C C . ASN B 1 61 ? -22.122 0.134 21.605 1.00 8.50 110 ASN B C 1
ATOM 2629 O O . ASN B 1 61 ? -23.133 -0.346 22.114 1.00 8.30 110 ASN B O 1
ATOM 2634 N N . PRO B 1 62 ? -20.973 -0.518 21.485 1.00 8.91 111 PRO B N 1
ATOM 2635 C CA . PRO B 1 62 ? -20.877 -1.923 21.915 1.00 9.38 111 PRO B CA 1
ATOM 2636 C C . PRO B 1 62 ? -21.113 -2.110 23.383 1.00 9.50 111 PRO B C 1
ATOM 2637 O O . PRO B 1 62 ? -21.389 -3.238 23.817 1.00 10.33 111 PRO B O 1
ATOM 2641 N N . ASP B 1 63 ? -20.954 -1.042 24.195 1.00 9.87 112 ASP B N 1
ATOM 2642 C CA . ASP B 1 63 ? -21.211 -1.159 25.612 1.00 10.76 112 ASP B CA 1
ATOM 2643 C C . ASP B 1 63 ? -22.693 -1.433 25.906 1.00 9.72 112 ASP B C 1
ATOM 2644 O O . ASP B 1 63 ? -23.008 -1.903 26.994 1.00 12.90 112 ASP B O 1
ATOM 2649 N N . HIS B 1 64 ? -23.607 -1.188 24.941 1.00 9.27 113 HIS B N 1
ATOM 2650 C CA . HIS B 1 64 ? -25.002 -1.524 25.135 1.00 9.37 113 HIS B CA 1
ATOM 2651 C C . HIS B 1 64 ? -25.333 -3.007 24.854 1.00 8.88 113 HIS B C 1
ATOM 2652 O O . HIS B 1 64 ? -26.429 -3.456 25.122 1.00 11.95 113 HIS B O 1
ATOM 2659 N N . PHE B 1 65 ? -24.395 -3.738 24.294 1.00 8.12 114 PHE B N 1
ATOM 2660 C CA . PHE B 1 65 ? -24.665 -5.134 23.942 1.00 7.26 114 PHE B CA 1
ATOM 2661 C C . PHE B 1 65 ? -24.657 -6.023 25.157 1.00 8.13 114 PHE B C 1
ATOM 2662 O O . PHE B 1 65 ? -23.654 -6.175 25.848 1.00 12.78 114 PHE B O 1
ATOM 2670 N N . ASP B 1 66 ? -25.806 -6.557 25.462 1.00 7.97 115 ASP B N 1
ATOM 2671 C CA . ASP B 1 66 ? -25.989 -7.394 26.655 1.00 7.86 115 ASP B CA 1
ATOM 2672 C C . ASP B 1 66 ? -25.991 -8.861 26.186 1.00 7.06 115 ASP B C 1
ATOM 2673 O O . ASP B 1 66 ? -26.937 -9.344 25.548 1.00 8.15 115 ASP B O 1
ATOM 2678 N N . PHE B 1 67 ? -24.913 -9.560 26.480 1.00 7.88 116 PHE B N 1
ATOM 2679 C CA . PHE B 1 67 ? -24.708 -10.931 26.025 1.00 7.85 116 PHE B CA 1
ATOM 2680 C C . PHE B 1 67 ? -25.691 -11.914 26.633 1.00 7.56 116 PHE B C 1
ATOM 2681 O O . PHE B 1 67 ? -25.801 -13.022 26.105 1.00 9.57 116 PHE B O 1
ATOM 2689 N N . ARG B 1 68 ? -26.340 -11.568 27.745 1.00 7.99 117 ARG B N 1
ATOM 2690 C CA A ARG B 1 68 ? -27.383 -12.368 28.294 0.50 8.60 117 ARG B CA 1
ATOM 2691 C CA B ARG B 1 68 ? -27.394 -12.417 28.285 0.50 8.67 117 ARG B CA 1
ATOM 2692 C C . ARG B 1 68 ? -28.686 -12.176 27.513 1.00 7.79 117 ARG B C 1
ATOM 2693 O O . ARG B 1 68 ? -29.189 -13.086 26.894 1.00 9.88 117 ARG B O 1
ATOM 2708 N N . ARG B 1 69 ? -29.197 -10.944 27.575 1.00 9.35 118 ARG B N 1
ATOM 2709 C CA . ARG B 1 69 ? -30.464 -10.648 27.011 1.00 11.12 118 ARG B CA 1
ATOM 2710 C C . ARG B 1 69 ? -30.583 -11.048 25.521 1.00 8.44 118 ARG B C 1
ATOM 2711 O O . ARG B 1 69 ? -31.577 -11.589 25.092 1.00 10.59 118 ARG B O 1
ATOM 2719 N N . TYR B 1 70 ? -29.546 -10.698 24.782 1.00 6.30 119 TYR B N 1
ATOM 2720 C CA . TYR B 1 70 ? -29.588 -10.864 23.358 1.00 5.83 119 TYR B CA 1
ATOM 2721 C C . TYR B 1 70 ? -29.163 -12.265 22.861 1.00 6.44 119 TYR B C 1
ATOM 2722 O O . TYR B 1 70 ? -29.034 -12.439 21.645 1.00 7.20 119 TYR B O 1
ATOM 2731 N N . ASP B 1 71 ? -29.086 -13.241 23.764 1.00 6.90 120 ASP B N 1
ATOM 2732 C CA . ASP B 1 71 ? -28.919 -14.611 23.331 1.00 7.22 120 ASP B CA 1
ATOM 2733 C C . ASP B 1 71 ? -30.176 -15.280 22.862 1.00 7.55 120 ASP B C 1
ATOM 2734 O O . ASP B 1 71 ? -30.160 -16.473 22.549 1.00 9.34 120 ASP B O 1
ATOM 2739 N N . ASN B 1 72 ? -31.248 -14.535 22.693 1.00 7.91 121 ASN B N 1
ATOM 2740 C CA A ASN B 1 72 ? -32.551 -15.000 22.174 0.50 8.64 121 ASN B CA 1
ATOM 2741 C CA B ASN B 1 72 ? -32.451 -15.042 22.065 0.50 8.68 121 ASN B CA 1
ATOM 2742 C C . ASN B 1 72 ? -33.068 -13.882 21.307 1.00 7.32 121 ASN B C 1
ATOM 2743 O O . ASN B 1 72 ? -32.944 -12.699 21.662 1.00 8.54 121 ASN B O 1
ATOM 2752 N N . LEU B 1 73 ? -33.673 -14.196 20.174 1.00 6.83 122 LEU B N 1
ATOM 2753 C CA . LEU B 1 73 ? -34.263 -13.150 19.320 1.00 6.52 122 LEU B CA 1
ATOM 2754 C C . LEU B 1 73 ? -35.394 -12.430 19.979 1.00 6.47 122 LEU B C 1
ATOM 2755 O O . LEU B 1 73 ? -35.686 -11.303 19.565 1.00 6.70 122 LEU B O 1
ATOM 2760 N N . ASP B 1 74 ? -36.027 -12.991 20.992 1.00 6.80 123 ASP B N 1
ATOM 2761 C CA . ASP B 1 74 ? -37.099 -12.302 21.673 1.00 7.26 123 ASP B CA 1
ATOM 2762 C C . ASP B 1 74 ? -36.642 -10.928 22.198 1.00 6.64 123 ASP B C 1
ATOM 2763 O O . ASP B 1 74 ? -37.454 -10.002 22.260 1.00 6.38 123 ASP B O 1
ATOM 2768 N N . ALA B 1 75 ? -35.368 -10.775 22.607 1.00 5.94 124 ALA B N 1
ATOM 2769 C CA . ALA B 1 75 ? -34.898 -9.479 23.112 1.00 6.64 124 ALA B CA 1
ATOM 2770 C C . ALA B 1 75 ? -34.795 -8.421 21.993 1.00 5.87 124 ALA B C 1
ATOM 2771 O O . ALA B 1 75 ? -35.038 -7.244 22.194 1.00 6.13 124 ALA B O 1
ATOM 2773 N N . TYR B 1 76 ? -34.429 -8.869 20.772 1.00 5.15 125 TYR B N 1
ATOM 2774 C CA . TYR B 1 76 ? -34.447 -7.961 19.612 1.00 5.07 125 TYR B CA 1
ATOM 2775 C C . TYR B 1 76 ? -35.875 -7.567 19.294 1.00 4.85 125 TYR B C 1
ATOM 2776 O O . TYR B 1 76 ? -36.135 -6.398 18.935 1.00 5.38 125 TYR B O 1
ATOM 2785 N N . VAL B 1 77 ? -36.834 -8.475 19.435 1.00 5.01 126 VAL B N 1
ATOM 2786 C CA . VAL B 1 77 ? -38.246 -8.152 19.251 1.00 5.11 126 VAL B CA 1
ATOM 2787 C C . VAL B 1 77 ? -38.650 -7.082 20.289 1.00 5.47 126 VAL B C 1
ATOM 2788 O O . VAL B 1 77 ? -39.309 -6.105 19.935 1.00 5.65 126 VAL B O 1
ATOM 2792 N N . ASP B 1 78 ? -38.247 -7.268 21.536 1.00 5.06 127 ASP B N 1
ATOM 2793 C CA . ASP B 1 78 ? -38.601 -6.254 22.560 1.00 5.29 127 ASP B CA 1
ATOM 2794 C C . ASP B 1 78 ? -38.169 -4.870 22.119 1.00 5.36 127 ASP B C 1
ATOM 2795 O O . ASP B 1 78 ? -38.903 -3.889 22.332 1.00 6.10 127 ASP B O 1
ATOM 2800 N N . ASP B 1 79 ? -36.945 -4.770 21.601 1.00 5.52 128 ASP B N 1
ATOM 2801 C CA . ASP B 1 79 ? -36.443 -3.443 21.209 1.00 5.76 128 ASP B CA 1
ATOM 2802 C C . ASP B 1 79 ? -37.280 -2.848 20.093 1.00 5.71 128 ASP B C 1
ATOM 2803 O O . ASP B 1 79 ? -37.601 -1.652 20.120 1.00 6.45 128 ASP B O 1
ATOM 2808 N N . LEU B 1 80 ? -37.618 -3.635 19.084 1.00 5.17 129 LEU B N 1
ATOM 2809 C CA . LEU B 1 80 ? -38.460 -3.157 17.972 1.00 4.97 129 LEU B CA 1
ATOM 2810 C C . LEU B 1 80 ? -39.791 -2.653 18.505 1.00 5.15 129 LEU B C 1
ATOM 2811 O O . LEU B 1 80 ? -40.252 -1.550 18.118 1.00 5.57 129 LEU B O 1
ATOM 2816 N N . LEU B 1 81 ? -40.458 -3.431 19.366 1.00 5.19 130 LEU B N 1
ATOM 2817 C CA . LEU B 1 81 ? -41.738 -3.029 19.885 1.00 5.44 130 LEU B CA 1
ATOM 2818 C C . LEU B 1 81 ? -41.641 -1.790 20.729 1.00 5.84 130 LEU B C 1
ATOM 2819 O O . LEU B 1 81 ? -42.537 -0.943 20.661 1.00 6.83 130 LEU B O 1
ATOM 2824 N N . ALA B 1 82 ? -40.566 -1.677 21.498 1.00 5.66 131 ALA B N 1
ATOM 2825 C CA . ALA B 1 82 ? -40.386 -0.478 22.327 1.00 6.05 131 ALA B CA 1
ATOM 2826 C C . ALA B 1 82 ? -40.260 0.775 21.487 1.00 6.03 131 ALA B C 1
ATOM 2827 O O . ALA B 1 82 ? -40.740 1.834 21.841 1.00 7.10 131 ALA B O 1
ATOM 2829 N N . ILE B 1 83 ? -39.528 0.657 20.396 1.00 6.17 132 ILE B N 1
ATOM 2830 C CA . ILE B 1 83 ? -39.358 1.816 19.459 1.00 6.42 132 ILE B CA 1
ATOM 2831 C C . ILE B 1 83 ? -40.710 2.171 18.905 1.00 5.68 132 ILE B C 1
ATOM 2832 O O . ILE B 1 83 ? -41.070 3.388 18.881 1.00 6.27 132 ILE B O 1
ATOM 2837 N N . LEU B 1 84 ? -41.472 1.220 18.395 1.00 5.49 133 LEU B N 1
ATOM 2838 C CA . LEU B 1 84 ? -42.772 1.559 17.775 1.00 5.92 133 LEU B CA 1
ATOM 2839 C C . LEU B 1 84 ? -43.742 2.144 18.776 1.00 5.96 133 LEU B C 1
ATOM 2840 O O . LEU B 1 84 ? -44.456 3.092 18.468 1.00 6.85 133 LEU B O 1
ATOM 2845 N N . ASP B 1 85 ? -43.720 1.618 19.995 1.00 6.31 134 ASP B N 1
ATOM 2846 C CA . ASP B 1 85 ? -44.590 2.159 21.062 1.00 6.58 134 ASP B CA 1
ATOM 2847 C C . ASP B 1 85 ? -44.141 3.579 21.465 1.00 6.85 134 ASP B C 1
ATOM 2848 O O . ASP B 1 85 ? -44.997 4.422 21.671 1.00 8.48 134 ASP B O 1
ATOM 2853 N N . ALA B 1 86 ? -42.846 3.809 21.544 1.00 5.89 135 ALA B N 1
ATOM 2854 C CA . ALA B 1 86 ? -42.371 5.149 21.912 1.00 6.31 135 ALA B CA 1
ATOM 2855 C C . ALA B 1 86 ? -42.776 6.153 20.869 1.00 6.30 135 ALA B C 1
ATOM 2856 O O . ALA B 1 86 ? -43.102 7.313 21.184 1.00 8.15 135 ALA B O 1
ATOM 2858 N N . LEU B 1 87 ? -42.693 5.773 19.606 1.00 5.96 136 LEU B N 1
ATOM 2859 C CA . LEU B 1 87 ? -43.066 6.633 18.474 1.00 6.52 136 LEU B CA 1
ATOM 2860 C C . LEU B 1 87 ? -44.576 6.750 18.348 1.00 6.88 136 LEU B C 1
ATOM 2861 O O . LEU B 1 87 ? -45.045 7.536 17.496 1.00 7.95 136 LEU B O 1
ATOM 2866 N N . ARG B 1 88 ? -45.371 6.033 19.141 1.00 6.65 137 ARG B N 1
ATOM 2867 C CA . ARG B 1 88 ? -46.826 6.070 19.104 1.00 7.96 137 ARG B CA 1
ATOM 2868 C C . ARG B 1 88 ? -47.358 5.665 17.763 1.00 8.09 137 ARG B C 1
ATOM 2869 O O . ARG B 1 88 ? -48.347 6.227 17.254 1.00 10.80 137 ARG B O 1
ATOM 2877 N N . ILE B 1 89 ? -46.749 4.614 17.190 1.00 7.33 138 ILE B N 1
ATOM 2878 C CA . ILE B 1 89 ? -47.189 4.076 15.904 1.00 7.66 138 ILE B CA 1
ATOM 2879 C C . ILE B 1 89 ? -48.097 2.845 16.197 1.00 9.28 138 ILE B C 1
ATOM 2880 O O . ILE B 1 89 ? -47.624 1.877 16.734 1.00 11.38 138 ILE B O 1
ATOM 2885 N N . PRO B 1 90 ? -49.377 2.921 15.835 1.00 11.65 139 PRO B N 1
ATOM 2886 C CA . PRO B 1 90 ? -50.250 1.806 16.183 1.00 13.74 139 PRO B CA 1
ATOM 2887 C C . PRO B 1 90 ? -50.346 0.720 15.119 1.00 10.35 139 PRO B C 1
ATOM 2888 O O . PRO B 1 90 ? -50.825 -0.367 15.382 1.00 11.97 139 PRO B O 1
ATOM 2892 N N . ARG B 1 91 ? -49.869 1.019 13.892 1.00 9.46 140 ARG B N 1
ATOM 2893 C CA A ARG B 1 91 ? -49.998 0.095 12.788 0.50 10.11 140 ARG B CA 1
ATOM 2894 C CA B ARG B 1 91 ? -49.905 0.043 12.813 0.50 10.22 140 ARG B CA 1
ATOM 2895 C C . ARG B 1 91 ? -48.888 0.420 11.785 1.00 8.74 140 ARG B C 1
ATOM 2896 O O . ARG B 1 91 ? -48.664 1.608 11.450 1.00 9.82 140 ARG B O 1
ATOM 2911 N N . CYS B 1 92 ? -48.236 -0.592 11.221 1.00 8.28 141 CYS B N 1
ATOM 2912 C CA . CYS B 1 92 ? -47.225 -0.375 10.199 1.00 7.84 141 CYS B CA 1
ATOM 2913 C C . CYS B 1 92 ? -47.114 -1.597 9.324 1.00 6.97 141 CYS B C 1
ATOM 2914 O O . CYS B 1 92 ? -47.587 -2.660 9.632 1.00 9.03 141 CYS B O 1
ATOM 2917 N N . ALA B 1 93 ? -46.421 -1.392 8.199 1.00 7.21 142 ALA B N 1
ATOM 2918 C CA . ALA B 1 93 ? -45.812 -2.494 7.448 1.00 7.19 142 ALA B CA 1
ATOM 2919 C C . ALA B 1 93 ? -44.364 -2.626 7.916 1.00 7.31 142 ALA B C 1
ATOM 2920 O O . ALA B 1 93 ? -43.727 -1.649 8.256 1.00 9.69 142 ALA B O 1
ATOM 2922 N N . PHE B 1 94 ? -43.867 -3.841 7.905 1.00 6.02 143 PHE B N 1
ATOM 2923 C CA . PHE B 1 94 ? -42.513 -4.120 8.380 1.00 5.43 143 PHE B CA 1
ATOM 2924 C C . PHE B 1 94 ? -41.749 -4.846 7.305 1.00 5.80 143 PHE B C 1
ATOM 2925 O O . PHE B 1 94 ? -42.234 -5.921 6.833 1.00 7.14 143 PHE B O 1
ATOM 2933 N N . VAL B 1 95 ? -40.585 -4.347 6.944 1.00 5.36 144 VAL B N 1
ATOM 2934 C CA . VAL B 1 95 ? -39.678 -4.974 5.990 1.00 4.89 144 VAL B CA 1
ATOM 2935 C C . VAL B 1 95 ? -38.440 -5.392 6.711 1.00 5.03 144 VAL B C 1
ATOM 2936 O O . VAL B 1 95 ? -37.747 -4.569 7.298 1.00 5.93 144 VAL B O 1
ATOM 2940 N N . GLY B 1 96 ? -38.155 -6.733 6.744 1.00 5.44 145 GLY B N 1
ATOM 2941 C CA . GLY B 1 96 ? -37.009 -7.232 7.453 1.00 5.46 145 GLY B CA 1
ATOM 2942 C C . GLY B 1 96 ? -36.106 -8.076 6.575 1.00 5.23 145 GLY B C 1
ATOM 2943 O O . GLY B 1 96 ? -36.622 -8.971 5.876 1.00 6.72 145 GLY B O 1
ATOM 2944 N N . HIS B 1 97 ? -34.816 -7.876 6.672 1.00 5.80 146 HIS B N 1
ATOM 2945 C CA A HIS B 1 97 ? -33.846 -8.694 6.001 0.50 6.20 146 HIS B CA 1
ATOM 2946 C CA B HIS B 1 97 ? -33.838 -8.701 5.968 0.50 6.51 146 HIS B CA 1
ATOM 2947 C C . HIS B 1 97 ? -33.258 -9.679 6.991 1.00 6.78 146 HIS B C 1
ATOM 2948 O O . HIS B 1 97 ? -32.845 -9.288 8.092 1.00 6.86 146 HIS B O 1
ATOM 2961 N N . SER B 1 98 ? -33.172 -10.982 6.605 1.00 8.32 147 SER B N 1
ATOM 2962 C CA . SER B 1 98 ? -32.296 -12.004 7.337 1.00 10.47 147 SER B CA 1
ATOM 2963 C C . SER B 1 98 ? -32.847 -12.061 8.770 1.00 8.89 147 SER B C 1
ATOM 2964 O O . SER B 1 98 ? -34.028 -12.333 9.032 1.00 9.90 147 SER B O 1
ATOM 2967 N N . VAL B 1 99 ? -31.994 -11.835 9.728 1.00 7.61 148 VAL B N 1
ATOM 2968 C CA . VAL B 1 99 ? -32.377 -11.903 11.126 1.00 6.95 148 VAL B CA 1
ATOM 2969 C C . VAL B 1 99 ? -33.559 -10.995 11.406 1.00 5.45 148 VAL B C 1
ATOM 2970 O O . VAL B 1 99 ? -34.386 -11.311 12.262 1.00 6.06 148 VAL B O 1
ATOM 2974 N N . SER B 1 100 ? -33.650 -9.821 10.750 1.00 5.03 149 SER B N 1
ATOM 2975 C CA . SER B 1 100 ? -34.856 -9.015 10.940 1.00 5.25 149 SER B CA 1
ATOM 2976 C C . SER B 1 100 ? -36.134 -9.553 10.408 1.00 5.13 149 SER B C 1
ATOM 2977 O O . SER B 1 100 ? -37.195 -9.219 10.905 1.00 5.43 149 SER B O 1
ATOM 2980 N N . ALA B 1 101 ? -36.059 -10.460 9.404 1.00 5.62 150 ALA B N 1
ATOM 2981 C CA . ALA B 1 101 ? -37.260 -11.146 9.001 1.00 6.51 150 ALA B CA 1
ATOM 2982 C C . ALA B 1 101 ? -37.754 -12.058 10.139 1.00 6.22 150 ALA B C 1
ATOM 2983 O O . ALA B 1 101 ? -38.945 -12.141 10.400 1.00 6.62 150 ALA B O 1
ATOM 2985 N N . MET B 1 102 ? -36.796 -12.716 10.814 1.00 5.94 151 MET B N 1
ATOM 2986 C CA . MET B 1 102 ? -37.121 -13.556 11.957 1.00 6.45 151 MET B CA 1
ATOM 2987 C C . MET B 1 102 ? -37.705 -12.749 13.106 1.00 5.60 151 MET B C 1
ATOM 2988 O O . MET B 1 102 ? -38.725 -13.091 13.699 1.00 5.74 151 MET B O 1
ATOM 2993 N N . ILE B 1 103 ? -37.094 -11.570 13.355 1.00 5.22 152 ILE B N 1
ATOM 2994 C CA . ILE B 1 103 ? -37.611 -10.623 14.370 1.00 5.20 152 ILE B CA 1
ATOM 2995 C C . ILE B 1 103 ? -39.016 -10.201 14.022 1.00 4.80 152 ILE B C 1
ATOM 2996 O O . ILE B 1 103 ? -39.895 -10.160 14.888 1.00 5.04 152 ILE B O 1
ATOM 3001 N N . GLY B 1 104 ? -39.276 -9.864 12.745 1.00 5.18 153 GLY B N 1
ATOM 3002 C CA . GLY B 1 104 ? -40.598 -9.467 12.350 1.00 6.18 153 GLY B CA 1
ATOM 3003 C C . GLY B 1 104 ? -41.654 -10.535 12.491 1.00 5.35 153 GLY B C 1
ATOM 3004 O O . GLY B 1 104 ? -42.762 -10.240 12.942 1.00 6.06 153 GLY B O 1
ATOM 3005 N N . ILE B 1 105 ? -41.317 -11.782 12.142 1.00 5.41 154 ILE B N 1
ATOM 3006 C CA . ILE B 1 105 ? -42.227 -12.881 12.372 1.00 6.11 154 ILE B CA 1
ATOM 3007 C C . ILE B 1 105 ? -42.630 -12.934 13.856 1.00 5.74 154 ILE B C 1
ATOM 3008 O O . ILE B 1 105 ? -43.803 -12.957 14.218 1.00 6.25 154 ILE B O 1
ATOM 3013 N N . LEU B 1 106 ? -41.626 -12.933 14.721 1.00 5.28 155 LEU B N 1
ATOM 3014 C CA . LEU B 1 106 ? -41.889 -13.004 16.144 1.00 5.50 155 LEU B CA 1
ATOM 3015 C C . LEU B 1 106 ? -42.669 -11.809 16.653 1.00 5.13 155 LEU B C 1
ATOM 3016 O O . LEU B 1 106 ? -43.590 -11.944 17.485 1.00 6.08 155 LEU B O 1
ATOM 3021 N N . ALA B 1 107 ? -42.335 -10.613 16.174 1.00 5.08 156 ALA B N 1
ATOM 3022 C CA . ALA B 1 107 ? -43.021 -9.398 16.617 1.00 5.16 156 ALA B CA 1
ATOM 3023 C C . ALA B 1 107 ? -44.505 -9.418 16.240 1.00 5.40 156 ALA B C 1
ATOM 3024 O O . ALA B 1 107 ? -45.350 -8.931 16.940 1.00 6.09 156 ALA B O 1
ATOM 3026 N N . SER B 1 108 ? -44.779 -9.964 15.027 1.00 5.77 157 SER B N 1
ATOM 3027 C CA . SER B 1 108 ? -46.156 -10.008 14.523 1.00 6.40 157 SER B CA 1
ATOM 3028 C C . SER B 1 108 ? -47.015 -10.989 15.303 1.00 6.32 157 SER B C 1
ATOM 3029 O O . SER B 1 108 ? -48.224 -10.862 15.326 1.00 9.91 157 SER B O 1
ATOM 3032 N N . ILE B 1 109 ? -46.374 -11.948 15.978 1.00 5.79 158 ILE B N 1
ATOM 3033 C CA . ILE B 1 109 ? -47.070 -12.852 16.916 1.00 6.90 158 ILE B CA 1
ATOM 3034 C C . ILE B 1 109 ? -47.273 -12.148 18.229 1.00 6.31 158 ILE B C 1
ATOM 3035 O O . ILE B 1 109 ? -48.309 -12.295 18.908 1.00 7.49 158 ILE B O 1
ATOM 3040 N N . ARG B 1 110 ? -46.255 -11.459 18.697 1.00 5.96 159 ARG B N 1
ATOM 3041 C CA . ARG B 1 110 ? -46.340 -10.751 19.988 1.00 6.32 159 ARG B CA 1
ATOM 3042 C C . ARG B 1 110 ? -47.412 -9.679 19.994 1.00 6.29 159 ARG B C 1
ATOM 3043 O O . ARG B 1 110 ? -48.110 -9.468 20.981 1.00 7.18 159 ARG B O 1
ATOM 3051 N N . ARG B 1 111 ? -47.494 -8.972 18.858 1.00 6.53 160 ARG B N 1
ATOM 3052 C CA . ARG B 1 111 ? -48.315 -7.781 18.756 1.00 6.83 160 ARG B CA 1
ATOM 3053 C C . ARG B 1 111 ? -49.035 -7.794 17.409 1.00 7.20 160 ARG B C 1
ATOM 3054 O O . ARG B 1 111 ? -48.738 -6.996 16.484 1.00 7.86 160 ARG B O 1
ATOM 3062 N N . PRO B 1 112 ? -50.050 -8.644 17.242 1.00 8.64 161 PRO B N 1
ATOM 3063 C CA . PRO B 1 112 ? -50.671 -8.794 15.885 1.00 10.09 161 PRO B CA 1
ATOM 3064 C C . PRO B 1 112 ? -51.343 -7.563 15.390 1.00 11.56 161 PRO B C 1
ATOM 3065 O O . PRO B 1 112 ? -51.388 -7.335 14.192 1.00 16.13 161 PRO B O 1
ATOM 3069 N N . ASP B 1 113 ? -51.811 -6.700 16.262 1.00 11.59 162 ASP B N 1
ATOM 3070 C CA . ASP B 1 113 ? -52.480 -5.510 15.781 1.00 14.14 162 ASP B CA 1
ATOM 3071 C C . ASP B 1 113 ? -51.551 -4.450 15.198 1.00 12.54 162 ASP B C 1
ATOM 3072 O O . ASP B 1 113 ? -51.968 -3.543 14.468 1.00 13.65 162 ASP B O 1
ATOM 3077 N N . LEU B 1 114 ? -50.267 -4.542 15.529 1.00 9.40 163 LEU B N 1
ATOM 3078 C CA . LEU B 1 114 ? -49.302 -3.557 15.082 1.00 9.02 163 LEU B CA 1
ATOM 3079 C C . LEU B 1 114 ? -48.795 -3.739 13.657 1.00 8.64 163 LEU B C 1
ATOM 3080 O O . LEU B 1 114 ? -48.351 -2.813 12.999 1.00 11.82 163 LEU B O 1
ATOM 3085 N N . PHE B 1 115 ? -48.837 -4.975 13.187 1.00 8.86 164 PHE B N 1
ATOM 3086 C CA . PHE B 1 115 ? -48.238 -5.319 11.915 1.00 9.36 164 PHE B CA 1
ATOM 3087 C C . PHE B 1 115 ? -49.271 -5.631 10.865 1.00 9.82 164 PHE B C 1
ATOM 3088 O O . PHE B 1 115 ? -49.865 -6.699 10.849 1.00 13.06 164 PHE B O 1
ATOM 3096 N N . ALA B 1 116 ? -49.467 -4.717 9.950 1.00 9.77 165 ALA B N 1
ATOM 3097 C CA . ALA B 1 116 ? -50.474 -4.856 8.873 1.00 10.95 165 ALA B CA 1
ATOM 3098 C C . ALA B 1 116 ? -49.972 -5.735 7.747 1.00 10.07 165 ALA B C 1
ATOM 3099 O O . ALA B 1 116 ? -50.768 -6.346 7.032 1.00 12.62 165 ALA B O 1
ATOM 3101 N N . LYS B 1 117 ? -48.650 -5.817 7.574 1.00 8.89 166 LYS B N 1
ATOM 3102 C CA . LYS B 1 117 ? -48.038 -6.578 6.486 1.00 8.88 166 LYS B CA 1
ATOM 3103 C C . LYS B 1 117 ? -46.584 -6.763 6.820 1.00 7.47 166 LYS B C 1
ATOM 3104 O O . LYS B 1 117 ? -45.961 -5.868 7.388 1.00 8.21 166 LYS B O 1
ATOM 3110 N N . LEU B 1 118 ? -46.059 -7.939 6.474 1.00 7.08 167 LEU B N 1
ATOM 3111 C CA . LEU B 1 118 ? -44.643 -8.211 6.581 1.00 6.81 167 LEU B CA 1
ATOM 3112 C C . LEU B 1 118 ? -44.048 -8.415 5.202 1.00 7.19 167 LEU B C 1
ATOM 3113 O O . LEU B 1 118 ? -44.644 -9.131 4.358 1.00 8.73 167 LEU B O 1
ATOM 3118 N N . VAL B 1 119 ? -42.849 -7.895 4.983 1.00 6.59 168 VAL B N 1
ATOM 3119 C CA . VAL B 1 119 ? -42.072 -8.189 3.795 1.00 6.63 168 VAL B CA 1
ATOM 3120 C C . VAL B 1 119 ? -40.762 -8.737 4.259 1.00 6.45 168 VAL B C 1
ATOM 3121 O O . VAL B 1 119 ? -40.052 -8.101 5.050 1.00 7.56 168 VAL B O 1
ATOM 3125 N N . LEU B 1 120 ? -40.494 -9.998 3.895 1.00 6.77 169 LEU B N 1
ATOM 3126 C CA . LEU B 1 120 ? -39.357 -10.756 4.379 1.00 6.60 169 LEU B CA 1
ATOM 3127 C C . LEU B 1 120 ? -38.328 -10.894 3.283 1.00 7.13 169 LEU B C 1
ATOM 3128 O O . LEU B 1 120 ? -38.712 -11.341 2.181 1.00 11.56 169 LEU B O 1
ATOM 3133 N N . ILE B 1 121 ? -37.088 -10.518 3.467 1.00 6.25 170 ILE B N 1
ATOM 3134 C CA . ILE B 1 121 ? -36.048 -10.547 2.445 1.00 6.89 170 ILE B CA 1
ATOM 3135 C C . ILE B 1 121 ? -34.914 -11.396 2.933 1.00 7.07 170 ILE B C 1
ATOM 3136 O O . ILE B 1 121 ? -34.474 -11.283 4.062 1.00 7.62 170 ILE B O 1
ATOM 3141 N N . GLY B 1 122 ? -34.464 -12.356 2.119 1.00 9.04 171 GLY B N 1
ATOM 3142 C CA . GLY B 1 122 ? -33.348 -13.209 2.567 1.00 8.96 171 GLY B CA 1
ATOM 3143 C C . GLY B 1 122 ? -33.668 -13.999 3.850 1.00 7.94 171 GLY B C 1
ATOM 3144 O O . GLY B 1 122 ? -32.834 -14.173 4.707 1.00 9.50 171 GLY B O 1
ATOM 3145 N N . ALA B 1 123 ? -34.931 -14.437 3.942 1.00 7.13 172 ALA B N 1
ATOM 3146 C CA . ALA B 1 123 ? -35.485 -14.960 5.191 1.00 6.84 172 ALA B CA 1
ATOM 3147 C C . ALA B 1 123 ? -35.530 -16.516 5.257 1.00 6.44 172 ALA B C 1
ATOM 3148 O O . ALA B 1 123 ? -35.807 -17.188 4.274 1.00 7.69 172 ALA B O 1
ATOM 3150 N N . SER B 1 124 ? -35.220 -16.996 6.463 1.00 7.48 173 SER B N 1
ATOM 3151 C CA . SER B 1 124 ? -35.329 -18.412 6.754 1.00 7.15 173 SER B CA 1
ATOM 3152 C C . SER B 1 124 ? -35.835 -18.608 8.167 1.00 7.27 173 SER B C 1
ATOM 3153 O O . SER B 1 124 ? -35.481 -17.855 9.080 1.00 8.55 173 SER B O 1
ATOM 3156 N N . PRO B 1 125 ? -36.678 -19.607 8.387 1.00 7.21 174 PRO B N 1
ATOM 3157 C CA . PRO B 1 125 ? -37.114 -19.923 9.751 1.00 6.99 174 PRO B CA 1
ATOM 3158 C C . PRO B 1 125 ? -36.136 -20.839 10.496 1.00 7.71 174 PRO B C 1
ATOM 3159 O O . PRO B 1 125 ? -36.284 -21.004 11.722 1.00 8.18 174 PRO B O 1
ATOM 3163 N N . ARG B 1 126 ? -35.141 -21.379 9.792 1.00 7.38 175 ARG B N 1
ATOM 3164 C CA . ARG B 1 126 ? -34.246 -22.329 10.426 1.00 7.44 175 ARG B CA 1
ATOM 3165 C C . ARG B 1 126 ? -33.166 -22.595 9.379 1.00 7.17 175 ARG B C 1
ATOM 3166 O O . ARG B 1 126 ? -33.412 -23.128 8.302 1.00 8.17 175 ARG B O 1
ATOM 3174 N N . PHE B 1 127 ? -31.924 -22.285 9.724 1.00 7.92 176 PHE B N 1
ATOM 3175 C CA A PHE B 1 127 ? -30.802 -22.541 8.828 0.50 9.46 176 PHE B CA 1
ATOM 3176 C CA B PHE B 1 127 ? -30.798 -22.534 8.833 0.50 9.31 176 PHE B CA 1
ATOM 3177 C C . PHE B 1 127 ? -30.353 -24.000 8.826 1.00 9.74 176 PHE B C 1
ATOM 3178 O O . PHE B 1 127 ? -29.908 -24.505 7.771 1.00 11.28 176 PHE B O 1
ATOM 3193 N N . LEU B 1 128 ? -30.426 -24.679 9.967 1.00 10.68 177 LEU B N 1
ATOM 3194 C CA . LEU B 1 128 ? -29.949 -26.035 10.062 1.00 11.79 177 LEU B CA 1
ATOM 3195 C C . LEU B 1 128 ? -30.896 -27.018 9.400 1.00 12.85 177 LEU B C 1
ATOM 3196 O O . LEU B 1 128 ? -32.114 -26.923 9.492 1.00 12.54 177 LEU B O 1
ATOM 3201 N N . ASN B 1 129 ? -30.324 -28.012 8.728 1.00 12.55 178 ASN B N 1
ATOM 3202 C CA . ASN B 1 129 ? -31.162 -29.081 8.157 1.00 12.78 178 ASN B CA 1
ATOM 3203 C C . ASN B 1 129 ? -31.810 -29.888 9.272 1.00 16.18 178 ASN B C 1
ATOM 3204 O O . ASN B 1 129 ? -31.297 -29.909 10.403 1.00 17.34 178 ASN B O 1
ATOM 3209 N N . ASP B 1 130 ? -32.922 -30.544 8.932 1.00 16.56 179 ASP B N 1
ATOM 3210 C CA . ASP B 1 130 ? -33.632 -31.465 9.870 1.00 16.49 179 ASP B CA 1
ATOM 3211 C C . ASP B 1 130 ? -34.278 -32.513 8.903 1.00 24.27 179 ASP B C 1
ATOM 3212 O O . ASP B 1 130 ? -34.077 -32.494 7.666 1.00 29.41 179 ASP B O 1
ATOM 3217 N N . SER B 1 131 ? -34.935 -33.514 9.429 1.00 27.57 180 SER B N 1
ATOM 3218 C CA . SER B 1 131 ? -35.620 -34.545 8.621 1.00 25.16 180 SER B CA 1
ATOM 3219 C C . SER B 1 131 ? -36.637 -33.917 7.653 1.00 26.47 180 SER B C 1
ATOM 3220 O O . SER B 1 131 ? -37.540 -33.159 8.018 1.00 33.25 180 SER B O 1
ATOM 3223 N N . ASP B 1 132 ? -36.382 -34.133 6.402 1.00 21.92 181 ASP B N 1
ATOM 3224 C CA . ASP B 1 132 ? -37.170 -33.604 5.261 1.00 20.97 181 ASP B CA 1
ATOM 3225 C C . ASP B 1 132 ? -37.276 -32.116 5.279 1.00 18.91 181 ASP B C 1
ATOM 3226 O O . ASP B 1 132 ? -38.083 -31.525 4.490 1.00 26.50 181 ASP B O 1
ATOM 3231 N N . TYR B 1 133 ? -36.409 -31.456 6.022 1.00 20.02 182 TYR B N 1
ATOM 3232 C CA . TYR B 1 133 ? -36.300 -29.997 6.044 1.00 16.92 182 TYR B CA 1
ATOM 3233 C C . TYR B 1 133 ? -34.884 -29.656 5.652 1.00 15.99 182 TYR B C 1
ATOM 3234 O O . TYR B 1 133 ? -33.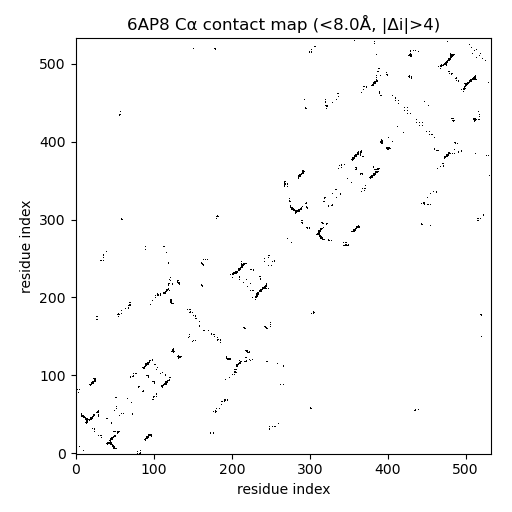954 -29.963 6.367 1.00 16.27 182 TYR B O 1
ATOM 3243 N N . HIS 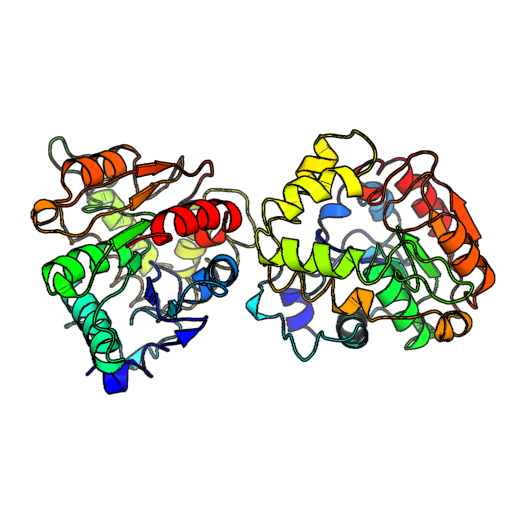B 1 134 ? -34.770 -28.956 4.534 1.00 16.48 183 HIS B N 1
ATOM 3244 C CA . HIS B 1 134 ? -33.507 -28.514 4.010 1.00 14.52 183 HIS B CA 1
ATOM 3245 C C . HIS B 1 134 ? -33.397 -27.004 4.305 1.00 12.55 183 HIS B C 1
ATOM 3246 O O . HIS B 1 134 ? -34.064 -26.204 3.626 1.00 16.40 183 HIS B O 1
ATOM 3253 N N . GLY B 1 135 ? -32.574 -26.664 5.297 1.00 10.60 184 GLY B N 1
ATOM 3254 C CA . GLY B 1 135 ? -32.294 -25.277 5.603 1.00 10.22 184 GLY B CA 1
ATOM 3255 C C . GLY B 1 135 ? -31.051 -24.726 4.938 1.00 9.22 184 GLY B C 1
ATOM 3256 O O . GLY B 1 135 ? -30.919 -23.550 4.789 1.00 11.60 184 GLY B O 1
ATOM 3257 N N . GLY B 1 136 ? -30.139 -25.619 4.578 1.00 10.38 185 GLY B N 1
ATOM 3258 C CA . GLY B 1 136 ? -28.936 -25.295 3.883 1.00 11.19 185 GLY B CA 1
ATOM 3259 C C . GLY B 1 136 ? -27.661 -25.612 4.594 1.00 10.64 185 GLY B C 1
ATOM 3260 O O . GLY B 1 136 ? -26.585 -25.470 3.989 1.00 12.86 185 GLY B O 1
ATOM 3261 N N . PHE B 1 137 ? -27.720 -25.885 5.905 1.00 10.99 186 PHE B N 1
ATOM 3262 C CA . PHE B 1 137 ? -26.510 -25.988 6.725 1.00 10.08 186 PHE B CA 1
ATOM 3263 C C . PHE B 1 137 ? -26.574 -27.215 7.621 1.00 10.83 186 PHE B C 1
ATOM 3264 O O . PHE B 1 137 ? -27.617 -27.552 8.162 1.00 12.56 186 PHE B O 1
ATOM 3272 N N . GLU B 1 138 ? -25.418 -27.838 7.822 1.00 12.47 187 GLU B N 1
ATOM 3273 C CA . GLU B 1 138 ? -25.262 -28.862 8.840 1.00 13.70 187 GLU B CA 1
ATOM 3274 C C . GLU B 1 138 ? -24.590 -28.270 10.082 1.00 12.93 187 GLU B C 1
ATOM 3275 O O . GLU B 1 138 ? -23.884 -27.269 10.003 1.00 13.03 187 GLU B O 1
ATOM 3281 N N . LEU B 1 139 ? -24.755 -28.969 11.193 1.00 14.50 188 LEU B N 1
ATOM 3282 C CA . LEU B 1 139 ? -24.188 -28.495 12.452 1.00 14.41 188 LEU B CA 1
ATOM 3283 C C . LEU B 1 139 ? -22.684 -28.302 12.343 1.00 12.93 188 LEU B C 1
ATOM 3284 O O . LEU B 1 139 ? -22.098 -27.325 12.810 1.00 14.09 188 LEU B O 1
ATOM 3289 N N . GLU B 1 140 ? -22.017 -29.274 11.735 1.00 14.09 189 GLU B N 1
ATOM 3290 C CA . GLU B 1 140 ? -20.558 -29.162 11.631 1.00 16.07 189 GLU B CA 1
ATOM 3291 C C . GLU B 1 140 ? -20.075 -28.040 10.730 1.00 15.12 189 GLU B C 1
ATOM 3292 O O . GLU B 1 140 ? -19.004 -27.474 10.974 1.00 18.15 189 GLU B O 1
ATOM 3298 N N . GLU B 1 141 ? -20.872 -27.754 9.711 1.00 15.30 190 GLU B N 1
ATOM 3299 C CA . GLU B 1 141 ? -20.601 -26.611 8.822 1.00 16.18 190 GLU B CA 1
ATOM 3300 C C . GLU B 1 141 ? -20.581 -25.354 9.582 1.00 17.37 190 GLU B C 1
ATOM 3301 O O . GLU B 1 141 ? -19.665 -24.543 9.485 1.00 23.48 190 GLU B O 1
ATOM 3307 N N . ILE B 1 142 ? -21.627 -25.155 10.330 1.00 14.41 191 ILE B N 1
ATOM 3308 C CA . ILE B 1 142 ? -21.754 -23.915 11.064 1.00 17.63 191 ILE B CA 1
ATOM 3309 C C . ILE B 1 142 ? -20.767 -23.833 12.212 1.00 13.59 191 ILE B C 1
ATOM 3310 O O . ILE B 1 142 ? -20.254 -22.745 12.503 1.00 15.75 191 ILE B O 1
ATOM 3315 N N . GLN B 1 143 ? -20.411 -24.969 12.792 1.00 13.46 192 GLN B N 1
ATOM 3316 C CA . GLN B 1 143 ? -19.352 -24.899 13.787 1.00 12.81 192 GLN B CA 1
ATOM 3317 C C . GLN B 1 143 ? -18.017 -24.399 13.160 1.00 14.49 192 GLN B C 1
ATOM 3318 O O . GLN B 1 143 ? -17.249 -23.644 13.803 1.00 15.10 192 GLN B O 1
ATOM 3324 N N . GLN B 1 144 ? -17.721 -24.849 11.948 1.00 15.81 193 GLN B N 1
ATOM 3325 C CA . GLN B 1 144 ? -16.526 -24.339 11.248 1.00 18.01 193 GLN B CA 1
ATOM 3326 C C . GLN B 1 144 ? -16.567 -22.846 10.978 1.00 17.88 193 GLN B C 1
ATOM 3327 O O . GLN B 1 144 ? -15.554 -22.172 11.144 1.00 21.56 193 GLN B O 1
ATOM 3333 N N . VAL B 1 145 ? -17.744 -22.330 10.696 1.00 17.84 194 VAL B N 1
ATOM 3334 C CA . VAL B 1 145 ? -17.923 -20.857 10.564 1.00 19.84 194 VAL B CA 1
ATOM 3335 C C . VAL B 1 145 ? -17.578 -20.199 11.879 1.00 16.50 194 VAL B C 1
ATOM 3336 O O . VAL B 1 145 ? -16.860 -19.209 11.928 1.00 16.48 194 VAL B O 1
ATOM 3340 N N . PHE B 1 146 ? -18.147 -20.713 12.943 1.00 13.30 195 PHE B N 1
ATOM 3341 C CA . PHE B 1 146 ? -17.908 -20.062 14.247 1.00 12.67 195 PHE B CA 1
ATOM 3342 C C . PHE B 1 146 ? -16.408 -20.083 14.585 1.00 10.77 195 PHE B C 1
ATOM 3343 O O . PHE B 1 146 ? -15.836 -19.100 15.080 1.00 11.63 195 PHE B O 1
ATOM 3351 N N . ASP B 1 147 ? -15.781 -21.222 14.273 1.00 11.53 196 ASP B N 1
ATOM 3352 C CA . ASP B 1 147 ? -14.334 -21.320 14.533 1.00 13.11 196 ASP B CA 1
ATOM 3353 C C . ASP B 1 147 ? -13.526 -20.302 13.721 1.00 13.13 196 ASP B C 1
ATOM 3354 O O . ASP B 1 147 ? -12.641 -19.632 14.258 1.00 16.21 196 ASP B O 1
ATOM 3359 N N . ALA B 1 148 ? -13.848 -20.173 12.425 1.00 13.33 197 ALA B N 1
ATOM 3360 C CA . ALA B 1 148 ? -13.163 -19.181 11.612 1.00 14.10 197 ALA B CA 1
ATOM 3361 C C . ALA B 1 148 ? -13.389 -17.747 12.072 1.00 12.92 197 ALA B C 1
ATOM 3362 O O . ALA B 1 148 ? -12.464 -16.925 12.055 1.00 13.63 197 ALA B O 1
ATOM 3364 N N . MET B 1 149 ? -14.632 -17.443 12.452 1.00 12.19 198 MET B N 1
ATOM 3365 C CA . MET B 1 149 ? -14.966 -16.086 12.866 1.00 12.26 198 MET B CA 1
ATOM 3366 C C . MET B 1 149 ? -14.203 -15.728 14.120 1.00 12.18 198 MET B C 1
ATOM 3367 O O . MET B 1 149 ? -13.826 -14.564 14.341 1.00 13.18 198 MET B O 1
ATOM 3372 N N . GLY B 1 150 ? -14.023 -16.729 14.991 1.00 12.56 199 GLY B N 1
ATOM 3373 C CA . GLY B 1 150 ? -13.322 -16.559 16.244 1.00 13.58 199 GLY B CA 1
ATOM 3374 C C . GLY B 1 150 ? -11.804 -16.487 16.013 1.00 14.62 199 GLY B C 1
ATOM 3375 O O . GLY B 1 150 ? -11.120 -15.751 16.689 1.00 18.28 199 GLY B O 1
ATOM 3376 N N . ALA B 1 151 ? -11.278 -17.295 15.104 1.00 13.78 200 ALA B N 1
ATOM 3377 C CA . ALA B 1 151 ? -9.815 -17.342 14.885 1.00 15.03 200 ALA B CA 1
ATOM 3378 C C . ALA B 1 151 ? -9.257 -16.162 14.125 1.00 13.52 200 ALA B C 1
ATOM 3379 O O . ALA B 1 151 ? -8.130 -15.755 14.355 1.00 14.66 200 ALA B O 1
ATOM 3381 N N . ASN B 1 152 ? -10.002 -15.706 13.129 1.00 11.77 201 ASN B N 1
ATOM 3382 C CA . ASN B 1 152 ? -9.499 -14.611 12.265 1.00 12.00 201 ASN B CA 1
ATOM 3383 C C . ASN B 1 152 ? -10.678 -13.959 11.656 1.00 11.67 201 ASN B C 1
ATOM 3384 O O . ASN B 1 152 ? -11.020 -14.166 10.472 1.00 12.38 201 ASN B O 1
ATOM 3389 N N . TYR B 1 153 ? -11.320 -13.108 12.429 1.00 12.11 202 TYR B N 1
ATOM 3390 C CA . TYR B 1 153 ? -12.525 -12.454 11.964 1.00 11.49 202 TYR B CA 1
ATOM 3391 C C . TYR B 1 153 ? -12.291 -11.648 10.662 1.00 12.49 202 TYR B C 1
ATOM 3392 O O . TYR B 1 153 ? -13.129 -11.722 9.770 1.00 11.24 202 TYR B O 1
ATOM 3401 N N . SER B 1 154 ? -11.187 -10.912 10.585 1.00 13.50 203 SER B N 1
ATOM 3402 C CA . SER B 1 154 ? -10.894 -10.132 9.403 1.00 15.56 203 SER B CA 1
ATOM 3403 C C . SER B 1 154 ? -10.798 -10.958 8.155 1.00 15.50 203 SER B C 1
ATOM 3404 O O . SER B 1 154 ? -11.364 -10.633 7.108 1.00 15.94 203 SER B O 1
ATOM 3407 N N . ALA B 1 155 ? -10.085 -12.057 8.225 1.00 14.68 204 ALA B N 1
ATOM 3408 C CA . ALA B 1 155 ? -9.915 -12.923 7.039 1.00 15.95 204 ALA B CA 1
ATOM 3409 C C . ALA B 1 155 ? -11.245 -13.590 6.675 1.00 14.03 204 ALA B C 1
ATOM 3410 O O . ALA B 1 155 ? -11.617 -13.719 5.518 1.00 14.37 204 ALA B O 1
ATOM 3412 N N . TRP B 1 156 ? -12.000 -13.999 7.704 1.00 12.62 205 TRP B N 1
ATOM 3413 C CA . TRP B 1 156 ? -13.310 -14.609 7.510 1.00 11.87 205 TRP B CA 1
ATOM 3414 C C . TRP B 1 156 ? -14.191 -13.584 6.755 1.00 11.04 205 TRP B C 1
ATOM 3415 O O . TRP B 1 156 ? -14.875 -13.930 5.746 1.00 11.69 205 TRP B O 1
ATOM 3426 N N . ALA B 1 157 ? -14.250 -12.376 7.281 1.00 10.75 206 ALA B N 1
ATOM 3427 C CA . ALA B 1 157 ? -15.147 -11.379 6.709 1.00 10.88 206 ALA B CA 1
ATOM 3428 C C . ALA B 1 157 ? -14.766 -11.063 5.262 1.00 11.49 206 ALA B C 1
ATOM 3429 O O . ALA B 1 157 ? -15.626 -10.868 4.405 1.00 11.35 206 ALA B O 1
ATOM 3431 N N . THR B 1 158 ? -13.475 -10.983 4.994 1.00 12.16 207 THR B N 1
ATOM 3432 C CA . THR B 1 158 ? -12.997 -10.755 3.605 1.00 13.49 207 THR B CA 1
ATOM 3433 C C . THR B 1 158 ? -13.429 -11.833 2.632 1.00 13.40 207 THR B C 1
ATOM 3434 O O . THR B 1 158 ? -13.834 -11.548 1.509 1.00 14.52 207 THR B O 1
ATOM 3438 N N . GLY B 1 159 ? -13.412 -13.087 3.064 1.00 12.68 208 GLY B N 1
ATOM 3439 C CA . GLY B 1 159 ? -13.910 -14.166 2.204 1.00 14.38 208 GLY B CA 1
ATOM 3440 C C . GLY B 1 159 ? -15.426 -14.197 2.124 1.00 12.18 208 GLY B C 1
ATOM 3441 O O . GLY B 1 159 ? -15.992 -14.592 1.097 1.00 14.77 208 GLY B O 1
ATOM 3442 N N . TYR B 1 160 ? -16.106 -13.825 3.214 1.00 11.62 209 TYR B N 1
ATOM 3443 C CA . TYR B 1 160 ? -17.542 -13.971 3.294 1.00 11.88 209 TYR B CA 1
ATOM 3444 C C . TYR B 1 160 ? -18.252 -12.903 2.472 1.00 9.54 209 TYR B C 1
ATOM 3445 O O . TYR B 1 160 ? -19.287 -13.176 1.846 1.00 11.13 209 TYR B O 1
ATOM 3454 N N . ALA B 1 161 ? -17.782 -11.667 2.531 1.00 9.32 210 ALA B N 1
ATOM 3455 C CA . ALA B 1 161 ? -18.514 -10.541 1.939 1.00 9.11 210 ALA B CA 1
ATOM 3456 C C . ALA B 1 161 ? -18.921 -10.797 0.461 1.00 9.25 210 ALA B C 1
ATOM 3457 O O . ALA B 1 161 ? -20.081 -10.602 0.103 1.00 8.34 210 ALA B O 1
ATOM 3459 N N . PRO B 1 162 ? -17.973 -11.233 -0.410 1.00 9.76 211 PRO B N 1
ATOM 3460 C CA . PRO B 1 162 ? -18.391 -11.503 -1.778 1.00 10.21 211 PRO B CA 1
ATOM 3461 C C . PRO B 1 162 ? -19.355 -12.647 -1.942 1.00 9.35 211 PRO B C 1
ATOM 3462 O O . PRO B 1 162 ? -20.165 -12.673 -2.825 1.00 10.00 211 PRO B O 1
ATOM 3466 N N . LEU B 1 163 ? -19.302 -13.630 -1.048 1.00 9.72 212 LEU B N 1
ATOM 3467 C CA . LEU B 1 163 ? -20.241 -14.746 -1.081 1.00 10.36 212 LEU B CA 1
ATOM 3468 C C . LEU B 1 163 ? -21.628 -14.315 -0.735 1.00 9.61 212 LEU B C 1
ATOM 3469 O O . LEU B 1 163 ? -22.611 -14.672 -1.396 1.00 9.93 212 LEU B O 1
ATOM 3474 N N . ALA B 1 164 ? -21.755 -13.455 0.266 1.00 8.01 213 ALA B N 1
ATOM 3475 C CA . ALA B 1 164 ? -23.042 -12.937 0.687 1.00 8.17 213 ALA B CA 1
ATOM 3476 C C . ALA B 1 164 ? -23.647 -12.055 -0.424 1.00 8.04 213 ALA B C 1
ATOM 3477 O O . ALA B 1 164 ? -24.823 -12.150 -0.747 1.00 8.27 213 ALA B O 1
ATOM 3479 N N . VAL B 1 165 ? -22.826 -11.172 -0.993 1.00 7.77 214 VAL B N 1
ATOM 3480 C CA . VAL B 1 165 ? -23.289 -10.315 -2.109 1.00 8.08 214 VAL B CA 1
ATOM 3481 C C . VAL B 1 165 ? -23.675 -11.169 -3.323 1.00 9.29 214 VAL B C 1
ATOM 3482 O O . VAL B 1 165 ? -24.677 -10.935 -3.976 1.00 9.48 214 VAL B O 1
ATOM 3486 N N . GLY B 1 166 ? -22.882 -12.187 -3.614 1.00 9.52 215 GLY B N 1
ATOM 3487 C CA . GLY B 1 166 ? -23.226 -13.180 -4.654 1.00 12.30 215 GLY B CA 1
ATOM 3488 C C . GLY B 1 166 ? -22.873 -12.702 -6.040 1.00 15.69 215 GLY B C 1
ATOM 3489 O O . GLY B 1 166 ? -21.925 -13.203 -6.663 1.00 20.67 215 GLY B O 1
ATOM 3490 N N . ALA B 1 167 ? -23.575 -11.724 -6.495 1.00 19.06 216 ALA B N 1
ATOM 3491 C CA . ALA B 1 167 ? -23.278 -11.052 -7.797 1.00 20.30 216 ALA B CA 1
ATOM 3492 C C . ALA B 1 167 ? -21.994 -10.256 -7.812 1.00 19.20 216 ALA B C 1
ATOM 3493 O O . ALA B 1 167 ? -21.566 -9.722 -6.765 1.00 19.61 216 ALA B O 1
ATOM 3495 N N . ASP B 1 168 ? -21.437 -10.040 -9.014 1.00 20.46 217 ASP B N 1
ATOM 3496 C CA . ASP B 1 168 ? -20.294 -9.142 -9.199 1.00 21.72 217 ASP B CA 1
ATOM 3497 C C . ASP B 1 168 ? -20.736 -7.668 -9.187 1.00 20.07 217 ASP B C 1
ATOM 3498 O O . ASP B 1 168 ? -20.890 -7.043 -10.253 1.00 23.38 217 ASP B O 1
ATOM 3503 N N . VAL B 1 169 ? -20.881 -7.108 -7.967 1.00 17.30 218 VAL B N 1
ATOM 3504 C CA . VAL B 1 169 ? -21.251 -5.741 -7.789 1.00 16.41 218 VAL B CA 1
ATOM 3505 C C . VAL B 1 169 ? -20.259 -5.162 -6.773 1.00 15.95 218 VAL B C 1
ATOM 3506 O O . VAL B 1 169 ? -20.443 -5.248 -5.551 1.00 14.52 218 VAL B O 1
ATOM 3510 N N . PRO B 1 170 ? -19.158 -4.590 -7.276 1.00 18.30 219 PRO B N 1
ATOM 3511 C CA . PRO B 1 170 ? -18.122 -4.198 -6.332 1.00 18.07 219 PRO B CA 1
ATOM 3512 C C . PRO B 1 170 ? -18.535 -3.269 -5.215 1.00 14.79 219 PRO B C 1
ATOM 3513 O O . PRO B 1 170 ? -18.003 -3.395 -4.099 1.00 15.04 219 PRO B O 1
ATOM 3517 N N . ALA B 1 171 ? -19.368 -2.276 -5.495 1.00 15.44 220 ALA B N 1
ATOM 3518 C CA . ALA B 1 171 ? -19.768 -1.338 -4.443 1.00 15.49 220 ALA B CA 1
ATOM 3519 C C . ALA B 1 171 ? -20.536 -2.013 -3.327 1.00 11.71 220 ALA B C 1
ATOM 3520 O O . ALA B 1 171 ? -20.422 -1.608 -2.171 1.00 12.71 220 ALA B O 1
ATOM 3522 N N . ALA B 1 172 ? -21.286 -3.058 -3.696 1.00 11.88 221 ALA B N 1
ATOM 3523 C CA . ALA B 1 172 ? -22.019 -3.813 -2.714 1.00 9.69 221 ALA B CA 1
ATOM 3524 C C . ALA B 1 172 ? -21.084 -4.660 -1.835 1.00 9.32 221 ALA B C 1
ATOM 3525 O O . ALA B 1 172 ? -21.275 -4.687 -0.629 1.00 8.90 221 ALA B O 1
ATOM 3527 N N . VAL B 1 173 ? -20.076 -5.260 -2.453 1.00 9.27 222 VAL B N 1
ATOM 3528 C CA . VAL B 1 173 ? -19.064 -5.943 -1.659 1.00 9.52 222 VAL B CA 1
ATOM 3529 C C . VAL B 1 173 ? -18.377 -4.963 -0.687 1.00 9.79 222 VAL B C 1
ATOM 3530 O O . VAL B 1 173 ? -18.202 -5.265 0.494 1.00 9.94 222 VAL B O 1
ATOM 3534 N N . GLN B 1 174 ? -17.973 -3.795 -1.198 1.00 9.91 223 GLN B N 1
ATOM 3535 C CA A GLN B 1 174 ? -17.312 -2.789 -0.407 0.50 11.24 223 GLN B CA 1
ATOM 3536 C CA B GLN B 1 174 ? -17.357 -2.762 -0.389 0.50 10.64 223 GLN B CA 1
ATOM 3537 C C . GLN B 1 174 ? -18.236 -2.334 0.752 1.00 9.97 223 GLN B C 1
ATOM 3538 O O . GLN B 1 174 ? -17.766 -2.183 1.903 1.00 10.41 223 GLN B O 1
ATOM 3549 N N . GLU B 1 175 ? -19.501 -2.043 0.466 1.00 9.30 224 GLU B N 1
ATOM 3550 C CA . GLU B 1 175 ? -20.400 -1.508 1.480 1.00 9.39 224 GLU B CA 1
ATOM 3551 C C . GLU B 1 175 ? -20.752 -2.518 2.555 1.00 8.01 224 GLU B C 1
ATOM 3552 O O . GLU B 1 175 ? -20.735 -2.218 3.759 1.00 9.23 224 GLU B O 1
ATOM 3558 N N . PHE B 1 176 ? -20.992 -3.760 2.139 1.00 7.56 225 PHE B N 1
ATOM 3559 C CA . PHE B 1 176 ? -21.213 -4.850 3.085 1.00 7.04 225 PHE B CA 1
ATOM 3560 C C . PHE B 1 176 ? -19.989 -5.089 3.924 1.00 7.63 225 PHE B C 1
ATOM 3561 O O . PHE B 1 176 ? -20.053 -5.223 5.172 1.00 8.46 225 PHE B O 1
ATOM 3569 N N A SER B 1 177 ? -18.815 -5.168 3.288 0.50 8.39 226 SER B N 1
ATOM 3570 N N B SER B 1 177 ? -18.840 -5.173 3.251 0.50 8.25 226 SER B N 1
ATOM 3571 C CA A SER B 1 177 ? -17.562 -5.320 4.030 0.50 9.79 226 SER B CA 1
ATOM 3572 C CA B SER B 1 177 ? -17.598 -5.370 3.989 0.50 9.53 226 SER B CA 1
ATOM 3573 C C A SER B 1 177 ? -17.365 -4.244 5.090 0.50 8.76 226 SER B C 1
ATOM 3574 C C B SER B 1 177 ? -17.375 -4.251 5.065 0.50 8.68 226 SER B C 1
ATOM 3575 O O A SER B 1 177 ? -16.917 -4.551 6.204 0.50 9.40 226 SER B O 1
ATOM 3576 O O B SER B 1 177 ? -16.983 -4.541 6.195 0.50 9.15 226 SER B O 1
ATOM 3581 N N . ARG B 1 178 ? -17.663 -3.010 4.723 1.00 8.83 227 ARG B N 1
ATOM 3582 C CA . ARG B 1 178 ? -17.433 -1.924 5.633 1.00 9.54 227 ARG B CA 1
ATOM 3583 C C . ARG B 1 178 ? -18.229 -2.119 6.920 1.00 8.54 227 ARG B C 1
ATOM 3584 O O . ARG B 1 178 ? -17.691 -1.991 8.024 1.00 9.63 227 ARG B O 1
ATOM 3592 N N . THR B 1 179 ? -19.505 -2.410 6.804 1.00 7.91 228 THR B N 1
ATOM 3593 C CA . THR B 1 179 ? -20.321 -2.591 7.993 1.00 7.63 228 THR B CA 1
ATOM 3594 C C . THR B 1 179 ? -20.008 -3.899 8.692 1.00 7.62 228 THR B C 1
ATOM 3595 O O . THR B 1 179 ? -20.090 -3.950 9.931 1.00 8.94 228 THR B O 1
ATOM 3599 N N . LEU B 1 180 ? -19.591 -4.935 7.969 1.00 8.07 229 LEU B N 1
ATOM 3600 C CA . LEU B 1 180 ? -19.228 -6.189 8.602 1.00 8.04 229 LEU B CA 1
ATOM 3601 C C . LEU B 1 180 ? -17.977 -6.000 9.466 1.00 8.12 229 LEU B C 1
ATOM 3602 O O . LEU B 1 180 ? -17.874 -6.489 10.607 1.00 9.90 229 LEU B O 1
ATOM 3607 N N . PHE B 1 181 ? -16.994 -5.272 8.943 1.00 8.74 230 PHE B N 1
ATOM 3608 C CA . PHE B 1 181 ? -15.780 -4.963 9.667 1.00 10.07 230 PHE B CA 1
ATOM 3609 C C . PHE B 1 181 ? -16.025 -3.978 10.809 1.00 10.14 230 PHE B C 1
ATOM 3610 O O . PHE B 1 181 ? -15.227 -3.882 11.750 1.00 12.45 230 PHE B O 1
ATOM 3618 N N . ASN B 1 182 ? -17.096 -3.203 10.736 1.00 9.27 231 ASN B N 1
ATOM 3619 C CA A ASN B 1 182 ? -17.456 -2.291 11.808 0.50 8.54 231 ASN B CA 1
ATOM 3620 C CA B ASN B 1 182 ? -17.454 -2.278 11.815 0.50 9.43 231 ASN B CA 1
ATOM 3621 C C . ASN B 1 182 ? -18.070 -2.950 13.030 1.00 8.93 231 ASN B C 1
ATOM 3622 O O . ASN B 1 182 ? -18.108 -2.371 14.120 1.00 10.18 231 ASN B O 1
ATOM 3631 N N . MET B 1 183 ? -18.573 -4.179 12.872 1.00 8.48 232 MET B N 1
ATOM 3632 C CA . MET B 1 183 ? -19.097 -4.932 14.022 1.00 8.24 232 MET B CA 1
ATOM 3633 C C . MET B 1 183 ? -17.946 -5.417 14.870 1.00 7.73 232 MET B C 1
ATOM 3634 O O . MET B 1 183 ? -16.892 -5.814 14.332 1.00 11.56 232 MET B O 1
ATOM 3639 N N . ARG B 1 184 ? -18.141 -5.434 16.166 1.00 7.03 233 ARG B N 1
ATOM 3640 C CA . ARG B 1 184 ? -17.134 -5.983 17.023 1.00 7.83 233 ARG B CA 1
ATOM 3641 C C . ARG B 1 184 ? -17.108 -7.531 16.843 1.00 7.16 233 ARG B C 1
ATOM 3642 O O . ARG B 1 184 ? -18.188 -8.134 16.821 1.00 7.60 233 ARG B O 1
ATOM 3650 N N . PRO B 1 185 ? -15.937 -8.114 16.659 1.00 8.19 234 PRO B N 1
ATOM 3651 C CA . PRO B 1 185 ? -15.956 -9.535 16.268 1.00 8.59 234 PRO B CA 1
ATOM 3652 C C . PRO B 1 185 ? -16.727 -10.472 17.189 1.00 7.46 234 PRO B C 1
ATOM 3653 O O . PRO B 1 185 ? -17.346 -11.467 16.737 1.00 8.47 234 PRO B O 1
ATOM 3657 N N . ASP B 1 186 ? -16.641 -10.224 18.501 1.00 7.21 235 ASP B N 1
ATOM 3658 C CA . ASP B 1 186 ? -17.351 -11.072 19.477 1.00 7.05 235 ASP B CA 1
ATOM 3659 C C . ASP B 1 186 ? -18.859 -10.921 19.378 1.00 6.92 235 ASP B C 1
ATOM 3660 O O . ASP B 1 186 ? -19.593 -11.894 19.532 1.00 7.79 235 ASP B O 1
ATOM 3665 N N . ILE B 1 187 ? -19.313 -9.690 19.101 1.00 6.42 236 ILE B N 1
ATOM 3666 C CA . ILE B 1 187 ? -20.742 -9.452 18.924 1.00 6.36 236 ILE B CA 1
ATOM 3667 C C . ILE B 1 187 ? -21.249 -10.122 17.658 1.00 6.65 236 ILE B C 1
ATOM 3668 O O . ILE B 1 187 ? -22.294 -10.751 17.649 1.00 6.99 236 ILE B O 1
ATOM 3673 N N . SER B 1 188 ? -20.447 -10.016 16.588 1.00 6.60 237 SER B N 1
ATOM 3674 C CA A SER B 1 188 ? -20.810 -10.643 15.354 0.50 6.33 237 SER B CA 1
ATOM 3675 C CA B SER B 1 188 ? -20.806 -10.696 15.327 0.50 7.30 237 SER B CA 1
ATOM 3676 C C . SER B 1 188 ? -21.005 -12.178 15.539 1.00 6.43 237 SER B C 1
ATOM 3677 O O . SER B 1 188 ? -21.996 -12.768 15.085 1.00 6.69 237 SER B O 1
ATOM 3682 N N . LEU B 1 189 ? -20.015 -12.808 16.202 1.00 6.76 238 LEU B N 1
ATOM 3683 C CA . LEU B 1 189 ? -20.108 -14.254 16.454 1.00 7.31 238 LEU B CA 1
ATOM 3684 C C . LEU B 1 189 ? -21.362 -14.558 17.265 1.00 7.31 238 LEU B C 1
ATOM 3685 O O . LEU B 1 189 ? -22.068 -15.525 17.007 1.00 7.55 238 LEU B O 1
ATOM 3690 N N . HIS B 1 190 ? -21.608 -13.749 18.304 1.00 6.93 239 HIS B N 1
ATOM 3691 C CA . HIS B 1 190 ? -22.733 -14.022 19.188 1.00 7.27 239 HIS B CA 1
ATOM 3692 C C . HIS B 1 190 ? -24.059 -13.964 18.432 1.00 6.68 239 HIS B C 1
ATOM 3693 O O . HIS B 1 190 ? -24.948 -14.796 18.669 1.00 6.92 239 HIS B O 1
ATOM 3700 N N A VAL B 1 191 ? -24.228 -12.991 17.552 0.50 6.13 240 VAL B N 1
ATOM 3701 N N B VAL B 1 191 ? -24.292 -12.958 17.576 0.50 6.45 240 VAL B N 1
ATOM 3702 C CA A VAL B 1 191 ? -25.453 -12.922 16.763 0.50 5.54 240 VAL B CA 1
ATOM 3703 C CA B VAL B 1 191 ? -25.592 -12.910 16.855 0.50 6.21 240 VAL B CA 1
ATOM 3704 C C A VAL B 1 191 ? -25.611 -14.134 15.887 0.50 6.18 240 VAL B C 1
ATOM 3705 C C B VAL B 1 191 ? -25.637 -14.090 15.874 0.50 6.50 240 VAL B C 1
ATOM 3706 O O A VAL B 1 191 ? -26.705 -14.719 15.767 0.50 6.98 240 VAL B O 1
ATOM 3707 O O B VAL B 1 191 ? -26.716 -14.667 15.742 0.50 7.33 240 VAL B O 1
ATOM 3714 N N . CYS B 1 192 ? -24.508 -14.534 15.286 1.00 6.56 241 CYS B N 1
ATOM 3715 C CA A CYS B 1 192 ? -24.548 -15.710 14.423 0.50 8.47 241 CYS B CA 1
ATOM 3716 C CA B CYS B 1 192 ? -24.594 -15.723 14.432 0.50 7.43 241 CYS B CA 1
ATOM 3717 C C . CYS B 1 192 ? -24.955 -16.963 15.222 1.00 8.69 241 CYS B C 1
ATOM 3718 O O . CYS B 1 192 ? -25.791 -17.767 14.794 1.00 9.75 241 CYS B O 1
ATOM 3723 N N . GLN B 1 193 ? -24.361 -17.149 16.420 1.00 8.00 242 GLN B N 1
ATOM 3724 C CA . GLN B 1 193 ? -24.709 -18.297 17.266 1.00 8.66 242 GLN B CA 1
ATOM 3725 C C . GLN B 1 193 ? -26.205 -18.250 17.649 1.00 7.74 242 GLN B C 1
ATOM 3726 O O . GLN B 1 193 ? -26.902 -19.255 17.628 1.00 9.87 242 GLN B O 1
ATOM 3732 N N . THR B 1 194 ? -26.684 -17.039 17.965 1.00 7.48 243 THR B N 1
ATOM 3733 C CA . THR B 1 194 ? -28.078 -16.875 18.362 1.00 7.15 243 THR B CA 1
ATOM 3734 C C . THR B 1 194 ? -29.019 -17.237 17.244 1.00 7.94 243 THR B C 1
ATOM 3735 O O . THR B 1 194 ? -30.005 -17.957 17.446 1.00 8.85 243 THR B O 1
ATOM 3739 N N . VAL B 1 195 ? -28.751 -16.733 16.037 1.00 7.32 244 VAL B N 1
ATOM 3740 C CA . VAL B 1 195 ? -29.603 -17.027 14.910 1.00 7.10 244 VAL B CA 1
ATOM 3741 C C . VAL B 1 195 ? -29.566 -18.507 14.514 1.00 7.99 244 VAL B C 1
ATOM 3742 O O . VAL B 1 195 ? -30.630 -19.083 14.246 1.00 8.39 244 VAL B O 1
ATOM 3746 N N . PHE B 1 196 ? -28.387 -19.127 14.564 1.00 8.48 245 PHE B N 1
ATOM 3747 C CA A PHE B 1 196 ? -28.318 -20.537 14.188 0.50 9.17 245 PHE B CA 1
ATOM 3748 C CA B PHE B 1 196 ? -28.289 -20.532 14.161 0.50 9.54 245 PHE B CA 1
ATOM 3749 C C . PHE B 1 196 ? -28.937 -21.465 15.177 1.00 10.42 245 PHE B C 1
ATOM 3750 O O . PHE B 1 196 ? -29.264 -22.612 14.843 1.00 13.48 245 PHE B O 1
ATOM 3765 N N . LYS B 1 197 ? -29.138 -21.028 16.4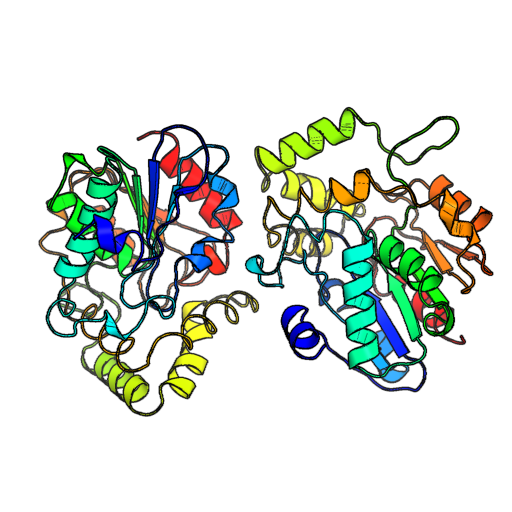06 1.00 10.46 246 LYS B N 1
ATOM 3766 C CA . LYS B 1 197 ? -29.887 -21.859 17.342 1.00 13.80 246 LYS B CA 1
ATOM 3767 C C . LYS B 1 197 ? -31.423 -21.596 17.332 1.00 11.40 246 LYS B C 1
ATOM 3768 O O . LYS B 1 197 ? -32.168 -22.282 18.030 1.00 15.60 246 LYS B O 1
ATOM 3774 N N . THR B 1 198 ? -31.879 -20.638 16.514 1.00 9.89 247 THR B N 1
ATOM 3775 C CA . THR B 1 198 ? -33.266 -20.285 16.479 1.00 9.81 247 THR B CA 1
ATOM 3776 C C . THR B 1 198 ? -34.002 -21.190 15.472 1.00 10.00 247 THR B C 1
ATOM 3777 O O . THR B 1 198 ? -33.509 -21.442 14.371 1.00 12.48 247 THR B O 1
ATOM 3781 N N . ASP B 1 199 ? -35.216 -21.645 15.825 1.00 9.11 248 ASP B N 1
ATOM 3782 C CA . ASP B 1 199 ? -36.041 -22.430 14.947 1.00 8.00 248 ASP B CA 1
ATOM 3783 C C . ASP B 1 199 ? -37.453 -21.914 15.055 1.00 7.75 248 ASP B C 1
ATOM 3784 O O . ASP B 1 199 ? -38.121 -22.150 16.062 1.00 10.18 248 ASP B O 1
ATOM 3789 N N . LEU B 1 200 ? -37.893 -21.186 14.031 1.00 7.25 249 LEU B N 1
ATOM 3790 C CA . LEU B 1 200 ? -39.202 -20.564 14.008 1.00 8.05 249 LEU B CA 1
ATOM 3791 C C . LEU B 1 200 ? -40.249 -21.409 13.356 1.00 7.82 249 LEU B C 1
ATOM 3792 O O . LEU B 1 200 ? -41.421 -20.988 13.234 1.00 8.34 249 LEU B O 1
ATOM 3797 N N . ARG B 1 201 ? -39.908 -22.623 12.894 1.00 8.03 250 ARG B N 1
ATOM 3798 C CA . ARG B 1 201 ? -40.882 -23.369 12.127 1.00 9.10 250 ARG B CA 1
ATOM 3799 C C . ARG B 1 201 ? -42.199 -23.590 12.836 1.00 9.86 250 ARG B C 1
ATOM 3800 O O . ARG B 1 201 ? -43.261 -23.505 12.220 1.00 13.07 250 ARG B O 1
ATOM 3808 N N . GLY B 1 202 ? -42.132 -23.856 14.138 1.00 9.95 251 GLY B N 1
ATOM 3809 C CA . GLY B 1 202 ? -43.321 -24.132 14.903 1.00 12.14 251 GLY B CA 1
ATOM 3810 C C . GLY B 1 202 ? -44.232 -22.988 15.233 1.00 11.08 251 GLY B C 1
ATOM 3811 O O . GLY B 1 202 ? -45.368 -23.192 15.682 1.00 13.67 251 GLY B O 1
ATOM 3812 N N . VAL B 1 203 ? -43.794 -21.769 14.933 1.00 9.37 252 VAL B N 1
ATOM 3813 C CA . VAL B 1 203 ? -44.628 -20.592 15.180 1.00 9.42 252 VAL B CA 1
ATOM 3814 C C . VAL B 1 203 ? -45.057 -19.861 13.917 1.00 8.23 252 VAL B C 1
ATOM 3815 O O . VAL B 1 203 ? -45.842 -18.924 13.991 1.00 8.97 252 VAL B O 1
ATOM 3819 N N . LEU B 1 204 ? -44.617 -20.337 12.742 1.00 8.68 253 LEU B N 1
ATOM 3820 C CA . LEU B 1 204 ? -45.002 -19.641 11.507 1.00 9.04 253 LEU B CA 1
ATOM 3821 C C . LEU B 1 204 ? -46.503 -19.492 11.352 1.00 9.18 253 LEU B C 1
ATOM 3822 O O . LEU B 1 204 ? -46.985 -18.497 10.862 1.00 9.68 253 LEU B O 1
ATOM 3827 N N . GLY B 1 205 ? -47.224 -20.567 11.733 1.00 9.71 254 GLY B N 1
ATOM 3828 C CA . GLY B 1 205 ? -48.655 -20.542 11.576 1.00 10.24 254 GLY B CA 1
ATOM 3829 C C . GLY B 1 205 ? -49.389 -19.564 12.464 1.00 10.10 254 GLY B C 1
ATOM 3830 O O . GLY B 1 205 ? -50.565 -19.336 12.293 1.00 12.38 254 GLY B O 1
ATOM 3831 N N . MET B 1 206 ? -48.684 -18.990 13.434 1.00 9.38 255 MET B N 1
ATOM 3832 C CA . MET B 1 206 ? -49.235 -18.013 14.338 1.00 9.76 255 MET B CA 1
ATOM 3833 C C . MET B 1 206 ? -49.160 -16.599 13.792 1.00 9.54 255 MET B C 1
ATOM 3834 O O . MET B 1 206 ? -49.757 -15.700 14.381 1.00 10.53 255 MET B O 1
ATOM 3839 N N . VAL B 1 207 ? -48.415 -16.395 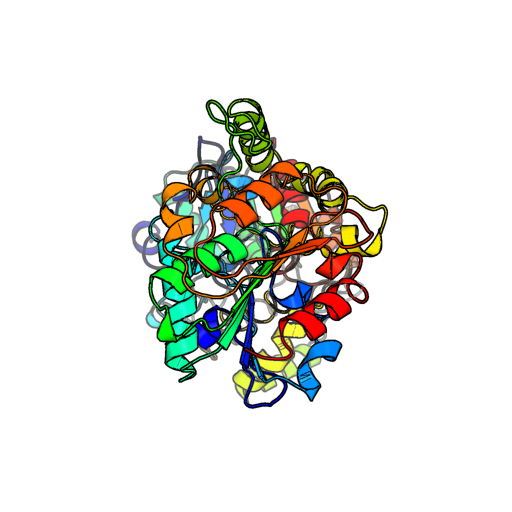12.713 1.00 9.34 256 VAL B N 1
ATOM 3840 C CA . VAL B 1 207 ? -48.397 -15.091 12.053 1.00 9.24 256 VAL B CA 1
ATOM 3841 C C . VAL B 1 207 ? -49.757 -14.892 11.345 1.00 11.40 256 VAL B C 1
ATOM 3842 O O . VAL B 1 207 ? -50.241 -15.747 10.643 1.00 14.56 256 VAL B O 1
ATOM 3846 N N . ARG B 1 208 ? -50.378 -13.762 11.616 1.00 11.00 257 ARG B N 1
ATOM 3847 C CA . ARG B 1 208 ? -51.698 -13.418 11.062 1.00 12.69 257 ARG B CA 1
ATOM 3848 C C . ARG B 1 208 ? -51.591 -12.491 9.888 1.00 12.68 257 ARG B C 1
ATOM 3849 O O . ARG B 1 208 ? -52.490 -12.534 9.035 1.00 13.98 257 ARG B O 1
ATOM 3857 N N . ALA B 1 209 ? -50.557 -11.650 9.847 1.00 12.25 258 ALA B N 1
ATOM 3858 C CA . ALA B 1 209 ? -50.427 -10.625 8.790 1.00 12.60 258 ALA B CA 1
ATOM 3859 C C . ALA B 1 209 ? -50.167 -11.211 7.406 1.00 10.26 258 ALA B C 1
ATOM 3860 O O . ALA B 1 209 ? -49.489 -12.246 7.300 1.00 11.87 258 ALA B O 1
ATOM 3862 N N . PRO B 1 210 ? -50.705 -10.584 6.360 1.00 10.43 259 PRO B N 1
ATOM 3863 C CA . PRO B 1 210 ? -50.243 -10.935 5.009 1.00 11.31 259 PRO B CA 1
ATOM 3864 C C . PRO B 1 210 ? -48.726 -10.701 4.886 1.00 9.87 259 PRO B C 1
ATOM 3865 O O . PRO B 1 210 ? -48.169 -9.828 5.531 1.00 9.40 259 PRO B O 1
ATOM 3869 N N . CYS B 1 211 ? -48.110 -11.530 4.079 1.00 10.93 260 CYS B N 1
ATOM 3870 C CA A CYS B 1 211 ? -46.688 -11.535 3.963 0.50 11.06 260 CYS B CA 1
ATOM 3871 C CA B CYS B 1 211 ? -46.656 -11.551 3.966 0.50 9.68 260 CYS B CA 1
ATOM 3872 C C . CYS B 1 211 ? -46.234 -11.652 2.508 1.00 10.16 260 CYS B C 1
ATOM 3873 O O . CYS B 1 211 ? -46.869 -12.322 1.692 1.00 11.10 260 CYS B O 1
ATOM 3878 N N . VAL B 1 212 ? -45.179 -10.928 2.173 1.00 9.09 261 VAL B N 1
ATOM 3879 C CA . VAL B 1 212 ? -44.454 -11.096 0.926 1.00 8.53 261 VAL B CA 1
ATOM 3880 C C . VAL B 1 212 ? -43.074 -11.592 1.246 1.00 8.70 261 VAL B C 1
ATOM 3881 O O . VAL B 1 212 ? -42.350 -10.962 2.008 1.00 9.06 261 VAL B O 1
ATOM 3885 N N . VAL B 1 213 ? -42.728 -12.751 0.683 1.00 8.21 262 VAL B N 1
ATOM 3886 C CA . VAL B 1 213 ? -41.415 -13.336 0.817 1.00 8.30 262 VAL B CA 1
ATOM 3887 C C . VAL B 1 213 ? -40.618 -13.000 -0.404 1.00 8.23 262 VAL B C 1
ATOM 3888 O O . VAL B 1 213 ? -41.027 -13.413 -1.505 1.00 9.84 262 VAL B O 1
ATOM 3892 N N . VAL B 1 214 ? -39.525 -12.299 -0.276 1.00 8.48 263 VAL B N 1
ATOM 3893 C CA . VAL B 1 214 ? -38.718 -11.878 -1.419 1.00 9.10 263 VAL B CA 1
ATOM 3894 C C . VAL B 1 214 ? -37.525 -12.779 -1.453 1.00 9.69 263 VAL B C 1
ATOM 3895 O O . VAL B 1 214 ? -36.774 -12.862 -0.491 1.00 11.33 263 VAL B O 1
ATOM 3899 N N . GLN B 1 215 ? -37.332 -13.433 -2.588 1.00 10.30 264 GLN B N 1
ATOM 3900 C CA . GLN B 1 215 ? -36.310 -14.496 -2.724 1.00 12.26 264 GLN B CA 1
ATOM 3901 C C . GLN B 1 215 ? -35.533 -14.192 -4.014 1.00 10.72 264 GLN B C 1
ATOM 3902 O O . GLN B 1 215 ? -36.123 -13.968 -5.047 1.00 12.81 264 GLN B O 1
ATOM 3908 N N . THR B 1 216 ? -34.207 -14.236 -3.950 1.00 10.16 265 THR B N 1
ATOM 3909 C CA . THR B 1 216 ? -33.433 -14.063 -5.160 1.00 9.48 265 THR B CA 1
ATOM 3910 C C . THR B 1 216 ? -33.232 -15.413 -5.823 1.00 10.45 265 THR B C 1
ATOM 3911 O O . THR B 1 216 ? -33.633 -16.469 -5.311 1.00 12.72 265 THR B O 1
ATOM 3915 N N . THR B 1 217 ? -32.568 -15.441 -6.996 1.00 12.94 266 THR B N 1
ATOM 3916 C CA . THR B 1 217 ? -32.392 -16.693 -7.743 1.00 14.88 266 THR B CA 1
ATOM 3917 C C . THR B 1 217 ? -31.326 -17.589 -7.183 1.00 14.37 266 THR B C 1
ATOM 3918 O O . THR B 1 217 ? -31.314 -18.768 -7.514 1.00 15.90 266 THR B O 1
ATOM 3922 N N . ARG B 1 218 ? -30.423 -17.040 -6.382 1.00 12.79 267 ARG B N 1
ATOM 3923 C CA . ARG B 1 218 ? -29.427 -17.868 -5.728 1.00 13.93 267 ARG B CA 1
ATOM 3924 C C . ARG B 1 218 ? -28.950 -17.086 -4.491 1.00 13.07 267 ARG B C 1
ATOM 3925 O O . ARG B 1 218 ? -28.436 -15.982 -4.623 1.00 14.48 267 ARG B O 1
ATOM 3933 N N . ASP B 1 219 ? -29.192 -17.645 -3.302 1.00 12.52 268 ASP B N 1
ATOM 3934 C CA . ASP B 1 219 ? -28.894 -16.964 -2.061 1.00 11.55 268 ASP B CA 1
ATOM 3935 C C . ASP B 1 219 ? -28.112 -17.939 -1.206 1.00 12.17 268 ASP B C 1
ATOM 3936 O O . ASP B 1 219 ? -28.638 -19.021 -0.884 1.00 13.23 268 ASP B O 1
ATOM 3941 N N . VAL B 1 220 ? -26.873 -17.582 -0.806 1.00 11.62 269 VAL B N 1
ATOM 3942 C CA . VAL B 1 220 ? -26.003 -18.512 -0.084 1.00 13.11 269 VAL B CA 1
ATOM 3943 C C . VAL B 1 220 ? -26.605 -18.960 1.245 1.00 13.13 269 VAL B C 1
ATOM 3944 O O . VAL B 1 220 ? -26.236 -19.999 1.711 1.00 15.19 269 VAL B O 1
ATOM 3948 N N . SER B 1 221 ? -27.508 -18.177 1.846 1.00 11.34 270 SER B N 1
ATOM 3949 C CA A SER B 1 221 ? -28.017 -18.618 3.138 0.50 12.21 270 SER B CA 1
ATOM 3950 C CA B SER B 1 221 ? -28.132 -18.422 3.133 0.50 9.59 270 SER B CA 1
ATOM 3951 C C . SER B 1 221 ? -29.445 -19.161 3.075 1.00 9.05 270 SER B C 1
ATOM 3952 O O . SER B 1 221 ? -29.936 -19.654 4.096 1.00 10.90 270 SER B O 1
ATOM 3957 N N . VAL B 1 222 ? -30.110 -19.100 1.914 1.00 9.45 271 VAL B N 1
ATOM 3958 C CA . VAL B 1 222 ? -31.526 -19.442 1.845 1.00 9.43 271 VAL B CA 1
ATOM 3959 C C . VAL B 1 222 ? -31.782 -20.236 0.557 1.00 10.35 271 VAL B C 1
ATOM 3960 O O . VAL B 1 222 ? -31.943 -19.670 -0.523 1.00 11.17 271 VAL B O 1
ATOM 3964 N N . PRO B 1 223 ? -31.903 -21.546 0.647 1.00 10.95 272 PRO B N 1
ATOM 3965 C CA . PRO B 1 223 ? -32.341 -22.356 -0.557 1.00 11.55 272 PRO B CA 1
ATOM 3966 C C . PRO B 1 223 ? -33.715 -21.922 -1.000 1.00 11.60 272 PRO B C 1
ATOM 3967 O O . PRO B 1 223 ? -34.544 -21.455 -0.255 1.00 11.34 272 PRO B O 1
ATOM 3971 N N . ALA B 1 224 ? -33.975 -22.005 -2.310 1.00 11.74 273 ALA B N 1
ATOM 3972 C CA . ALA B 1 224 ? -35.277 -21.699 -2.873 1.00 12.80 273 ALA B CA 1
ATOM 3973 C C . ALA B 1 224 ? -36.406 -22.376 -2.134 1.00 13.85 273 ALA B C 1
ATOM 3974 O O . ALA B 1 224 ? -37.482 -21.832 -1.943 1.00 15.74 273 ALA B O 1
ATOM 3976 N N . SER B 1 225 ? -36.181 -23.644 -1.770 1.00 13.03 274 SER B N 1
ATOM 3977 C CA . SER B 1 225 ? -37.242 -24.352 -1.142 1.00 13.73 274 SER B CA 1
ATOM 3978 C C . SER B 1 225 ? -37.623 -23.792 0.220 1.00 12.30 274 SER B C 1
ATOM 3979 O O . SER B 1 225 ? -38.713 -24.072 0.743 1.00 13.09 274 SER B O 1
ATOM 3982 N N . VAL B 1 226 ? -36.731 -23.016 0.858 1.00 10.88 275 VAL B N 1
ATOM 3983 C CA . VAL B 1 226 ? -37.060 -22.351 2.135 1.00 10.63 275 VAL B CA 1
ATOM 3984 C C . VAL B 1 226 ? -38.070 -21.257 1.906 1.00 9.81 275 VAL B C 1
ATOM 3985 O O . VAL B 1 226 ? -38.983 -21.072 2.736 1.00 10.58 275 VAL B O 1
ATOM 3989 N N . ALA B 1 227 ? -37.947 -20.515 0.813 1.00 10.37 276 ALA B N 1
ATOM 3990 C CA . ALA B 1 227 ? -38.992 -19.522 0.517 1.00 10.41 276 ALA B CA 1
ATOM 3991 C C . ALA B 1 227 ? -40.348 -20.165 0.317 1.00 10.20 276 ALA B C 1
ATOM 3992 O O . ALA B 1 227 ? -41.370 -19.730 0.836 1.00 10.43 276 ALA B O 1
ATOM 3994 N N . ALA B 1 228 ? -40.362 -21.311 -0.383 1.00 10.87 277 ALA B N 1
ATOM 3995 C CA . ALA B 1 228 ? -41.567 -22.083 -0.569 1.00 11.36 277 ALA B CA 1
ATOM 3996 C C . ALA B 1 228 ? -42.109 -22.623 0.815 1.00 10.32 277 ALA B C 1
ATOM 3997 O O . ALA B 1 228 ? -43.332 -22.615 1.048 1.00 10.96 277 ALA B O 1
ATOM 3999 N N . TYR B 1 229 ? -41.228 -23.051 1.695 1.00 9.93 278 TYR B N 1
ATOM 4000 C CA . TYR B 1 229 ? -41.606 -23.498 3.024 1.00 9.53 278 TYR B CA 1
ATOM 4001 C C . TYR B 1 229 ? -42.283 -22.391 3.824 1.00 9.31 278 TYR B C 1
ATOM 4002 O O . TYR B 1 229 ? -43.311 -22.591 4.492 1.00 9.79 278 TYR B O 1
ATOM 4011 N N . LEU B 1 230 ? -41.741 -21.155 3.745 1.00 8.99 279 LEU B N 1
ATOM 4012 C CA . LEU B 1 230 ? -42.363 -19.990 4.432 1.00 9.30 279 LEU B CA 1
ATOM 4013 C C . LEU B 1 230 ? -43.754 -19.776 3.892 1.00 9.55 279 LEU B C 1
ATOM 4014 O O . LEU B 1 230 ? -44.697 -19.597 4.640 1.00 10.40 279 LEU B O 1
ATOM 4019 N N . LYS B 1 231 ? -43.907 -19.786 2.544 1.00 10.26 280 LYS B N 1
ATOM 4020 C CA . LYS B 1 231 ? -45.258 -19.631 1.957 1.00 12.36 280 LYS B CA 1
ATOM 4021 C C . LYS B 1 231 ? -46.215 -20.712 2.457 1.00 12.29 280 LYS B C 1
ATOM 4022 O O . LYS B 1 231 ? -47.371 -20.459 2.726 1.00 13.71 280 LYS B O 1
ATOM 4028 N N . ALA B 1 232 ? -45.705 -21.927 2.530 1.00 12.05 281 ALA B N 1
ATOM 4029 C CA . ALA B 1 232 ? -46.545 -23.063 2.926 1.00 12.84 281 ALA B CA 1
ATOM 4030 C C . ALA B 1 232 ? -47.006 -22.977 4.408 1.00 11.77 281 ALA B C 1
ATOM 4031 O O . ALA B 1 232 ? -48.093 -23.452 4.738 1.00 15.09 281 ALA B O 1
ATOM 4033 N N . HIS B 1 233 ? -46.209 -22.362 5.276 1.00 11.00 282 HIS B N 1
ATOM 4034 C CA . HIS B 1 233 ? -46.468 -22.431 6.720 1.00 10.58 282 HIS B CA 1
ATOM 4035 C C . HIS B 1 233 ? -46.857 -21.115 7.421 1.00 10.21 282 HIS B C 1
ATOM 4036 O O . HIS B 1 233 ? -47.400 -21.182 8.503 1.00 11.57 282 HIS B O 1
ATOM 4043 N N . LEU B 1 234 ? -46.586 -19.968 6.841 1.00 10.88 283 LEU B N 1
ATOM 4044 C CA . LEU B 1 234 ? -46.981 -18.725 7.434 1.00 10.26 283 LEU B CA 1
ATOM 4045 C C . LEU B 1 234 ? -48.506 -18.665 7.483 1.00 11.02 283 LEU B C 1
ATOM 4046 O O . LEU B 1 234 ? -49.196 -19.104 6.575 1.00 12.84 283 LEU B O 1
ATOM 4051 N N . GLY B 1 235 ? -49.002 -18.185 8.622 1.00 11.11 284 GLY B N 1
ATOM 4052 C CA . GLY B 1 235 ? -50.410 -18.158 8.872 1.00 12.69 284 GLY B CA 1
ATOM 4053 C C . GLY B 1 235 ? -51.225 -17.174 8.134 1.00 14.15 284 GLY B C 1
ATOM 4054 O O . GLY B 1 235 ? -52.420 -17.293 8.164 1.00 20.80 284 GLY B O 1
ATOM 4055 N N . GLY B 1 236 ? -50.620 -16.177 7.502 1.00 16.33 285 GLY B N 1
ATOM 4056 C CA . GLY B 1 236 ? -51.395 -15.165 6.726 1.00 17.02 285 GLY B CA 1
ATOM 4057 C C . GLY B 1 236 ? -51.315 -15.518 5.258 1.00 16.87 285 GLY B C 1
ATOM 4058 O O . GLY B 1 236 ? -50.707 -16.467 4.872 1.00 21.89 285 GLY B O 1
ATOM 4059 N N . ARG B 1 237 ? -51.936 -14.695 4.465 1.00 14.10 286 ARG B N 1
ATOM 4060 C CA . ARG B 1 237 ? -51.888 -14.831 3.034 1.00 13.92 286 ARG B CA 1
ATOM 4061 C C . ARG B 1 237 ? -50.482 -14.438 2.566 1.00 12.74 286 ARG B C 1
ATOM 4062 O O . ARG B 1 237 ? -50.075 -13.271 2.805 1.00 13.87 286 ARG B O 1
ATOM 4070 N N . THR B 1 238 ? -49.770 -15.320 1.902 1.00 11.61 287 THR B N 1
ATOM 4071 C CA . THR B 1 238 ? -48.355 -15.118 1.577 1.00 11.97 287 THR B CA 1
ATOM 4072 C C . THR B 1 238 ? -48.142 -15.271 0.077 1.00 12.98 287 THR B C 1
ATOM 4073 O O . THR B 1 238 ? -48.592 -16.258 -0.536 1.00 14.33 287 THR B O 1
ATOM 4077 N N . THR B 1 239 ? -47.346 -14.369 -0.473 1.00 12.31 288 THR B N 1
ATOM 4078 C CA A THR B 1 239 ? -46.841 -14.515 -1.823 0.50 13.07 288 THR B CA 1
ATOM 4079 C CA B THR B 1 239 ? -46.851 -14.390 -1.880 0.50 13.60 288 THR B CA 1
ATOM 4080 C C . THR B 1 239 ? -45.337 -14.443 -1.856 1.00 12.40 288 THR B C 1
ATOM 4081 O O . THR B 1 239 ? -44.703 -13.714 -1.084 1.00 13.64 288 THR B O 1
ATOM 4088 N N . VAL B 1 240 ? -44.752 -15.213 -2.748 1.00 10.94 289 VAL B N 1
ATOM 4089 C CA . VAL B 1 240 ? -43.306 -15.189 -2.963 1.00 11.68 289 VAL B CA 1
ATOM 4090 C C . VAL B 1 240 ? -43.031 -14.384 -4.217 1.00 11.67 289 VAL B C 1
ATOM 4091 O O . VAL B 1 240 ? -43.617 -14.597 -5.258 1.00 13.68 289 VAL B O 1
ATOM 4095 N N . GLU B 1 241 ? -42.190 -13.364 -4.053 1.00 11.01 290 GLU B N 1
ATOM 4096 C CA . GLU B 1 241 ? -41.708 -12.571 -5.170 1.00 11.59 290 GLU B CA 1
ATOM 4097 C C . GLU B 1 241 ? -40.288 -12.969 -5.434 1.00 12.27 290 GLU B C 1
ATOM 4098 O O . GLU B 1 241 ? -39.396 -12.819 -4.580 1.00 11.20 290 GLU B O 1
ATOM 4104 N N . PHE B 1 242 ? -40.053 -13.505 -6.606 1.00 15.82 291 PHE B N 1
ATOM 4105 C CA . PHE B 1 242 ? -38.744 -13.894 -6.994 1.00 16.49 291 PHE B CA 1
ATOM 4106 C C . PHE B 1 242 ? -38.066 -12.725 -7.684 1.00 17.94 291 PHE B C 1
ATOM 4107 O O . PHE B 1 242 ? -38.478 -12.359 -8.764 1.00 28.15 291 PHE B O 1
ATOM 4115 N N . LEU B 1 243 ? -36.953 -12.225 -7.188 1.00 15.67 292 LEU B N 1
ATOM 4116 C CA . LEU B 1 243 ? -36.116 -11.217 -7.865 1.00 15.11 292 LEU B CA 1
ATOM 4117 C C . LEU B 1 243 ? -35.127 -11.837 -8.810 1.00 15.94 292 LEU B C 1
ATOM 4118 O O . LEU B 1 243 ? -34.422 -12.777 -8.430 1.00 15.19 292 LEU B O 1
ATOM 4123 N N . GLN B 1 244 ? -35.028 -11.312 -10.019 1.00 16.28 293 GLN B N 1
ATOM 4124 C CA . GLN B 1 244 ? -34.143 -11.839 -11.056 1.00 18.76 293 GLN B CA 1
ATOM 4125 C C . GLN B 1 244 ? -32.735 -11.299 -10.928 1.00 17.35 293 GLN B C 1
ATOM 4126 O O . GLN B 1 244 ? -32.267 -10.561 -11.708 1.00 18.60 293 GLN B O 1
ATOM 4132 N N . THR B 1 245 ? -32.090 -11.686 -9.824 1.00 15.04 294 THR B N 1
ATOM 4133 C CA . THR B 1 245 ? -30.748 -11.280 -9.489 1.00 14.00 294 THR B CA 1
ATOM 4134 C C . THR B 1 245 ? -30.219 -12.351 -8.531 1.00 13.47 294 THR B C 1
ATOM 4135 O O . THR B 1 245 ? -31.025 -13.086 -7.941 1.00 14.82 294 THR B O 1
ATOM 4139 N N . GLU B 1 246 ? -28.904 -12.403 -8.373 1.00 12.41 295 GLU B N 1
ATOM 4140 C CA . GLU B 1 246 ? -28.250 -13.348 -7.471 1.00 12.45 295 GLU B CA 1
ATOM 4141 C C . GLU B 1 246 ? -27.756 -12.630 -6.251 1.00 12.34 295 GLU B C 1
ATOM 4142 O O . GLU B 1 246 ? -27.257 -11.498 -6.320 1.00 15.13 295 GLU B O 1
ATOM 4148 N N . GLY B 1 247 ? -27.851 -13.304 -5.118 1.00 10.00 296 GLY B N 1
ATOM 4149 C CA . GLY B 1 247 ? -27.255 -12.848 -3.871 1.00 9.80 296 GLY B CA 1
ATOM 4150 C C . GLY B 1 247 ? -28.195 -12.762 -2.703 1.00 9.50 296 GLY B C 1
ATOM 4151 O O . GLY B 1 247 ? -29.434 -12.885 -2.822 1.00 13.14 296 GLY B O 1
ATOM 4152 N N . HIS B 1 248 ? -27.597 -12.530 -1.552 1.00 8.12 297 HIS B N 1
ATOM 4153 C CA . HIS B 1 248 ? -28.370 -12.461 -0.297 1.00 8.14 297 HIS B CA 1
ATOM 4154 C C . HIS B 1 248 ? -28.722 -11.059 0.144 1.00 8.17 297 HIS B C 1
ATOM 4155 O O . HIS B 1 248 ? -29.549 -10.916 1.034 1.00 8.32 297 HIS B O 1
ATOM 4162 N N . LEU B 1 249 ? -28.175 -10.044 -0.530 1.00 8.28 298 LEU B N 1
ATOM 4163 C CA . LEU B 1 249 ? -28.268 -8.632 -0.104 1.00 7.89 298 LEU B CA 1
ATOM 4164 C C . LEU B 1 249 ? -28.800 -7.784 -1.266 1.00 7.71 298 LEU B C 1
ATOM 4165 O O . LEU B 1 249 ? -28.131 -6.820 -1.689 1.00 8.39 298 LEU B O 1
ATOM 4170 N N . PRO B 1 250 ? -29.976 -8.101 -1.786 1.00 7.55 299 PRO B N 1
ATOM 4171 C CA . PRO B 1 250 ? -30.488 -7.347 -2.967 1.00 7.87 299 PRO B CA 1
ATOM 4172 C C . PRO B 1 250 ? -30.723 -5.869 -2.713 1.00 7.82 299 PRO B C 1
ATOM 4173 O O . PRO B 1 250 ? -30.718 -5.075 -3.642 1.00 8.98 299 PRO B O 1
ATOM 4177 N N . HIS B 1 251 ? -30.966 -5.458 -1.460 1.00 7.49 300 HIS B N 1
ATOM 4178 C CA . HIS B 1 251 ? -31.015 -4.031 -1.143 1.00 7.83 300 HIS B CA 1
ATOM 4179 C C . HIS B 1 251 ? -29.702 -3.307 -1.423 1.00 7.59 300 HIS B C 1
ATOM 4180 O O . HIS B 1 251 ? -29.714 -2.101 -1.747 1.00 8.30 300 HIS B O 1
ATOM 4187 N N . LEU B 1 252 ? -28.580 -3.995 -1.274 1.00 8.14 301 LEU B N 1
ATOM 4188 C CA . LEU B 1 252 ? -27.283 -3.466 -1.676 1.00 8.69 301 LEU B CA 1
ATOM 4189 C C . LEU B 1 252 ? -26.949 -3.629 -3.143 1.00 8.88 301 LEU B C 1
ATOM 4190 O O . LEU B 1 252 ? -26.419 -2.732 -3.729 1.00 11.25 301 LEU B O 1
ATOM 4195 N N . SER B 1 253 ? -27.248 -4.794 -3.690 1.00 9.19 302 SER B N 1
ATOM 4196 C CA . SER B 1 253 ? -26.759 -5.138 -5.019 1.00 9.61 302 SER B CA 1
ATOM 4197 C C . SER B 1 253 ? -27.746 -4.930 -6.147 1.00 9.80 302 SER B C 1
ATOM 4198 O O . SER B 1 253 ? -27.328 -4.832 -7.290 1.00 12.33 302 SER B O 1
ATOM 4201 N N . ALA B 1 254 ? -29.032 -4.865 -5.846 1.00 9.51 303 ALA B N 1
ATOM 4202 C CA . ALA B 1 254 ? -30.075 -4.714 -6.847 1.00 9.26 303 ALA B CA 1
ATOM 4203 C C . ALA B 1 254 ? -31.236 -3.829 -6.340 1.00 9.37 303 ALA B C 1
ATOM 4204 O O . ALA B 1 254 ? -32.406 -4.234 -6.345 1.00 9.61 303 ALA B O 1
ATOM 4206 N N . PRO B 1 255 ? -30.913 -2.593 -5.852 1.00 9.96 304 PRO B N 1
ATOM 4207 C CA . PRO B 1 255 ? -31.928 -1.815 -5.178 1.00 9.97 304 PRO B CA 1
ATOM 4208 C C . PRO B 1 255 ? -33.084 -1.422 -6.073 1.00 9.58 304 PRO B C 1
ATOM 4209 O O . PRO B 1 255 ? -34.217 -1.386 -5.615 1.00 9.41 304 PRO B O 1
ATOM 4213 N N . SER B 1 256 ? -32.818 -1.151 -7.368 1.00 10.83 305 SER B N 1
ATOM 4214 C CA . SER B 1 256 ? -33.971 -0.777 -8.263 1.00 11.85 305 SER B CA 1
ATOM 4215 C C . SER B 1 256 ? -34.936 -1.953 -8.394 1.00 11.55 305 SER B C 1
ATOM 4216 O O . SER B 1 256 ? -36.143 -1.782 -8.394 1.00 13.67 305 SER B O 1
ATOM 4219 N N . LEU B 1 257 ? -34.383 -3.148 -8.565 1.00 12.25 306 LEU B N 1
ATOM 4220 C CA . LEU B 1 257 ? -35.269 -4.314 -8.715 1.00 12.30 306 LEU B CA 1
ATOM 4221 C C . LEU B 1 257 ? -36.039 -4.568 -7.419 1.00 11.53 306 LEU B C 1
ATOM 4222 O O . LEU B 1 257 ? -37.254 -4.805 -7.451 1.00 12.28 306 LEU B O 1
ATOM 4227 N N . LEU B 1 258 ? -35.334 -4.494 -6.286 1.00 9.66 307 LEU B N 1
ATOM 4228 C CA . LEU B 1 258 ? -36.009 -4.710 -5.020 1.00 9.60 307 LEU B CA 1
ATOM 4229 C C . LEU B 1 258 ? -37.097 -3.649 -4.804 1.00 9.47 307 LEU B C 1
ATOM 4230 O O . LEU B 1 258 ? -38.178 -3.951 -4.306 1.00 9.68 307 LEU B O 1
ATOM 4235 N N . ALA B 1 259 ? -36.811 -2.383 -5.163 1.00 9.33 308 ALA B N 1
ATOM 4236 C CA . ALA B 1 259 ? -37.762 -1.320 -4.960 1.00 9.86 308 ALA B CA 1
ATOM 4237 C C . ALA B 1 259 ? -39.088 -1.555 -5.692 1.00 9.73 308 ALA B C 1
ATOM 4238 O O . ALA B 1 259 ? -40.125 -1.214 -5.164 1.00 11.41 308 ALA B O 1
ATOM 4240 N N . GLN B 1 260 ? -39.026 -2.129 -6.905 1.00 10.55 309 GLN B N 1
ATOM 4241 C CA . GLN B 1 260 ? -40.260 -2.426 -7.576 1.00 14.00 309 GLN B CA 1
ATOM 4242 C C . GLN B 1 260 ? -41.180 -3.382 -6.788 1.00 11.70 309 GLN B C 1
ATOM 4243 O O . GLN B 1 260 ? -42.425 -3.189 -6.675 1.00 13.62 309 GLN B O 1
ATOM 4249 N N . VAL B 1 261 ? -40.567 -4.429 -6.235 1.00 10.64 310 VAL B N 1
ATOM 4250 C CA . VAL B 1 261 ? -41.270 -5.383 -5.401 1.00 10.70 310 VAL B CA 1
ATOM 4251 C C . VAL B 1 261 ? -41.803 -4.717 -4.138 1.00 9.71 310 VAL B C 1
ATOM 4252 O O . VAL B 1 261 ? -42.952 -4.925 -3.767 1.00 11.43 310 VAL B O 1
ATOM 4256 N N . LEU B 1 262 ? -40.973 -3.902 -3.486 1.00 9.51 311 LEU B N 1
ATOM 4257 C CA . LEU B 1 262 ? -41.433 -3.228 -2.280 1.00 9.53 311 LEU B CA 1
ATOM 4258 C C . LEU B 1 262 ? -42.588 -2.313 -2.520 1.00 11.06 311 LEU B C 1
ATOM 4259 O O . LEU B 1 262 ? -43.557 -2.271 -1.756 1.00 10.92 311 LEU B O 1
ATOM 4264 N N . ARG B 1 263 ? -42.519 -1.538 -3.605 1.00 10.79 312 ARG B N 1
ATOM 4265 C CA . ARG B 1 263 ? -43.603 -0.594 -3.908 1.00 12.98 312 ARG B CA 1
ATOM 4266 C C . ARG B 1 263 ? -44.894 -1.337 -4.136 1.00 13.63 312 ARG B C 1
ATOM 4267 O O . ARG B 1 263 ? -45.924 -0.925 -3.624 1.00 15.91 312 ARG B O 1
ATOM 4275 N N . ARG B 1 264 ? -44.855 -2.466 -4.867 1.00 13.17 313 ARG B N 1
ATOM 4276 C CA . ARG B 1 264 ? -46.071 -3.284 -5.054 1.00 16.03 313 ARG B CA 1
ATOM 4277 C C . ARG B 1 264 ? -46.600 -3.862 -3.746 1.00 14.25 313 ARG B C 1
ATOM 4278 O O . ARG B 1 264 ? -47.782 -3.877 -3.478 1.00 15.72 313 ARG B O 1
ATOM 4286 N N . ALA B 1 265 ? -45.683 -4.322 -2.893 1.00 12.83 314 ALA B N 1
ATOM 4287 C CA . ALA B 1 265 ? -46.080 -4.907 -1.603 1.00 14.06 314 ALA B CA 1
ATOM 4288 C C . ALA B 1 265 ? -46.695 -3.897 -0.671 1.00 15.28 314 ALA B C 1
ATOM 4289 O O . ALA B 1 265 ? -47.500 -4.260 0.189 1.00 17.04 314 ALA B O 1
ATOM 4291 N N . LEU B 1 266 ? -46.220 -2.657 -0.747 1.00 12.27 315 LEU B N 1
ATOM 4292 C CA . LEU B 1 266 ? -46.579 -1.623 0.212 1.00 13.78 315 LEU B CA 1
ATOM 4293 C C . LEU B 1 266 ? -47.684 -0.708 -0.307 1.00 16.18 315 LEU B C 1
ATOM 4294 O O . LEU B 1 266 ? -48.069 0.223 0.390 1.00 20.55 315 LEU B O 1
ATOM 4299 N N . ALA B 1 267 ? -48.258 -1.017 -1.467 1.00 18.88 316 ALA B N 1
ATOM 4300 C CA . ALA B 1 267 ? -49.250 -0.144 -2.085 1.00 22.08 316 ALA B CA 1
ATOM 4301 C C . ALA B 1 267 ? -50.528 -0.082 -1.287 1.00 23.79 316 ALA B C 1
ATOM 4302 O O . ALA B 1 267 ? -51.102 1.033 -1.102 1.00 29.45 316 ALA B O 1
ATOM 4304 N N . ARG B 1 268 ? -50.952 -1.254 -0.794 1.00 26.51 317 ARG B N 1
ATOM 4305 C CA . ARG B 1 268 ? -52.105 -1.311 0.111 1.00 28.81 317 ARG B CA 1
ATOM 4306 C C . ARG B 1 268 ? -51.837 -2.235 1.273 1.00 26.83 317 ARG B C 1
ATOM 4307 O O . ARG B 1 268 ? -51.326 -3.348 1.086 1.00 33.60 317 ARG B O 1
ATOM 4315 N N . TYR B 1 269 ? -52.123 -1.768 2.497 1.00 24.82 318 TYR B N 1
ATOM 4316 C CA . TYR B 1 269 ? -52.049 -2.661 3.643 1.00 27.60 318 TYR B CA 1
ATOM 4317 C C . TYR B 1 269 ? -52.873 -2.169 4.808 1.00 30.96 318 TYR B C 1
ATOM 4318 O O . TYR B 1 269 ? -53.165 -2.972 5.747 1.00 28.82 318 TYR B O 1
#

CATH classification: 3.40.50.1820

Radius of gyration: 25.73 Å; Cα contacts (8 Å, |Δi|>4): 1148; chains: 2; bounding box: 58×69×66 Å